Protein AF-A0A7R8ZIB9-F1 (afdb_monomer_lite)

Secondary structure (DSSP, 8-state):
-HHHHHHHHHHHHHHHHHHHHHHHHHHTS---HHHHHHIIIIIS-GGGGG----TTHIIIIIHHHHHGGGHHHHHHHTTS--GGGHHHHHHHHHHHHHHHHSSS--GGGGGGGHHHHHHHHHHHHHHHHHHHHHHHHHHHHHHHHHHHHHIIIIITT-HHHHHHHHHHHH--TT--EEEESSTT-S-THHHH-S---EEE---PPPSSTTS-TTT---HHHHHHH-HHHHHHHHHTTTTTTTPPPSEEEEEGGGHHHHTTT-TTEEEEEEEE--TT---BTTB-SEEEEEEEPP-PPP--SSS---B-TTSBB-S-EEETTT--EEE-TTS-EEEEEEE-PPPPB-TT---PPPP---EEEEEEEES-GGG-SSEEEPPPBTTEEEEEETTT--B-SEEEETTT--EEEEGGGEEETT--SSS--

Structure (mmCIF, N/CA/C/O backbone):
data_AF-A0A7R8ZIB9-F1
#
_entry.id   AF-A0A7R8ZIB9-F1
#
loop_
_atom_site.group_PDB
_atom_site.id
_atom_site.type_symbol
_atom_site.label_atom_id
_atom_site.label_alt_id
_atom_site.label_comp_id
_atom_site.label_asym_id
_atom_site.label_entity_id
_atom_site.label_seq_id
_atom_site.pdbx_PDB_ins_code
_atom_site.Cartn_x
_atom_site.Cartn_y
_atom_site.Cartn_z
_atom_site.occupancy
_atom_site.B_iso_or_equiv
_atom_site.auth_seq_id
_atom_site.auth_comp_id
_atom_site.auth_asym_id
_atom_site.auth_atom_id
_atom_site.pdbx_PDB_model_num
ATOM 1 N N . SER A 1 1 ? 29.143 -19.333 -28.627 1.00 65.25 1 SER A N 1
ATOM 2 C CA . SER A 1 1 ? 29.525 -20.704 -29.034 1.00 65.25 1 SER A CA 1
ATOM 3 C C . SER A 1 1 ? 28.333 -21.631 -28.822 1.00 65.25 1 SER A C 1
ATOM 5 O O . SER A 1 1 ? 27.500 -21.326 -27.975 1.00 65.25 1 SER A O 1
ATOM 7 N N . ARG A 1 2 ? 28.222 -22.744 -29.565 1.00 70.69 2 ARG A N 1
ATOM 8 C CA . ARG A 1 2 ? 27.114 -23.719 -29.423 1.00 70.69 2 ARG A CA 1
ATOM 9 C C . ARG A 1 2 ? 26.970 -24.238 -27.981 1.00 70.69 2 ARG A C 1
ATOM 11 O O . ARG A 1 2 ? 25.859 -24.429 -27.505 1.00 70.69 2 ARG A O 1
ATOM 18 N N . ASN A 1 3 ? 28.096 -24.338 -27.272 1.00 77.94 3 ASN A N 1
ATOM 19 C CA . ASN A 1 3 ? 28.161 -24.733 -25.864 1.00 77.94 3 ASN A CA 1
ATOM 20 C C . ASN A 1 3 ? 27.512 -23.697 -24.932 1.00 77.94 3 ASN A C 1
ATOM 22 O O . ASN A 1 3 ? 26.811 -24.078 -24.006 1.00 77.94 3 ASN A O 1
ATOM 26 N N . GLY A 1 4 ? 27.665 -22.398 -25.211 1.00 85.19 4 GLY A N 1
ATOM 27 C CA . GLY A 1 4 ? 27.050 -21.342 -24.400 1.00 85.19 4 GLY A CA 1
ATOM 28 C C . GLY A 1 4 ? 25.521 -21.340 -24.464 1.00 85.19 4 GLY A C 1
ATOM 29 O O . GLY A 1 4 ? 24.871 -21.153 -23.445 1.00 85.19 4 GLY A O 1
ATOM 30 N N . VAL A 1 5 ? 24.938 -21.610 -25.637 1.00 87.44 5 VAL A N 1
ATOM 31 C CA . VAL A 1 5 ? 23.472 -21.684 -25.794 1.00 87.44 5 VAL A CA 1
ATOM 32 C C . VAL A 1 5 ? 22.904 -22.884 -25.036 1.00 87.44 5 VAL A C 1
ATOM 34 O O . VAL A 1 5 ? 21.911 -22.742 -24.330 1.00 87.44 5 VAL A O 1
ATOM 37 N N . ALA A 1 6 ? 23.559 -24.045 -25.127 1.00 90.12 6 ALA A N 1
ATOM 38 C CA . ALA A 1 6 ? 23.154 -25.234 -24.380 1.00 90.12 6 ALA A CA 1
ATOM 39 C C . ALA A 1 6 ? 23.215 -25.008 -22.860 1.00 90.12 6 ALA A C 1
ATOM 41 O O . ALA A 1 6 ? 22.273 -25.362 -22.157 1.00 90.12 6 ALA A O 1
ATOM 42 N N . SER A 1 7 ? 24.275 -24.362 -22.361 1.00 91.69 7 SER A N 1
ATOM 43 C CA . SER A 1 7 ? 24.383 -24.001 -20.943 1.00 91.69 7 SER A CA 1
ATOM 44 C C . SER A 1 7 ? 23.286 -23.032 -20.502 1.00 91.69 7 SER A C 1
ATOM 46 O O . SER A 1 7 ? 22.719 -23.226 -19.436 1.00 91.69 7 SER A O 1
ATOM 48 N N . ILE A 1 8 ? 22.946 -22.026 -21.318 1.00 93.06 8 ILE A N 1
ATOM 49 C CA . ILE A 1 8 ? 21.854 -21.090 -21.006 1.00 93.06 8 ILE A CA 1
ATOM 50 C C . ILE A 1 8 ? 20.527 -21.841 -20.900 1.00 93.06 8 ILE A C 1
ATOM 52 O O . ILE A 1 8 ? 19.833 -21.695 -19.902 1.00 93.06 8 ILE A O 1
ATOM 56 N N . ILE A 1 9 ? 20.199 -22.678 -21.888 1.00 94.19 9 ILE A N 1
ATOM 57 C CA . ILE A 1 9 ? 18.949 -23.451 -21.888 1.00 94.19 9 ILE A CA 1
ATOM 58 C C . ILE A 1 9 ? 18.885 -24.368 -20.666 1.00 94.19 9 ILE A C 1
ATOM 60 O O . ILE A 1 9 ? 17.856 -24.411 -19.994 1.00 94.19 9 ILE A O 1
ATOM 64 N N . LEU A 1 10 ? 19.979 -25.067 -20.352 1.00 94.81 10 LEU A N 1
ATOM 65 C CA . LEU A 1 10 ? 20.050 -25.946 -19.189 1.00 94.81 10 LEU A CA 1
ATOM 66 C C . LEU A 1 10 ? 19.831 -25.164 -17.888 1.00 94.81 10 LEU A C 1
ATOM 68 O O . LEU A 1 10 ? 18.959 -25.530 -17.106 1.00 94.81 10 LEU A O 1
ATOM 72 N N . CYS A 1 11 ? 20.567 -24.070 -17.678 1.00 94.88 11 CYS A N 1
ATOM 73 C CA . CYS A 1 11 ? 20.434 -23.245 -16.479 1.00 94.88 11 CYS A CA 1
ATOM 74 C C . CYS A 1 11 ? 19.031 -22.637 -16.356 1.00 94.88 11 CYS A C 1
ATOM 76 O O . CYS A 1 11 ? 18.435 -22.707 -15.288 1.00 94.88 11 CYS A O 1
ATOM 78 N N . SER A 1 12 ? 18.473 -22.087 -17.439 1.00 93.62 12 SER A N 1
ATOM 79 C CA . SER A 1 12 ? 17.112 -21.540 -17.440 1.00 93.62 12 SER A CA 1
ATOM 80 C C . SER A 1 12 ? 16.069 -22.611 -17.130 1.00 93.62 12 SER A C 1
ATOM 82 O O . SER A 1 12 ? 15.154 -22.357 -16.354 1.00 93.62 12 SER A O 1
ATOM 84 N N . THR A 1 13 ? 16.223 -23.816 -17.681 1.00 94.56 13 THR A N 1
ATOM 85 C CA . THR A 1 13 ? 15.305 -24.931 -17.409 1.00 94.56 13 THR A CA 1
ATOM 86 C C . THR A 1 13 ? 15.389 -25.361 -15.948 1.00 94.56 13 THR A C 1
ATOM 88 O O . THR A 1 13 ? 14.356 -25.505 -15.305 1.00 94.56 13 THR A O 1
ATOM 91 N N . LEU A 1 14 ? 16.600 -25.502 -15.398 1.00 96.00 14 LEU A N 1
ATOM 92 C CA . LEU A 1 14 ? 16.802 -25.842 -13.987 1.00 96.00 14 LEU A CA 1
ATOM 93 C C . LEU A 1 14 ? 16.179 -24.799 -13.055 1.00 96.00 14 LEU A C 1
ATOM 95 O O . LEU A 1 14 ? 15.496 -25.167 -12.108 1.00 96.00 14 LEU A O 1
ATOM 99 N N . VAL A 1 15 ? 16.361 -23.508 -13.346 1.00 95.19 15 VAL A N 1
ATOM 100 C CA . VAL A 1 15 ? 15.750 -22.423 -12.562 1.00 95.19 15 VAL A CA 1
ATOM 101 C C . VAL A 1 15 ? 14.224 -22.507 -12.600 1.00 95.19 15 VAL A C 1
ATOM 103 O O . VAL A 1 15 ? 13.588 -22.385 -11.558 1.00 95.19 15 VAL A O 1
ATOM 106 N N . VAL A 1 16 ? 13.631 -22.750 -13.774 1.00 94.31 16 VAL A N 1
ATOM 107 C CA . VAL A 1 16 ? 12.173 -22.897 -13.907 1.00 94.31 16 VAL A CA 1
ATOM 108 C C . VAL A 1 16 ? 11.666 -24.112 -13.130 1.00 94.31 16 VAL A C 1
ATOM 110 O O . VAL A 1 16 ? 10.668 -23.995 -12.428 1.00 94.31 16 VAL A O 1
ATOM 113 N N . VAL A 1 17 ? 12.353 -25.255 -13.217 1.00 95.25 17 VAL A N 1
ATOM 114 C CA . VAL A 1 17 ? 11.975 -26.475 -12.486 1.00 95.25 17 VAL A CA 1
ATOM 115 C C . VAL A 1 17 ? 12.034 -26.245 -10.980 1.00 95.25 17 VAL A C 1
ATOM 117 O O . VAL A 1 17 ? 11.038 -26.481 -10.307 1.00 95.25 17 VAL A O 1
ATOM 120 N N . ILE A 1 18 ? 13.144 -25.704 -10.467 1.00 95.44 18 ILE A N 1
ATOM 121 C CA . ILE A 1 18 ? 13.299 -25.402 -9.036 1.00 95.44 18 ILE A CA 1
ATOM 122 C C . ILE A 1 18 ? 12.203 -24.440 -8.567 1.00 95.44 18 ILE A C 1
ATOM 124 O O . ILE A 1 18 ? 11.634 -24.632 -7.497 1.00 95.44 18 ILE A O 1
ATOM 128 N N . HIS A 1 19 ? 11.872 -23.419 -9.362 1.00 94.50 19 HIS A N 1
ATOM 129 C CA . HIS A 1 19 ? 10.825 -22.471 -8.996 1.00 94.50 19 HIS A CA 1
ATOM 130 C C . HIS A 1 19 ? 9.444 -23.136 -8.915 1.00 94.50 19 HIS A C 1
ATOM 132 O O . HIS A 1 19 ? 8.739 -22.936 -7.932 1.00 94.50 19 HIS A O 1
ATOM 138 N N . VAL A 1 20 ? 9.084 -23.969 -9.899 1.00 95.88 20 VAL A N 1
ATOM 139 C CA . VAL A 1 20 ? 7.812 -24.715 -9.904 1.00 95.88 20 VAL A CA 1
ATOM 140 C C . VAL A 1 20 ? 7.750 -25.724 -8.758 1.00 95.88 20 VAL A C 1
ATOM 142 O O . VAL A 1 20 ? 6.696 -25.874 -8.142 1.00 95.88 20 VAL A O 1
ATOM 145 N N . GLU A 1 21 ? 8.855 -26.407 -8.452 1.00 96.06 21 GLU A N 1
ATOM 146 C CA . GLU A 1 21 ? 8.939 -27.337 -7.323 1.00 96.06 21 GLU A CA 1
ATOM 147 C C . GLU A 1 21 ? 8.725 -26.618 -5.993 1.00 96.06 21 GLU A C 1
ATOM 149 O O . GLU A 1 21 ? 7.879 -27.044 -5.209 1.00 96.06 21 GLU A O 1
ATOM 154 N N . LEU A 1 22 ? 9.433 -25.510 -5.753 1.00 95.75 22 LEU A N 1
ATOM 155 C CA . LEU A 1 22 ? 9.270 -24.719 -4.534 1.00 95.75 22 LEU A CA 1
ATOM 156 C C . LEU A 1 22 ? 7.837 -24.205 -4.398 1.00 95.75 22 LEU A C 1
ATOM 158 O O . LEU A 1 22 ? 7.210 -24.429 -3.365 1.00 95.75 22 LEU A O 1
ATOM 162 N N . ASP A 1 23 ? 7.293 -23.589 -5.446 1.00 95.12 23 ASP A N 1
ATOM 163 C CA . ASP A 1 23 ? 5.930 -23.056 -5.426 1.00 95.12 23 ASP A CA 1
ATOM 164 C C . ASP A 1 23 ? 4.905 -24.168 -5.165 1.00 95.12 23 ASP A C 1
ATOM 166 O O . ASP A 1 23 ? 4.007 -24.005 -4.344 1.00 95.12 23 ASP A O 1
ATOM 170 N N . THR A 1 24 ? 5.073 -25.332 -5.798 1.00 95.00 24 THR A N 1
ATOM 171 C CA . THR A 1 24 ? 4.211 -26.504 -5.592 1.00 95.00 24 THR A CA 1
ATOM 172 C C . THR A 1 24 ? 4.296 -27.037 -4.159 1.00 95.00 24 THR A C 1
ATOM 174 O O . THR A 1 24 ? 3.270 -27.392 -3.577 1.00 95.00 24 THR A O 1
ATOM 177 N N . LEU A 1 25 ? 5.498 -27.080 -3.574 1.00 95.88 25 LEU A N 1
ATOM 178 C CA . LEU A 1 25 ? 5.714 -27.530 -2.196 1.00 95.88 25 LEU A CA 1
ATOM 179 C C . LEU A 1 25 ? 5.082 -26.575 -1.178 1.00 95.88 25 LEU A C 1
ATOM 181 O O . LEU A 1 25 ? 4.404 -27.038 -0.264 1.00 95.88 25 LEU A O 1
ATOM 185 N N . PHE A 1 26 ? 5.270 -25.262 -1.338 1.00 94.25 26 PHE A N 1
ATOM 186 C CA . PHE A 1 26 ? 4.702 -24.263 -0.426 1.00 94.25 26 PHE A CA 1
ATOM 187 C C . PHE A 1 26 ? 3.190 -24.107 -0.586 1.00 94.25 26 PHE A C 1
ATOM 189 O O . PHE A 1 26 ? 2.492 -23.889 0.401 1.00 94.25 26 PHE A O 1
ATOM 196 N N . HIS A 1 27 ? 2.673 -24.234 -1.809 1.00 93.50 27 HIS A N 1
ATOM 197 C CA . HIS A 1 27 ? 1.241 -24.138 -2.075 1.00 93.50 27 HIS A CA 1
ATOM 198 C C . HIS A 1 27 ? 0.479 -25.425 -1.708 1.00 93.50 27 HIS A C 1
ATOM 200 O O . HIS A 1 27 ? -0.729 -25.390 -1.491 1.00 93.50 27 HIS A O 1
ATOM 206 N N . GLY A 1 28 ? 1.154 -26.579 -1.653 1.00 94.44 28 GLY A N 1
ATOM 207 C CA . GLY A 1 28 ? 0.529 -27.877 -1.366 1.00 94.44 28 GLY A CA 1
ATOM 208 C C . GLY A 1 28 ? -0.222 -28.499 -2.553 1.00 94.44 28 GLY A C 1
ATOM 209 O O . GLY A 1 28 ? -0.876 -29.530 -2.403 1.00 94.44 28 GLY A O 1
ATOM 210 N N . SER A 1 29 ? -0.123 -27.909 -3.747 1.00 93.69 29 SER A N 1
ATOM 211 C CA . SER A 1 29 ? -0.661 -28.457 -4.997 1.00 93.69 29 SER A CA 1
ATOM 212 C C . SER A 1 29 ? 0.208 -28.037 -6.175 1.00 93.69 29 SER A C 1
ATOM 214 O O . SER A 1 29 ? 0.865 -27.002 -6.105 1.00 93.69 29 SER A O 1
ATOM 216 N N . PHE A 1 30 ? 0.177 -28.795 -7.277 1.00 94.62 30 PHE A N 1
ATOM 217 C CA . PHE A 1 30 ? 0.932 -28.438 -8.482 1.00 94.62 30 PHE A CA 1
ATOM 218 C C . PHE A 1 30 ? 0.560 -27.032 -8.963 1.00 94.62 30 PHE A C 1
ATOM 220 O O . PHE A 1 30 ? -0.584 -26.790 -9.355 1.00 94.62 30 PHE A O 1
ATOM 227 N N . LEU A 1 31 ? 1.531 -26.121 -8.925 1.00 93.19 31 LEU A N 1
ATOM 228 C CA . LEU A 1 31 ? 1.340 -24.713 -9.234 1.00 93.19 31 LEU A CA 1
ATOM 229 C C . LEU A 1 31 ? 2.484 -24.212 -10.112 1.00 93.19 31 LEU A C 1
ATOM 231 O O . LEU A 1 31 ? 3.657 -24.325 -9.772 1.00 93.19 31 LEU A O 1
ATOM 235 N N . ILE A 1 32 ? 2.122 -23.597 -11.237 1.00 94.38 32 ILE A N 1
ATOM 236 C CA . ILE A 1 32 ? 3.045 -22.804 -12.047 1.00 94.38 32 ILE A CA 1
ATOM 237 C C . ILE A 1 32 ? 2.630 -21.344 -11.878 1.00 94.38 32 ILE A C 1
ATOM 239 O O . ILE A 1 32 ? 1.769 -20.855 -12.614 1.00 94.38 32 ILE A O 1
ATOM 243 N N . SER A 1 33 ? 3.233 -20.643 -10.916 1.00 90.69 33 SER A N 1
ATOM 244 C CA . SER A 1 33 ? 2.827 -19.285 -10.522 1.00 90.69 33 SER A CA 1
ATOM 245 C C . SER A 1 33 ? 2.806 -18.306 -11.693 1.00 90.69 33 SER A C 1
ATOM 247 O O . SER A 1 33 ? 1.852 -17.550 -11.848 1.00 90.69 33 SER A O 1
ATOM 249 N N . ALA A 1 34 ? 3.798 -18.367 -12.589 1.00 89.31 34 ALA A N 1
ATOM 250 C CA . ALA A 1 34 ? 3.839 -17.517 -13.781 1.00 89.31 34 ALA A CA 1
ATOM 251 C C . ALA A 1 34 ? 2.650 -17.757 -14.735 1.00 89.31 34 ALA A C 1
ATOM 253 O O . ALA A 1 34 ? 2.135 -16.815 -15.340 1.00 89.31 34 ALA A O 1
ATOM 254 N N . LEU A 1 35 ? 2.195 -19.009 -14.865 1.00 90.81 35 LEU A N 1
ATOM 255 C CA . LEU A 1 35 ? 1.063 -19.359 -15.721 1.00 90.81 35 LEU A CA 1
ATOM 256 C C . LEU A 1 35 ? -0.264 -18.938 -15.085 1.00 90.81 35 LEU A C 1
ATOM 258 O O . LEU A 1 35 ? -1.121 -18.397 -15.781 1.00 90.81 35 LEU A O 1
ATOM 262 N N . GLU A 1 36 ? -0.439 -19.156 -13.782 1.00 90.19 36 GLU A N 1
ATOM 263 C CA . GLU A 1 36 ? -1.637 -18.695 -13.071 1.00 90.19 36 GLU A CA 1
ATOM 264 C C . GLU A 1 36 ? -1.709 -17.168 -13.024 1.00 90.19 36 GLU A C 1
ATOM 266 O O . GLU A 1 36 ? -2.761 -16.595 -13.310 1.00 90.19 36 GLU A O 1
ATOM 271 N N . PHE A 1 37 ? -0.577 -16.493 -12.811 1.00 88.00 37 PHE A N 1
ATOM 272 C CA . PHE A 1 37 ? -0.482 -15.042 -12.927 1.00 88.00 37 PHE A CA 1
ATOM 273 C C . PHE A 1 37 ? -0.929 -14.562 -14.312 1.00 88.00 37 PHE A C 1
ATOM 275 O O . PHE A 1 37 ? -1.744 -13.643 -14.401 1.00 88.00 37 PHE A O 1
ATOM 282 N N . PHE A 1 38 ? -0.448 -15.197 -15.389 1.00 88.31 38 PHE A N 1
ATOM 283 C CA . PHE A 1 38 ? -0.861 -14.877 -16.757 1.00 88.31 38 PHE A CA 1
ATOM 284 C C . PHE A 1 38 ? -2.368 -15.093 -16.958 1.00 88.31 38 PHE A C 1
ATOM 286 O O . PHE A 1 38 ? -3.062 -14.214 -17.471 1.00 88.31 38 PHE A O 1
ATOM 293 N N . LYS A 1 39 ? -2.909 -16.232 -16.514 1.00 89.31 39 LYS A N 1
ATOM 294 C CA . LYS A 1 39 ? -4.345 -16.524 -16.620 1.00 89.31 39 LYS A CA 1
ATOM 295 C C . LYS A 1 39 ? -5.188 -15.481 -15.887 1.00 89.31 39 LYS A C 1
ATOM 297 O O . LYS A 1 39 ? -6.157 -14.985 -16.449 1.00 89.31 39 LYS A O 1
ATOM 302 N N . VAL A 1 40 ? -4.836 -15.135 -14.654 1.00 85.62 40 VAL A N 1
ATOM 303 C CA . VAL A 1 40 ? -5.638 -14.232 -13.818 1.00 85.62 40 VAL A CA 1
ATOM 304 C C . VAL A 1 40 ? -5.503 -12.773 -14.258 1.00 85.62 40 VAL A C 1
ATOM 306 O O . VAL A 1 40 ? -6.506 -12.081 -14.413 1.00 85.62 40 VAL A O 1
ATOM 309 N N . ASN A 1 41 ? -4.286 -12.298 -14.510 1.00 82.94 41 ASN A N 1
ATOM 310 C CA . ASN A 1 41 ? -4.059 -10.879 -14.787 1.00 82.94 41 ASN A CA 1
ATOM 311 C C . ASN A 1 41 ? -4.251 -10.519 -16.260 1.00 82.94 41 ASN A C 1
ATOM 313 O O . ASN A 1 41 ? -4.751 -9.438 -16.553 1.00 82.94 41 ASN A O 1
ATOM 317 N N . ILE A 1 42 ? -3.870 -11.406 -17.185 1.00 85.00 42 ILE A N 1
ATOM 318 C CA . ILE A 1 42 ? -3.894 -11.108 -18.624 1.00 85.00 42 ILE A CA 1
ATOM 319 C C . ILE A 1 42 ? -5.155 -11.669 -19.276 1.00 85.00 42 ILE A C 1
ATOM 321 O O . ILE A 1 42 ? -5.848 -10.929 -19.966 1.00 85.00 42 ILE A O 1
ATOM 325 N N . LEU A 1 43 ? -5.486 -12.948 -19.054 1.00 86.06 43 LEU A N 1
ATOM 326 C CA . LEU A 1 43 ? -6.672 -13.543 -19.691 1.00 86.06 43 LEU A CA 1
ATOM 327 C C . LEU A 1 43 ? -7.979 -13.125 -19.010 1.00 86.06 43 LEU A C 1
ATOM 329 O O . LEU A 1 43 ? -8.968 -12.889 -19.695 1.00 86.06 43 LEU A O 1
ATOM 333 N N . ARG A 1 44 ? -7.991 -13.054 -17.673 1.00 82.69 44 ARG A N 1
ATOM 334 C CA . ARG A 1 44 ? -9.180 -12.675 -16.888 1.00 82.69 44 ARG A CA 1
ATOM 335 C C . ARG A 1 44 ? -9.224 -11.191 -16.522 1.00 82.69 44 ARG A C 1
ATOM 337 O O . ARG A 1 44 ? -10.258 -10.727 -16.065 1.00 82.69 44 ARG A O 1
ATOM 344 N N . GLY A 1 45 ? -8.134 -10.452 -16.732 1.00 81.62 45 GLY A N 1
ATOM 345 C CA . GLY A 1 45 ? -8.116 -8.998 -16.578 1.00 81.62 45 GLY A CA 1
ATOM 346 C C . GLY A 1 45 ? -8.296 -8.492 -15.147 1.00 81.62 45 GLY A C 1
ATOM 347 O O . GLY A 1 45 ? -8.692 -7.346 -14.987 1.00 81.62 45 GLY A O 1
ATOM 348 N N . LEU A 1 46 ? -7.993 -9.286 -14.110 1.00 84.50 46 LEU A N 1
ATOM 349 C CA . LEU A 1 46 ? -8.274 -8.910 -12.714 1.00 84.50 46 LEU A CA 1
ATOM 350 C C . LEU A 1 46 ? -7.751 -7.512 -12.339 1.00 84.50 46 LEU A C 1
ATOM 352 O O . LEU A 1 46 ? -8.431 -6.745 -11.665 1.00 84.50 46 LEU A O 1
ATOM 356 N N . GLY A 1 47 ? -6.561 -7.159 -12.833 1.00 82.75 47 GLY A N 1
ATOM 357 C CA . GLY A 1 47 ? -5.929 -5.872 -12.553 1.00 82.75 47 GLY A CA 1
ATOM 358 C C . GLY A 1 47 ? -6.747 -4.653 -12.988 1.00 82.75 47 GLY A C 1
ATOM 359 O O . GLY A 1 47 ? -6.561 -3.586 -12.415 1.00 82.75 47 GLY A O 1
ATOM 360 N N . SER A 1 48 ? -7.675 -4.771 -13.950 1.00 85.06 48 SER A N 1
ATOM 361 C CA . SER A 1 48 ? -8.531 -3.635 -14.325 1.00 85.06 48 SER A CA 1
ATOM 362 C C . SER A 1 48 ? -9.510 -3.221 -13.225 1.00 85.06 48 SER A C 1
ATOM 364 O O . SER A 1 48 ? -10.032 -2.113 -13.305 1.00 85.06 48 SER A O 1
ATOM 366 N N . PHE A 1 49 ? -9.734 -4.073 -12.212 1.00 85.38 49 PHE A N 1
ATOM 367 C CA . PHE A 1 49 ? -10.490 -3.725 -11.004 1.00 85.38 49 PHE A CA 1
ATOM 368 C C . PHE A 1 49 ? -9.904 -2.494 -10.311 1.00 85.38 49 PHE A C 1
ATOM 370 O O . PHE A 1 49 ? -10.613 -1.554 -9.984 1.00 85.38 49 PHE A O 1
ATOM 377 N N . TYR A 1 50 ? -8.577 -2.457 -10.190 1.00 85.25 50 TYR A N 1
ATOM 378 C CA . TYR A 1 50 ? -7.837 -1.415 -9.480 1.00 85.25 50 TYR A CA 1
ATOM 379 C C . TYR A 1 50 ? -7.540 -0.194 -10.365 1.00 85.25 50 TYR A C 1
ATOM 381 O O . TYR A 1 50 ? -6.542 0.504 -10.184 1.00 85.25 50 TYR A O 1
ATOM 389 N N . GLY A 1 51 ? -8.385 0.047 -11.368 1.00 87.38 51 GLY A N 1
ATOM 390 C CA . GLY A 1 51 ? -8.257 1.155 -12.304 1.00 87.38 51 GLY A CA 1
ATOM 391 C C . GLY A 1 51 ? -7.471 0.825 -13.574 1.00 87.38 51 GLY A C 1
ATOM 392 O O . GLY A 1 51 ? -6.699 -0.136 -13.672 1.00 87.38 51 GLY A O 1
ATOM 393 N N . THR A 1 52 ? -7.689 1.661 -14.590 1.00 91.62 52 THR A N 1
ATOM 394 C CA . THR A 1 52 ? -7.082 1.519 -15.917 1.00 91.62 52 THR A CA 1
ATOM 395 C C . THR A 1 52 ? -6.519 2.842 -16.415 1.00 91.62 52 THR A C 1
ATOM 397 O O . THR A 1 52 ? -6.951 3.925 -16.023 1.00 91.62 52 THR A O 1
ATOM 400 N N . HIS A 1 53 ? -5.546 2.749 -17.316 1.00 94.75 53 HIS A N 1
ATOM 401 C CA . HIS A 1 53 ? -4.927 3.905 -17.949 1.00 94.75 53 HIS A CA 1
ATOM 402 C C . HIS A 1 53 ? -4.831 3.710 -19.470 1.00 94.75 53 HIS A C 1
ATOM 404 O O . HIS A 1 53 ? -4.722 2.570 -19.935 1.00 94.75 53 HIS A O 1
ATOM 410 N N . PRO A 1 54 ? -4.798 4.791 -20.273 1.00 96.25 54 PRO A N 1
ATOM 411 C CA . PRO A 1 54 ? -4.615 4.693 -21.721 1.00 96.25 54 PRO A CA 1
ATOM 412 C C . PRO A 1 54 ? -3.331 3.948 -22.107 1.00 96.25 54 PRO A C 1
ATOM 414 O O . PRO A 1 54 ? -2.347 3.948 -21.364 1.00 96.25 54 PRO A O 1
ATOM 417 N N . TRP A 1 55 ? -3.304 3.342 -23.296 1.00 95.81 55 TRP A N 1
ATOM 418 C CA . TRP A 1 55 ? -2.150 2.570 -23.781 1.00 95.81 55 TRP A CA 1
ATOM 419 C C . TRP A 1 55 ? -0.849 3.393 -23.811 1.00 95.81 55 TRP A C 1
ATOM 421 O O . TRP A 1 55 ? 0.223 2.871 -23.531 1.00 95.81 55 TRP A O 1
ATOM 431 N N . PHE A 1 56 ? -0.929 4.701 -24.069 1.00 96.00 56 PHE A N 1
ATOM 432 C CA . PHE A 1 56 ? 0.237 5.586 -24.147 1.00 96.00 56 PHE A CA 1
ATOM 433 C C . PHE A 1 56 ? 0.789 6.031 -22.778 1.00 96.00 56 PHE A C 1
ATOM 435 O O . PHE A 1 56 ? 1.800 6.733 -22.728 1.00 96.00 56 PHE A O 1
ATOM 442 N N . TRP A 1 57 ? 0.151 5.654 -21.663 1.00 97.31 57 TRP A N 1
ATOM 443 C CA . TRP A 1 57 ? 0.505 6.137 -20.322 1.00 97.31 57 TRP A CA 1
ATOM 444 C C . TRP A 1 57 ? 1.961 5.842 -19.951 1.00 97.31 57 TRP A C 1
ATOM 446 O O . TRP A 1 57 ? 2.642 6.713 -19.418 1.00 97.31 57 TRP A O 1
ATOM 456 N N . TYR A 1 58 ? 2.493 4.665 -20.298 1.00 97.25 58 TYR A N 1
ATOM 457 C CA . TYR A 1 58 ? 3.898 4.356 -20.016 1.00 97.25 58 TYR A CA 1
ATOM 458 C C . TYR A 1 58 ? 4.882 5.236 -20.791 1.00 97.25 58 TYR A C 1
ATOM 460 O O . TYR A 1 58 ? 5.956 5.535 -20.276 1.00 97.25 58 TYR A O 1
ATOM 468 N N . PHE A 1 59 ? 4.516 5.690 -21.990 1.00 94.62 59 PHE A N 1
ATOM 469 C CA . PHE A 1 59 ? 5.362 6.562 -22.801 1.00 94.62 59 PHE A CA 1
ATOM 470 C C . PHE A 1 59 ? 5.340 8.011 -22.309 1.00 94.62 59 PHE A C 1
ATOM 472 O O . PHE A 1 59 ? 6.385 8.655 -22.282 1.00 94.62 59 PHE A O 1
ATOM 479 N N . LEU A 1 60 ? 4.163 8.524 -21.936 1.00 95.06 60 LEU A N 1
ATOM 480 C CA . LEU A 1 60 ? 3.979 9.942 -21.600 1.00 95.06 60 LEU A CA 1
ATOM 481 C C . LEU A 1 60 ? 4.084 10.253 -20.105 1.00 95.06 60 LEU A C 1
ATOM 483 O O . LEU A 1 60 ? 4.427 11.374 -19.747 1.00 95.06 60 LEU A O 1
ATOM 487 N N . VAL A 1 61 ? 3.788 9.283 -19.243 1.00 96.06 61 VAL A N 1
ATOM 488 C CA . VAL A 1 61 ? 3.761 9.455 -17.783 1.00 96.06 61 VAL A CA 1
ATOM 489 C C . VAL A 1 61 ? 4.774 8.521 -17.130 1.00 96.06 61 VAL A C 1
ATOM 491 O O . VAL A 1 61 ? 5.698 8.984 -16.474 1.00 96.06 61 VAL A O 1
ATOM 494 N N . GLY A 1 62 ? 4.676 7.214 -17.386 1.00 95.81 62 GLY A N 1
ATOM 495 C CA . GLY A 1 62 ? 5.504 6.193 -16.734 1.00 95.81 62 GLY A CA 1
ATOM 496 C C . GLY A 1 62 ? 7.014 6.431 -16.850 1.00 95.81 62 GLY A C 1
ATOM 497 O O . GLY A 1 62 ? 7.695 6.644 -15.847 1.00 95.81 62 GLY A O 1
ATOM 498 N N . LEU A 1 63 ? 7.544 6.394 -18.077 1.00 94.44 63 LEU A N 1
ATOM 499 C CA . LEU A 1 63 ? 8.972 6.583 -18.344 1.00 94.44 63 LEU A CA 1
ATOM 500 C C . LEU A 1 63 ? 9.468 7.983 -17.948 1.00 94.44 63 LEU A C 1
ATOM 502 O O . LEU A 1 63 ? 10.504 8.050 -17.284 1.00 94.44 63 LEU A O 1
ATOM 506 N N . PRO A 1 64 ? 8.777 9.092 -18.291 1.00 95.31 64 PRO A N 1
ATOM 507 C CA . PRO A 1 64 ? 9.202 10.420 -17.859 1.00 95.31 64 PRO A CA 1
ATOM 508 C C . PRO A 1 64 ? 9.307 10.573 -16.343 1.00 95.31 64 PRO A C 1
ATOM 510 O O . PRO A 1 64 ? 10.310 11.094 -15.862 1.00 95.31 64 PRO A O 1
ATOM 513 N N . THR A 1 65 ? 8.325 10.076 -15.586 1.00 93.75 65 THR A N 1
ATOM 514 C CA . THR A 1 65 ? 8.341 10.151 -14.121 1.00 93.75 65 THR A CA 1
ATOM 515 C C . THR A 1 65 ? 9.480 9.329 -13.523 1.00 93.75 65 THR A C 1
ATOM 517 O O . THR A 1 65 ? 10.158 9.809 -12.620 1.00 93.75 65 THR A O 1
ATOM 520 N N . LEU A 1 66 ? 9.737 8.120 -14.035 1.00 93.56 66 LEU A N 1
ATOM 521 C CA . LEU A 1 66 ? 10.784 7.245 -13.491 1.00 93.56 66 LEU A CA 1
ATOM 522 C C . LEU A 1 66 ? 12.203 7.681 -13.851 1.00 93.56 66 LEU A C 1
ATOM 524 O O . LEU A 1 66 ? 13.117 7.510 -13.050 1.00 93.56 66 LEU A O 1
ATOM 528 N N . LEU A 1 67 ? 12.408 8.214 -15.057 1.00 93.75 67 LEU A N 1
ATOM 529 C CA . LEU A 1 67 ? 13.720 8.709 -15.475 1.00 93.75 67 LEU A CA 1
ATOM 530 C C . LEU A 1 67 ? 14.002 10.112 -14.931 1.00 93.75 67 LEU A C 1
ATOM 532 O O . LEU A 1 67 ? 15.168 10.484 -14.783 1.00 93.75 67 LEU A O 1
ATOM 536 N N . GLY A 1 68 ? 12.960 10.898 -14.650 1.00 93.69 68 GLY A N 1
ATOM 537 C CA . GLY A 1 68 ? 13.086 12.255 -14.136 1.00 93.69 68 GLY A CA 1
ATOM 538 C C . GLY A 1 68 ? 14.058 13.088 -14.989 1.00 93.69 68 GLY A C 1
ATOM 539 O O . GLY A 1 68 ? 13.957 13.087 -16.220 1.00 93.69 68 GLY A O 1
ATOM 540 N N . PRO A 1 69 ? 15.062 13.753 -14.386 1.00 92.88 69 PRO A N 1
ATOM 541 C CA . PRO A 1 69 ? 16.069 14.518 -15.127 1.00 92.88 69 PRO A CA 1
ATOM 542 C C . PRO A 1 69 ? 16.882 13.694 -16.143 1.00 92.88 69 PRO A C 1
ATOM 544 O O . PRO A 1 69 ? 17.358 14.241 -17.141 1.00 92.88 69 PRO A O 1
ATOM 547 N N . HIS A 1 70 ? 17.029 12.378 -15.935 1.00 93.00 70 HIS A N 1
ATOM 548 C CA . HIS A 1 70 ? 17.744 11.492 -16.862 1.00 93.00 70 HIS A CA 1
ATOM 549 C C . HIS A 1 70 ? 16.977 11.240 -18.167 1.00 93.00 70 HIS A C 1
ATOM 551 O O . HIS A 1 70 ? 17.564 10.724 -19.121 1.00 93.00 70 HIS A O 1
ATOM 557 N N . LEU A 1 71 ? 15.706 11.648 -18.257 1.00 95.00 71 LEU A N 1
ATOM 558 C CA . LEU A 1 71 ? 14.925 11.576 -19.490 1.00 95.00 71 LEU A CA 1
ATOM 559 C C . LEU A 1 71 ? 15.580 12.372 -20.628 1.00 95.00 71 LEU A C 1
ATOM 561 O O . LEU A 1 71 ? 15.602 11.913 -21.766 1.00 95.00 71 LEU A O 1
ATOM 565 N N . VAL A 1 72 ? 16.150 13.544 -20.337 1.00 93.56 72 VAL A N 1
ATOM 566 C CA . VAL A 1 72 ? 16.770 14.406 -21.358 1.00 93.56 72 VAL A CA 1
ATOM 567 C C . VAL A 1 72 ? 17.950 13.711 -22.052 1.00 93.56 72 VAL A C 1
ATOM 569 O O . VAL A 1 72 ? 17.900 13.557 -23.277 1.00 93.56 72 VAL A O 1
ATOM 572 N N . PRO A 1 73 ? 18.998 13.243 -21.339 1.00 93.06 73 PRO A N 1
ATOM 573 C CA . PRO A 1 73 ? 20.081 12.506 -21.983 1.00 93.06 73 PRO A CA 1
ATOM 574 C C . PRO A 1 73 ? 19.610 11.180 -22.594 1.00 93.06 73 PRO A C 1
ATOM 576 O O . PRO A 1 73 ? 20.159 10.781 -23.620 1.00 93.06 73 PRO A O 1
ATOM 579 N N . PHE A 1 74 ? 18.578 10.534 -22.038 1.00 95.00 74 PHE A N 1
ATOM 580 C CA . PHE A 1 74 ? 17.989 9.330 -22.627 1.00 95.00 74 PHE A CA 1
ATOM 581 C C . PHE A 1 74 ? 17.400 9.614 -24.016 1.00 95.00 74 PHE A C 1
ATOM 583 O O . PHE A 1 74 ? 17.771 8.956 -24.985 1.00 95.00 74 PHE A O 1
ATOM 590 N N . LEU A 1 75 ? 16.550 10.633 -24.155 1.00 94.75 75 LEU A N 1
ATOM 591 C CA . LEU A 1 75 ? 15.940 10.997 -25.438 1.00 94.75 75 LEU A CA 1
ATOM 592 C C . LEU A 1 75 ? 16.980 11.492 -26.449 1.00 94.75 75 LEU A C 1
ATOM 594 O O . LEU A 1 75 ? 16.952 11.088 -27.611 1.00 94.75 75 LEU A O 1
ATOM 598 N N . MET A 1 76 ? 17.941 12.310 -26.009 1.00 92.38 76 MET A N 1
ATOM 599 C CA . MET A 1 76 ? 19.035 12.770 -26.872 1.00 92.38 76 MET A CA 1
ATOM 600 C C . MET A 1 76 ? 19.908 11.616 -27.375 1.00 92.38 76 MET A C 1
ATOM 602 O O . MET A 1 76 ? 20.445 11.681 -28.483 1.00 92.38 76 MET A O 1
ATOM 606 N N . SER A 1 77 ? 20.036 10.548 -26.583 1.00 92.88 77 SER A N 1
ATOM 607 C CA . SER A 1 77 ? 20.809 9.381 -26.983 1.00 92.88 77 SER A CA 1
ATOM 608 C C . SER A 1 77 ? 20.219 8.685 -28.204 1.00 92.88 77 SER A C 1
ATOM 610 O O . SER A 1 77 ? 21.009 8.220 -29.020 1.00 92.88 77 SER A O 1
ATOM 612 N N . LEU A 1 78 ? 18.884 8.671 -28.379 1.00 90.94 78 LEU A N 1
ATOM 613 C CA . LEU A 1 78 ? 18.171 7.867 -29.384 1.00 90.94 78 LEU A CA 1
ATOM 614 C C . LEU A 1 78 ? 18.679 8.097 -30.816 1.00 90.94 78 LEU A C 1
ATOM 616 O O . LEU A 1 78 ? 18.739 7.155 -31.603 1.00 90.94 78 LEU A O 1
ATOM 620 N N . GLY A 1 79 ? 19.118 9.318 -31.141 1.00 85.38 79 GLY A N 1
ATOM 621 C CA . GLY A 1 79 ? 19.682 9.657 -32.455 1.00 85.38 79 GLY A CA 1
ATOM 622 C C . GLY A 1 79 ? 21.164 9.299 -32.647 1.00 85.38 79 GLY A C 1
ATOM 623 O O . GLY A 1 79 ? 21.685 9.423 -33.749 1.00 85.38 79 GLY A O 1
ATOM 624 N N . SER A 1 80 ? 21.865 8.885 -31.590 1.00 86.31 80 SER A N 1
ATOM 625 C CA . SER A 1 80 ? 23.321 8.657 -31.565 1.00 86.31 80 SER A CA 1
ATOM 626 C C . SER A 1 80 ? 23.717 7.298 -30.956 1.00 86.31 80 SER A C 1
ATOM 628 O O . SER A 1 80 ? 24.875 7.104 -30.566 1.00 86.31 80 SER A O 1
ATOM 630 N N . ILE A 1 81 ? 22.779 6.345 -30.845 1.00 84.00 81 ILE A N 1
ATOM 631 C CA . ILE A 1 81 ? 23.024 5.056 -30.178 1.00 84.00 81 ILE A CA 1
ATOM 632 C C . ILE A 1 81 ? 23.895 4.135 -31.059 1.00 84.00 81 ILE A C 1
ATOM 634 O O . ILE A 1 81 ? 23.497 3.780 -32.172 1.00 84.00 81 ILE A O 1
ATOM 638 N N . PRO A 1 82 ? 25.059 3.662 -30.572 1.00 87.25 82 PRO A N 1
ATOM 639 C CA . PRO A 1 82 ? 25.857 2.643 -31.247 1.00 87.25 82 PRO A CA 1
ATOM 640 C C . PRO A 1 82 ? 25.102 1.314 -31.317 1.00 87.25 82 PRO A C 1
ATOM 642 O O . PRO A 1 82 ? 24.405 0.923 -30.380 1.00 87.25 82 PRO A O 1
ATOM 645 N N . ARG A 1 83 ? 25.351 0.539 -32.374 1.00 88.94 83 ARG A N 1
ATOM 646 C CA . ARG A 1 83 ? 24.724 -0.781 -32.565 1.00 88.94 83 ARG A CA 1
ATOM 647 C C . ARG A 1 83 ? 24.935 -1.753 -31.398 1.00 88.94 83 ARG A C 1
ATOM 649 O O . ARG A 1 83 ? 24.087 -2.600 -31.162 1.00 88.94 83 ARG A O 1
ATOM 656 N N . SER A 1 84 ? 26.016 -1.604 -30.632 1.00 88.31 84 SER A N 1
ATOM 657 C CA . SER A 1 84 ? 26.294 -2.435 -29.453 1.00 88.31 84 SER A CA 1
ATOM 658 C C . SER A 1 84 ? 25.270 -2.282 -28.319 1.00 88.31 84 SER A C 1
ATOM 660 O O . SER A 1 84 ? 25.141 -3.189 -27.508 1.00 88.31 84 SER A O 1
ATOM 662 N N . ILE A 1 85 ? 24.558 -1.152 -28.243 1.00 88.94 85 ILE A N 1
ATOM 663 C CA . ILE A 1 85 ? 23.566 -0.858 -27.190 1.00 88.94 85 ILE A CA 1
ATOM 664 C C . ILE A 1 85 ? 22.135 -1.136 -27.673 1.00 88.94 85 ILE A C 1
ATOM 666 O O . ILE A 1 85 ? 21.210 -1.207 -26.869 1.00 88.94 85 ILE A O 1
ATOM 670 N N . TRP A 1 86 ? 21.931 -1.359 -28.975 1.00 90.62 86 TRP A N 1
ATOM 671 C CA . TRP A 1 86 ? 20.608 -1.654 -29.534 1.00 90.62 86 TRP A CA 1
ATOM 672 C C . TRP A 1 86 ? 19.860 -2.785 -28.818 1.00 90.62 86 TRP A C 1
ATOM 674 O O . TRP A 1 86 ? 18.654 -2.631 -28.654 1.00 90.62 86 TRP A O 1
ATOM 684 N N . PRO A 1 87 ? 20.508 -3.862 -28.324 1.00 93.00 87 PRO A N 1
ATOM 685 C CA . PRO A 1 87 ? 19.805 -4.868 -27.533 1.00 93.00 87 PRO A CA 1
ATOM 686 C C . PRO A 1 87 ? 19.139 -4.299 -26.271 1.00 93.00 87 PRO A C 1
ATOM 688 O O . PRO A 1 87 ? 18.006 -4.653 -25.981 1.00 93.00 87 PRO A O 1
ATOM 691 N N . LEU A 1 88 ? 19.790 -3.372 -25.555 1.00 92.50 88 LEU A N 1
ATOM 692 C CA . LEU A 1 88 ? 19.217 -2.723 -24.366 1.00 92.50 88 LEU A CA 1
ATOM 693 C C . LEU A 1 88 ? 18.012 -1.854 -24.735 1.00 92.50 88 LEU A C 1
ATOM 695 O O . LEU A 1 88 ? 16.977 -1.924 -24.076 1.00 92.50 88 LEU A O 1
ATOM 699 N N . LEU A 1 89 ? 18.128 -1.071 -25.813 1.00 93.25 89 LEU A N 1
ATOM 700 C CA . LEU A 1 89 ? 17.018 -0.262 -26.316 1.00 93.25 89 LEU A CA 1
ATOM 701 C C . LEU A 1 89 ? 15.846 -1.145 -26.763 1.00 93.25 89 LEU A C 1
ATOM 703 O O . LEU A 1 89 ? 14.701 -0.844 -26.441 1.00 93.25 89 LEU A O 1
ATOM 707 N N . ALA A 1 90 ? 16.129 -2.241 -27.469 1.00 94.31 90 ALA A N 1
ATOM 708 C CA . ALA A 1 90 ? 15.123 -3.199 -27.903 1.00 94.31 90 ALA A CA 1
ATOM 709 C C . ALA A 1 90 ? 14.402 -3.825 -26.704 1.00 94.31 90 ALA A C 1
ATOM 711 O O . ALA A 1 90 ? 13.180 -3.904 -26.728 1.00 94.31 90 ALA A O 1
ATOM 712 N N . THR A 1 91 ? 15.121 -4.185 -25.634 1.00 94.31 91 THR A N 1
ATOM 713 C CA . THR A 1 91 ? 14.514 -4.681 -24.390 1.00 94.31 91 THR A CA 1
ATOM 714 C C . THR A 1 91 ? 13.608 -3.637 -23.740 1.00 94.31 91 THR A C 1
ATOM 716 O O . THR A 1 91 ? 12.501 -3.974 -23.333 1.00 94.31 91 THR A O 1
ATOM 719 N N . ILE A 1 92 ? 14.031 -2.370 -23.662 1.00 95.44 92 ILE A N 1
ATOM 720 C CA . ILE A 1 92 ? 13.196 -1.292 -23.104 1.00 95.44 92 ILE A CA 1
ATOM 721 C C . ILE A 1 92 ? 11.932 -1.110 -23.949 1.00 95.44 92 ILE A C 1
ATOM 723 O O . ILE A 1 92 ? 10.830 -1.131 -23.407 1.00 95.44 92 ILE A O 1
ATOM 727 N N . LEU A 1 93 ? 12.078 -0.969 -25.269 1.00 94.88 93 LEU A N 1
ATOM 728 C CA . LEU A 1 93 ? 10.951 -0.764 -26.180 1.00 94.88 93 LEU A CA 1
ATOM 729 C C . LEU A 1 93 ? 9.988 -1.949 -26.160 1.00 94.88 93 LEU A C 1
ATOM 731 O O . LEU A 1 93 ? 8.783 -1.745 -26.061 1.00 94.88 93 LEU A O 1
ATOM 735 N N . PHE A 1 94 ? 10.511 -3.174 -26.209 1.00 95.94 94 PHE A N 1
ATOM 736 C CA . PHE A 1 94 ? 9.711 -4.389 -26.131 1.00 95.94 94 PHE A CA 1
ATOM 737 C C . PHE A 1 94 ? 8.909 -4.435 -24.829 1.00 95.94 94 PHE A C 1
ATOM 739 O O . PHE A 1 94 ? 7.689 -4.559 -24.877 1.00 95.94 94 PHE A O 1
ATOM 746 N N . SER A 1 95 ? 9.565 -4.247 -23.679 1.00 95.06 95 SER A N 1
ATOM 747 C CA . SER A 1 95 ? 8.897 -4.246 -22.375 1.00 95.06 95 SER A CA 1
ATOM 748 C C . SER A 1 95 ? 7.823 -3.165 -22.284 1.00 95.06 95 SER A C 1
ATOM 750 O O . SER A 1 95 ? 6.701 -3.452 -21.881 1.00 95.06 95 SER A O 1
ATOM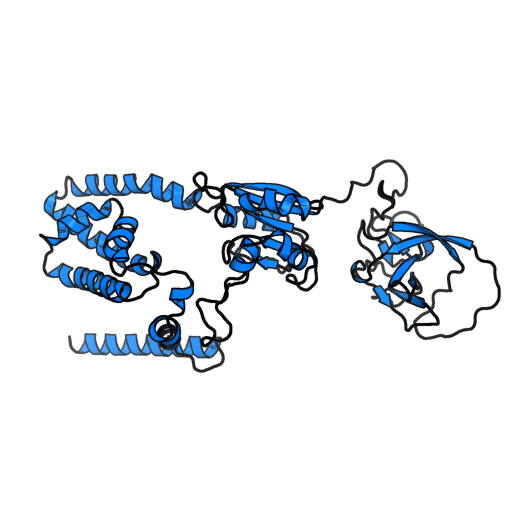 752 N N . VAL A 1 96 ? 8.123 -1.934 -22.708 1.00 96.12 96 VAL A N 1
ATOM 753 C CA . VAL A 1 96 ? 7.164 -0.819 -22.660 1.00 96.12 96 VAL A CA 1
ATOM 754 C C . VAL A 1 96 ? 5.971 -1.086 -23.574 1.00 96.12 96 VAL A C 1
ATOM 756 O O . VAL A 1 96 ? 4.838 -0.865 -23.154 1.00 96.12 96 VAL A O 1
ATOM 759 N N . VAL A 1 97 ? 6.186 -1.596 -24.790 1.00 95.69 97 VAL A N 1
ATOM 760 C CA . VAL A 1 97 ? 5.100 -1.947 -25.718 1.00 95.69 97 VAL A CA 1
ATOM 761 C C . VAL A 1 97 ? 4.239 -3.068 -25.144 1.00 95.69 97 VAL A C 1
ATOM 763 O O . VAL A 1 97 ? 3.023 -2.911 -25.081 1.00 95.69 97 VAL A O 1
ATOM 766 N N . CYS A 1 98 ? 4.844 -4.161 -24.674 1.00 93.50 98 CYS A N 1
ATOM 767 C CA . CYS A 1 98 ? 4.110 -5.283 -24.089 1.00 93.50 98 CYS A CA 1
ATOM 768 C C . CYS A 1 98 ? 3.286 -4.855 -22.869 1.00 93.50 98 CYS A C 1
ATOM 770 O O . CYS A 1 98 ? 2.106 -5.185 -22.784 1.00 93.50 98 CYS A O 1
ATOM 772 N N . LEU A 1 99 ? 3.874 -4.074 -21.959 1.00 93.06 99 LEU A N 1
ATOM 773 C CA . LEU A 1 99 ? 3.171 -3.560 -20.783 1.00 93.06 99 LEU A CA 1
ATOM 774 C C . LEU A 1 99 ? 2.072 -2.552 -21.159 1.00 93.06 99 LEU A C 1
ATOM 776 O O . LEU A 1 99 ? 1.042 -2.492 -20.496 1.00 93.06 99 LEU A O 1
ATOM 780 N N . SER A 1 100 ? 2.244 -1.789 -22.241 1.00 95.31 100 SER A N 1
ATOM 781 C CA . SER A 1 100 ? 1.257 -0.800 -22.705 1.00 95.31 100 SER A CA 1
ATOM 782 C C . SER A 1 100 ? -0.037 -1.419 -23.239 1.00 95.31 100 SER A C 1
ATOM 784 O O . SER A 1 100 ? -1.068 -0.744 -23.240 1.00 95.31 100 SER A O 1
ATOM 786 N N . VAL A 1 101 ? 0.001 -2.689 -23.660 1.00 92.25 101 VAL A N 1
ATOM 787 C CA . VAL A 1 101 ? -1.192 -3.451 -24.070 1.00 92.25 101 VAL A CA 1
ATOM 788 C C . VAL A 1 101 ? -2.107 -3.738 -22.877 1.00 92.25 101 VAL A C 1
ATOM 790 O O . VAL A 1 101 ? -3.320 -3.843 -23.046 1.00 92.25 101 VAL A O 1
ATOM 793 N N . LEU A 1 102 ? -1.551 -3.841 -21.668 1.00 90.75 102 LEU A N 1
ATOM 794 C CA . LEU A 1 102 ? -2.328 -4.150 -20.473 1.00 90.75 102 LEU A CA 1
ATOM 795 C C . LEU A 1 102 ? -3.113 -2.912 -20.003 1.00 90.75 102 LEU A C 1
ATOM 797 O O . LEU A 1 102 ? -2.576 -1.800 -20.013 1.00 90.75 102 LEU A O 1
ATOM 801 N N . PRO A 1 103 ? -4.386 -3.063 -19.591 1.00 90.75 103 PRO A N 1
ATOM 802 C CA . PRO A 1 103 ? -5.214 -1.933 -19.174 1.00 90.75 103 PRO A CA 1
ATOM 803 C C . PRO A 1 103 ? -4.720 -1.319 -17.858 1.00 90.75 103 PRO A C 1
ATOM 805 O O . PRO A 1 103 ? -4.578 -0.096 -17.768 1.00 90.75 103 PRO A O 1
ATOM 808 N N . HIS A 1 104 ? -4.397 -2.167 -16.879 1.00 91.56 104 HIS A N 1
ATOM 809 C CA . HIS A 1 104 ? -3.830 -1.769 -15.596 1.00 91.56 104 HIS A CA 1
ATOM 810 C C . HIS A 1 104 ? -2.341 -1.445 -15.727 1.00 91.56 104 HIS A C 1
ATOM 812 O O . HIS A 1 104 ? -1.606 -2.157 -16.418 1.00 91.56 104 HIS A O 1
ATOM 818 N N . LYS A 1 105 ? -1.898 -0.359 -15.088 1.00 93.75 105 LYS A N 1
ATOM 819 C CA . LYS A 1 105 ? -0.529 0.148 -15.212 1.00 93.75 105 LYS A CA 1
ATOM 820 C C . LYS A 1 105 ? -0.030 0.662 -13.878 1.00 93.75 105 LYS A C 1
ATOM 822 O O . LYS A 1 105 ? -0.703 1.442 -13.220 1.00 93.75 105 LYS A O 1
ATOM 827 N N . GLU A 1 106 ? 1.199 0.292 -13.555 1.00 92.94 106 GLU A N 1
ATOM 828 C CA . GLU A 1 106 ? 1.899 0.757 -12.364 1.00 92.94 106 GLU A CA 1
ATOM 829 C C . GLU A 1 106 ? 3.345 1.133 -12.686 1.00 92.94 106 GLU A C 1
ATOM 831 O O . GLU A 1 106 ? 3.982 0.522 -13.554 1.00 92.94 106 GLU A O 1
ATOM 836 N N . PHE A 1 107 ? 3.898 2.098 -11.944 1.00 94.00 107 PHE A N 1
ATOM 837 C CA . PHE A 1 107 ? 5.299 2.508 -12.083 1.00 94.00 107 PHE A CA 1
ATOM 838 C C . PHE A 1 107 ? 6.278 1.365 -11.775 1.00 94.00 107 PHE A C 1
ATOM 840 O O . PHE A 1 107 ? 7.298 1.232 -12.454 1.00 94.00 107 PHE A O 1
ATOM 847 N N . ARG A 1 108 ? 5.960 0.492 -10.807 1.00 93.00 108 ARG A N 1
ATOM 848 C CA . ARG A 1 108 ? 6.846 -0.615 -10.405 1.00 93.00 108 ARG A CA 1
ATOM 849 C C . ARG A 1 108 ? 7.152 -1.598 -11.539 1.00 93.00 108 ARG A C 1
ATOM 851 O O . ARG A 1 108 ? 8.243 -2.158 -11.564 1.00 93.00 108 ARG A O 1
ATOM 858 N N . PHE A 1 109 ? 6.258 -1.758 -12.520 1.00 93.44 109 PHE A N 1
ATOM 859 C CA . PHE A 1 109 ? 6.500 -2.640 -13.671 1.00 93.44 109 PHE A CA 1
ATOM 860 C C . PHE A 1 109 ? 7.597 -2.112 -14.606 1.00 93.44 109 PHE A C 1
ATOM 862 O O . PHE A 1 109 ? 8.254 -2.894 -15.289 1.00 93.44 109 PHE A O 1
ATOM 869 N N . LEU A 1 110 ? 7.843 -0.798 -14.613 1.00 96.00 110 LEU A N 1
ATOM 870 C CA . LEU A 1 110 ? 8.932 -0.181 -15.373 1.00 96.00 110 LEU A CA 1
ATOM 871 C C . LEU A 1 110 ? 10.241 -0.069 -14.575 1.00 96.00 110 LEU A C 1
ATOM 873 O O . LEU A 1 110 ? 11.284 0.191 -15.176 1.00 96.00 110 LEU A O 1
ATOM 877 N N . ALA A 1 111 ? 10.227 -0.272 -13.253 1.00 93.88 111 ALA A N 1
ATOM 878 C CA . ALA A 1 111 ? 11.416 -0.129 -12.407 1.00 93.88 111 ALA A CA 1
ATOM 879 C C . ALA A 1 111 ? 12.626 -0.975 -12.875 1.00 93.88 111 ALA A C 1
ATOM 881 O O . ALA A 1 111 ? 13.742 -0.444 -12.889 1.00 93.88 111 ALA A O 1
ATOM 882 N N . PRO A 1 112 ? 12.456 -2.223 -13.372 1.00 95.00 112 PRO A N 1
ATOM 883 C CA . PRO A 1 112 ? 13.566 -3.000 -13.933 1.00 95.00 112 PRO A CA 1
ATOM 884 C C . PRO A 1 112 ? 14.242 -2.370 -15.163 1.00 95.00 112 PRO A C 1
ATOM 886 O O . PRO A 1 112 ? 15.350 -2.765 -15.523 1.00 95.00 112 PRO A O 1
ATOM 889 N N . LEU A 1 113 ? 13.609 -1.392 -15.823 1.00 95.75 113 LEU A N 1
ATOM 890 C CA . LEU A 1 113 ? 14.145 -0.715 -17.010 1.00 95.75 113 LEU A CA 1
ATOM 891 C C . LEU A 1 113 ? 15.047 0.480 -16.665 1.00 95.75 113 LEU A C 1
ATOM 893 O O . LEU A 1 113 ? 15.761 0.979 -17.543 1.00 95.75 113 LEU A O 1
ATOM 897 N N . ILE A 1 114 ? 15.050 0.938 -15.408 1.00 93.88 114 ILE A N 1
ATOM 898 C CA . ILE A 1 114 ? 15.832 2.102 -14.963 1.00 93.88 114 ILE A CA 1
ATOM 899 C C . ILE A 1 114 ? 17.340 1.894 -15.193 1.00 93.88 114 ILE A C 1
ATOM 901 O O . ILE A 1 114 ? 17.959 2.770 -15.804 1.00 93.88 114 ILE A O 1
ATOM 905 N N . PRO A 1 115 ? 17.963 0.756 -14.808 1.00 94.56 115 PRO A N 1
ATOM 906 C CA . PRO A 1 115 ? 19.399 0.565 -15.011 1.00 94.56 115 PRO A CA 1
ATOM 907 C C . PRO A 1 115 ? 19.797 0.605 -16.492 1.00 94.56 115 PRO A C 1
ATOM 909 O O . PRO A 1 115 ? 20.763 1.275 -16.855 1.00 94.56 115 PRO A O 1
ATOM 912 N N . ALA A 1 116 ? 19.026 -0.054 -17.363 1.00 94.75 116 ALA A N 1
ATOM 913 C CA . ALA A 1 116 ? 19.277 -0.060 -18.805 1.00 94.75 116 ALA A CA 1
ATOM 914 C C . ALA A 1 116 ? 19.161 1.349 -19.410 1.00 94.75 116 ALA A C 1
ATOM 916 O O . ALA A 1 116 ? 20.005 1.758 -20.211 1.00 94.75 116 ALA A O 1
ATOM 917 N N . SER A 1 117 ? 18.158 2.115 -18.977 1.00 94.94 117 SER A N 1
ATOM 918 C CA . SER A 1 117 ? 17.954 3.503 -19.402 1.00 94.94 117 SER A CA 1
ATOM 919 C C . SER A 1 117 ? 19.105 4.410 -18.950 1.00 94.94 117 SER A C 1
ATOM 921 O O . SER A 1 117 ? 19.613 5.207 -19.738 1.00 94.94 117 SER A O 1
ATOM 923 N N . ASN A 1 118 ? 19.594 4.236 -17.719 1.00 92.69 118 ASN A N 1
ATOM 924 C CA . ASN A 1 118 ? 20.731 4.989 -17.188 1.00 92.69 118 ASN A CA 1
ATOM 925 C C . ASN A 1 118 ? 22.050 4.657 -17.900 1.00 92.69 118 ASN A C 1
ATOM 927 O O . ASN A 1 118 ? 22.851 5.562 -18.138 1.00 92.69 118 ASN A O 1
ATOM 931 N N . ILE A 1 119 ? 22.267 3.398 -18.297 1.00 93.00 119 ILE A N 1
ATOM 932 C CA . ILE A 1 119 ? 23.428 2.996 -19.111 1.00 93.00 119 ILE A CA 1
ATOM 933 C C . ILE A 1 119 ? 23.415 3.726 -20.460 1.00 93.00 119 ILE A C 1
ATOM 935 O O . ILE A 1 119 ? 24.427 4.314 -20.851 1.00 93.00 119 ILE A O 1
ATOM 939 N N . ILE A 1 120 ? 22.264 3.741 -21.139 1.00 93.75 120 ILE A N 1
ATOM 940 C CA . ILE A 1 120 ? 22.074 4.441 -22.417 1.00 93.75 120 ILE A CA 1
ATOM 941 C C . ILE A 1 120 ? 22.375 5.943 -22.262 1.00 93.75 120 ILE A C 1
ATOM 943 O O . ILE A 1 120 ? 23.187 6.495 -23.013 1.00 93.75 120 ILE A O 1
ATOM 947 N N . SER A 1 121 ? 21.790 6.589 -21.248 1.00 93.19 121 SER A N 1
ATOM 948 C CA . SER A 1 121 ? 22.020 8.006 -20.936 1.00 93.19 121 SER A CA 1
ATOM 949 C C . SER A 1 121 ? 23.489 8.312 -20.631 1.00 93.19 121 SER A C 1
ATOM 951 O O . SER A 1 121 ? 24.052 9.275 -21.156 1.00 93.19 121 SER A O 1
ATOM 953 N N . GLY A 1 122 ? 24.139 7.482 -19.811 1.00 91.62 122 GLY A N 1
ATOM 954 C CA . GLY A 1 122 ? 25.536 7.660 -19.416 1.00 91.62 122 GLY A CA 1
ATOM 955 C C . GLY A 1 122 ? 26.503 7.515 -20.590 1.00 91.62 122 GLY A C 1
ATOM 956 O O . GLY A 1 122 ? 27.415 8.327 -20.750 1.00 91.62 122 GLY A O 1
ATOM 957 N N . GLN A 1 123 ? 26.274 6.534 -21.467 1.00 90.00 123 GLN A N 1
ATOM 958 C CA . GLN A 1 123 ? 27.094 6.339 -22.665 1.00 90.00 123 GLN A CA 1
ATOM 959 C C . GLN A 1 123 ? 26.963 7.504 -23.652 1.00 90.00 123 GLN A C 1
ATOM 961 O O . GLN A 1 123 ? 27.962 7.896 -24.261 1.00 90.00 123 GLN A O 1
ATOM 966 N N . TYR A 1 124 ? 25.771 8.093 -23.786 1.00 91.06 124 TYR A N 1
ATOM 967 C CA . TYR A 1 124 ? 25.586 9.307 -24.580 1.00 91.06 124 TYR A CA 1
ATOM 968 C C . TYR A 1 124 ? 26.351 10.499 -23.993 1.00 91.06 124 TYR A C 1
ATOM 970 O O . TYR A 1 124 ? 27.136 11.130 -24.705 1.00 91.06 124 TYR A O 1
ATOM 978 N N . LEU A 1 125 ? 26.189 10.773 -22.693 1.00 91.44 125 LEU A N 1
ATOM 979 C CA . LEU A 1 125 ? 26.868 11.886 -22.022 1.00 91.44 125 LEU A CA 1
ATOM 980 C C . LEU A 1 125 ? 28.394 11.764 -22.108 1.00 91.44 125 LEU A C 1
ATOM 982 O O . LEU A 1 125 ? 29.066 12.733 -22.460 1.00 91.44 125 LEU A O 1
ATOM 986 N N . SER A 1 126 ? 28.930 10.566 -21.857 1.00 91.38 126 SER A N 1
ATOM 987 C CA . SER A 1 126 ? 30.367 10.282 -21.924 1.00 91.38 126 SER A CA 1
ATOM 988 C C . SER A 1 126 ? 30.955 10.590 -23.303 1.00 91.38 126 SER A C 1
ATOM 990 O O . SER A 1 126 ? 32.010 11.214 -23.406 1.00 91.38 126 SER A O 1
ATOM 992 N N . ARG A 1 127 ? 30.251 10.221 -24.379 1.00 89.06 127 ARG A N 1
ATOM 993 C CA . ARG A 1 127 ? 30.711 10.463 -25.755 1.00 89.06 127 ARG A CA 1
ATOM 994 C C . ARG A 1 127 ? 30.554 11.908 -26.193 1.00 89.06 127 ARG A C 1
ATOM 996 O O . ARG A 1 127 ? 31.424 12.425 -26.885 1.00 89.06 127 ARG A O 1
ATOM 1003 N N . LYS A 1 128 ? 29.436 12.542 -25.834 1.00 90.12 128 LYS A N 1
ATOM 1004 C CA . LYS A 1 128 ? 29.110 13.897 -26.287 1.00 90.12 128 LYS A CA 1
ATOM 1005 C C . LYS A 1 128 ? 29.956 14.960 -25.588 1.00 90.12 128 LYS A C 1
ATOM 1007 O O . LYS A 1 128 ? 30.363 15.916 -26.239 1.00 90.12 128 LYS A O 1
ATOM 1012 N N . TRP A 1 129 ? 30.201 14.791 -24.289 1.00 88.06 129 TRP A N 1
ATOM 1013 C CA . TRP A 1 129 ? 30.823 15.806 -23.433 1.00 88.06 129 TRP A CA 1
ATOM 1014 C C . TRP A 1 129 ? 32.221 15.413 -22.929 1.00 88.06 129 TRP A C 1
ATOM 1016 O O . TRP A 1 129 ? 32.932 16.240 -22.359 1.00 88.06 129 TRP A O 1
ATOM 1026 N N . GLY A 1 130 ? 32.655 14.176 -23.184 1.00 88.81 130 GLY A N 1
ATOM 1027 C CA . GLY A 1 130 ? 34.004 13.710 -22.872 1.00 88.81 130 GLY A CA 1
ATOM 1028 C C . GLY A 1 130 ? 34.288 13.565 -21.369 1.00 88.81 130 GLY A C 1
ATOM 1029 O O . GLY A 1 130 ? 33.423 13.821 -20.527 1.00 88.81 130 GLY A O 1
ATOM 1030 N N . PRO A 1 131 ? 35.517 13.159 -21.003 1.00 87.19 131 PRO A N 1
ATOM 1031 C CA . PRO A 1 131 ? 35.888 12.844 -19.621 1.00 87.19 131 PRO A CA 1
ATOM 1032 C C . PRO A 1 131 ? 35.930 14.068 -18.695 1.00 87.19 131 PRO A C 1
ATOM 1034 O O . PRO A 1 131 ? 35.833 13.907 -17.485 1.00 87.19 131 PRO A O 1
ATOM 1037 N N . SER A 1 132 ? 36.054 15.282 -19.238 1.00 88.88 132 SER A N 1
ATOM 1038 C CA . SER A 1 132 ? 36.114 16.514 -18.440 1.00 88.88 132 SER A CA 1
ATOM 1039 C C . SER A 1 132 ? 34.740 16.957 -17.928 1.00 88.88 132 SER A C 1
ATOM 1041 O O . SER A 1 132 ? 34.632 17.415 -16.796 1.00 88.88 132 SER A O 1
ATOM 1043 N N . TRP A 1 133 ? 33.685 16.802 -18.735 1.00 89.81 133 TRP A N 1
ATOM 1044 C CA . TRP A 1 133 ? 32.335 17.271 -18.392 1.00 89.81 133 TRP A CA 1
ATOM 1045 C C . TRP A 1 133 ? 31.395 16.151 -17.947 1.00 89.81 133 TRP A C 1
ATOM 1047 O O . TRP A 1 133 ? 30.470 16.409 -17.179 1.00 89.81 133 TRP A O 1
ATOM 1057 N N . PHE A 1 134 ? 31.622 14.907 -18.380 1.00 90.81 134 PHE A N 1
ATOM 1058 C CA . PHE A 1 134 ? 30.794 13.764 -17.985 1.00 90.81 134 PHE A CA 1
ATOM 1059 C C . PHE A 1 134 ? 30.666 13.587 -16.458 1.00 90.81 134 PHE A C 1
ATOM 1061 O O . PHE A 1 134 ? 29.532 13.432 -15.992 1.00 90.81 134 PHE A O 1
ATOM 1068 N N . PRO A 1 135 ? 31.751 13.653 -15.656 1.00 91.56 135 PRO A N 1
ATOM 1069 C CA . PRO A 1 135 ? 31.643 13.528 -14.204 1.00 91.56 135 PRO A CA 1
ATOM 1070 C C . PRO A 1 135 ? 30.830 14.671 -13.597 1.00 91.56 135 PRO A C 1
ATOM 1072 O O . PRO A 1 135 ? 29.938 14.421 -12.793 1.00 91.56 135 PRO A O 1
ATOM 1075 N N . LEU A 1 136 ? 31.075 15.909 -14.040 1.00 93.62 136 LEU A N 1
ATOM 1076 C CA . LEU A 1 136 ? 30.354 17.085 -13.559 1.00 93.62 136 LEU A CA 1
ATOM 1077 C C . LEU A 1 136 ? 28.848 16.971 -13.835 1.00 93.62 136 LEU A C 1
ATOM 1079 O O . LEU A 1 136 ? 28.047 17.125 -12.920 1.00 93.62 136 LEU A O 1
ATOM 1083 N N . LEU A 1 137 ? 28.457 16.644 -15.071 1.00 91.75 137 LEU A N 1
ATOM 1084 C CA . LEU A 1 137 ? 27.050 16.475 -15.450 1.00 91.75 137 LEU A CA 1
ATOM 1085 C C . LEU A 1 137 ? 26.380 15.323 -14.691 1.00 91.75 137 LEU A C 1
ATOM 1087 O O . LEU A 1 137 ? 25.226 15.445 -14.287 1.00 91.75 137 LEU A O 1
ATOM 1091 N N . SER A 1 138 ? 27.103 14.225 -14.462 1.00 89.94 138 SER A N 1
ATOM 1092 C CA . SER A 1 138 ? 26.593 13.086 -13.690 1.00 89.94 138 SER A CA 1
ATOM 1093 C C . SER A 1 138 ? 26.355 13.461 -12.226 1.00 89.94 138 SER A C 1
ATOM 1095 O O . SER A 1 138 ? 25.317 13.113 -11.669 1.00 89.94 138 SER A O 1
ATOM 1097 N N . VAL A 1 139 ? 27.274 14.222 -11.620 1.00 92.56 139 VAL A N 1
ATOM 1098 C CA . VAL A 1 139 ? 27.110 14.760 -10.262 1.00 92.56 139 VAL A CA 1
ATOM 1099 C C . VAL A 1 139 ? 25.919 15.710 -10.206 1.00 92.56 139 VAL A C 1
ATOM 1101 O O . VAL A 1 139 ? 25.087 15.564 -9.321 1.00 92.56 139 VAL A O 1
ATOM 1104 N N . VAL A 1 140 ? 25.778 16.628 -11.166 1.00 93.75 140 VAL A N 1
ATOM 1105 C CA . VAL A 1 140 ? 24.626 17.543 -11.224 1.00 93.75 140 VAL A CA 1
ATOM 1106 C C . VAL A 1 140 ? 23.309 16.767 -11.307 1.00 93.75 140 VAL A C 1
ATOM 1108 O O . VAL A 1 140 ? 22.403 17.033 -10.522 1.00 93.75 140 VAL A O 1
ATOM 1111 N N . LEU A 1 141 ? 23.205 15.773 -12.196 1.00 92.44 141 LEU A N 1
ATOM 1112 C CA . LEU A 1 141 ? 22.007 14.931 -12.307 1.00 92.44 141 LEU A CA 1
ATOM 1113 C C . LEU A 1 141 ? 21.711 14.177 -11.005 1.00 92.44 141 LEU A C 1
ATOM 1115 O O . LEU A 1 141 ? 20.557 14.108 -10.589 1.00 92.44 141 LEU A O 1
ATOM 1119 N N . MET A 1 142 ? 22.735 13.657 -10.328 1.00 90.62 142 MET A N 1
ATOM 1120 C CA . MET A 1 142 ? 22.568 12.995 -9.034 1.00 90.62 142 MET A CA 1
ATOM 1121 C C . MET A 1 142 ? 22.088 13.970 -7.951 1.00 90.62 142 MET A C 1
ATOM 1123 O O . MET A 1 142 ? 21.140 13.661 -7.234 1.00 90.62 142 MET A O 1
ATOM 1127 N N . LEU A 1 143 ? 22.680 15.167 -7.870 1.00 94.56 143 LEU A N 1
ATOM 1128 C CA . LEU A 1 143 ? 22.308 16.197 -6.897 1.00 94.56 143 LEU A CA 1
ATOM 1129 C C . LEU A 1 143 ? 20.860 16.668 -7.074 1.00 94.56 143 LEU A C 1
ATOM 1131 O O . LEU A 1 143 ? 20.171 16.867 -6.079 1.00 94.56 143 LEU A O 1
ATOM 1135 N N . VAL A 1 144 ? 20.370 16.786 -8.312 1.00 93.50 144 VAL A N 1
ATOM 1136 C CA . VAL A 1 144 ? 18.968 17.157 -8.587 1.00 93.50 144 VAL A CA 1
ATOM 1137 C C . VAL A 1 144 ? 17.982 16.093 -8.088 1.00 93.50 144 VAL A C 1
ATOM 1139 O O . VAL A 1 144 ? 16.860 16.429 -7.719 1.00 93.50 144 VAL A O 1
ATOM 1142 N N . ASN A 1 145 ? 18.390 14.823 -8.023 1.00 91.75 145 ASN A N 1
ATOM 1143 C CA . ASN A 1 145 ? 17.546 13.758 -7.481 1.00 91.75 145 ASN A CA 1
ATOM 1144 C C . ASN A 1 145 ? 17.558 13.705 -5.943 1.00 91.75 145 ASN A C 1
ATOM 1146 O O . ASN A 1 145 ? 16.622 13.156 -5.369 1.00 91.75 145 ASN A O 1
ATOM 1150 N N . LEU A 1 146 ? 18.553 14.285 -5.254 1.00 93.38 146 LEU A N 1
ATOM 1151 C CA . LEU A 1 146 ? 18.647 14.204 -3.787 1.00 93.38 146 LEU A CA 1
ATOM 1152 C C . LEU A 1 146 ? 17.426 14.788 -3.053 1.00 93.38 146 LEU A C 1
ATOM 1154 O O . LEU A 1 146 ? 16.928 14.107 -2.157 1.00 93.38 146 LEU A O 1
ATOM 1158 N N . PRO A 1 147 ? 16.885 15.974 -3.409 1.00 93.75 147 PRO A N 1
ATOM 1159 C CA . PRO A 1 147 ? 15.672 16.487 -2.770 1.00 93.75 147 PRO A CA 1
ATOM 1160 C C . PRO A 1 147 ? 14.458 15.577 -2.977 1.00 93.75 147 PRO A C 1
ATOM 1162 O O . PRO A 1 147 ? 13.663 15.399 -2.059 1.00 93.75 147 PRO A O 1
ATOM 1165 N N . VAL A 1 148 ? 14.331 14.976 -4.166 1.00 91.38 148 VAL A N 1
ATOM 1166 C CA . VAL A 1 148 ? 13.236 14.050 -4.493 1.00 91.38 148 VAL A CA 1
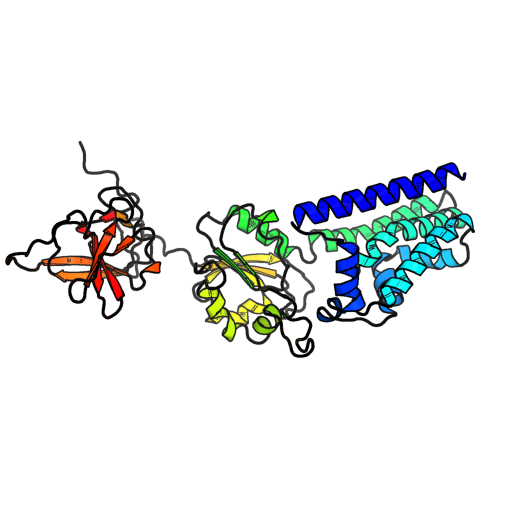ATOM 1167 C C . VAL A 1 148 ? 13.368 12.760 -3.687 1.00 91.38 148 VAL A C 1
ATOM 1169 O O . VAL A 1 148 ? 12.391 12.319 -3.095 1.00 91.38 148 VAL A O 1
ATOM 1172 N N . VAL A 1 149 ? 14.573 12.186 -3.611 1.00 92.25 149 VAL A N 1
ATOM 1173 C CA . VAL A 1 149 ? 14.864 10.996 -2.794 1.00 92.25 149 VAL A CA 1
ATOM 1174 C C . VAL A 1 149 ? 14.597 11.273 -1.321 1.00 92.25 149 VAL A C 1
ATOM 1176 O O . VAL A 1 149 ? 13.972 10.455 -0.655 1.00 92.25 149 VAL A O 1
ATOM 1179 N N . PHE A 1 150 ? 15.029 12.429 -0.815 1.00 93.88 150 PHE A N 1
ATOM 1180 C CA . PHE A 1 150 ? 14.759 12.831 0.559 1.00 93.88 150 PHE A CA 1
ATOM 1181 C C . PHE A 1 150 ? 13.252 12.934 0.811 1.00 93.88 150 PHE A C 1
ATOM 1183 O O . PHE A 1 150 ? 12.742 12.262 1.702 1.00 93.88 150 PHE A O 1
ATOM 1190 N N . TYR A 1 151 ? 12.521 13.705 0.001 1.00 93.44 151 TYR A N 1
ATOM 1191 C CA . TYR A 1 151 ? 11.080 13.884 0.176 1.00 93.44 151 TYR A CA 1
ATOM 1192 C C . TYR A 1 151 ? 10.302 12.564 0.047 1.00 93.44 151 TYR A C 1
ATOM 1194 O O . TYR A 1 151 ? 9.554 12.215 0.958 1.00 93.44 151 TYR A O 1
ATOM 1202 N N . LEU A 1 152 ? 10.497 11.805 -1.037 1.00 90.69 152 LEU A N 1
ATOM 1203 C CA . LEU A 1 152 ? 9.765 10.555 -1.276 1.00 90.69 152 LEU A CA 1
ATOM 1204 C C . LEU A 1 152 ? 10.178 9.423 -0.330 1.00 90.69 152 LEU A C 1
ATOM 1206 O O . LEU A 1 152 ? 9.366 8.556 -0.040 1.00 90.69 152 LEU A O 1
ATOM 1210 N N . GLY A 1 153 ? 11.426 9.417 0.140 1.00 90.44 153 GLY A N 1
ATOM 1211 C CA . GLY A 1 153 ? 11.941 8.377 1.028 1.00 90.44 153 GLY A CA 1
ATOM 1212 C C . GLY A 1 153 ? 11.688 8.625 2.515 1.00 90.44 153 GLY A C 1
ATOM 1213 O O . GLY A 1 153 ? 11.859 7.698 3.301 1.00 90.44 153 GLY A O 1
ATOM 1214 N N . THR A 1 154 ? 11.328 9.850 2.921 1.00 88.81 154 THR A N 1
ATOM 1215 C CA . THR A 1 154 ? 11.196 10.198 4.352 1.00 88.81 154 THR A CA 1
ATOM 1216 C C . THR A 1 154 ? 9.904 10.920 4.721 1.00 88.81 154 THR A C 1
ATOM 1218 O O . THR A 1 154 ? 9.416 10.741 5.834 1.00 88.81 154 THR A O 1
ATOM 1221 N N . ILE A 1 155 ? 9.340 11.731 3.823 1.00 90.06 155 ILE A N 1
ATOM 1222 C CA . ILE A 1 155 ? 8.186 12.587 4.130 1.00 90.06 155 ILE A CA 1
ATOM 1223 C C . ILE A 1 155 ? 6.919 12.046 3.477 1.00 90.06 155 ILE A C 1
ATOM 1225 O O . ILE A 1 155 ? 5.874 12.000 4.114 1.00 90.06 155 ILE A O 1
ATOM 1229 N N . HIS A 1 156 ? 6.987 11.678 2.201 1.00 91.31 156 HIS A N 1
ATOM 1230 C CA . HIS A 1 156 ? 5.816 11.236 1.458 1.00 91.31 156 HIS A CA 1
ATOM 1231 C C . HIS A 1 156 ? 5.322 9.876 1.957 1.00 91.31 156 HIS A C 1
ATOM 1233 O O . HIS A 1 156 ? 6.065 8.900 1.924 1.00 91.31 156 HIS A O 1
ATOM 1239 N N . GLN A 1 157 ? 4.056 9.814 2.368 1.00 90.19 157 GLN A N 1
ATOM 1240 C CA . GLN A 1 157 ? 3.386 8.600 2.838 1.00 90.19 157 GLN A CA 1
ATOM 1241 C C . GLN A 1 157 ? 4.115 7.893 3.998 1.00 90.19 157 GLN A C 1
ATOM 1243 O O . GLN A 1 157 ? 4.075 6.670 4.116 1.00 90.19 157 GLN A O 1
ATOM 1248 N N . SER A 1 158 ? 4.797 8.650 4.867 1.00 91.56 158 SER A N 1
ATOM 1249 C CA . SER A 1 158 ? 5.568 8.078 5.981 1.00 91.56 158 SER A CA 1
ATOM 1250 C C . SER A 1 158 ? 4.715 7.716 7.202 1.00 91.56 158 SER A C 1
ATOM 1252 O O . SER A 1 158 ? 5.085 6.819 7.961 1.00 91.56 158 SER A O 1
ATOM 1254 N N . GLY A 1 159 ? 3.552 8.353 7.368 1.00 92.25 159 GLY A N 1
ATOM 1255 C CA . GLY A 1 159 ? 2.647 8.176 8.509 1.00 92.25 159 GLY A CA 1
ATOM 1256 C C . GLY A 1 159 ? 2.320 6.710 8.834 1.00 92.25 159 GLY A C 1
ATOM 1257 O O . GLY A 1 159 ? 2.534 6.301 9.975 1.00 92.25 159 GLY A O 1
ATOM 1258 N N . PRO A 1 160 ? 1.897 5.878 7.862 1.00 93.00 160 PRO A N 1
ATOM 1259 C CA . PRO A 1 160 ? 1.618 4.460 8.087 1.00 93.00 160 PRO A CA 1
ATOM 1260 C C . PRO A 1 160 ? 2.804 3.637 8.607 1.00 93.00 160 PRO A C 1
ATOM 1262 O O . PRO A 1 160 ? 2.593 2.636 9.286 1.00 93.00 160 PRO A O 1
ATOM 1265 N N . LEU A 1 161 ? 4.050 4.030 8.323 1.00 92.31 161 LEU A N 1
ATOM 1266 C CA . LEU A 1 161 ? 5.233 3.365 8.881 1.00 92.31 161 LEU A CA 1
ATOM 1267 C C . LEU A 1 161 ? 5.526 3.845 10.305 1.00 92.31 161 LEU A C 1
ATOM 1269 O O . LEU A 1 161 ? 5.801 3.032 11.187 1.00 92.31 161 LEU A O 1
ATOM 1273 N N . VAL A 1 162 ? 5.441 5.158 10.537 1.00 92.94 162 VAL A N 1
ATOM 1274 C CA . VAL A 1 162 ? 5.705 5.765 11.852 1.00 92.94 162 VAL A CA 1
ATOM 1275 C C . VAL A 1 162 ? 4.650 5.347 12.879 1.00 92.94 162 VAL A C 1
ATOM 1277 O O . VAL A 1 162 ? 4.982 5.073 14.030 1.00 92.94 162 VAL A O 1
ATOM 1280 N N . VAL A 1 163 ? 3.386 5.210 12.469 1.00 94.31 163 VAL A N 1
ATOM 1281 C CA . VAL A 1 163 ? 2.322 4.760 13.373 1.00 94.31 163 VAL A CA 1
ATOM 1282 C C . VAL A 1 163 ? 2.606 3.349 13.889 1.00 94.31 163 VAL A C 1
ATOM 1284 O O . VAL A 1 163 ? 2.462 3.085 15.078 1.00 94.31 163 VAL A O 1
ATOM 1287 N N . MET A 1 164 ? 3.100 2.452 13.029 1.00 93.94 164 MET A N 1
ATOM 1288 C CA . MET A 1 164 ? 3.392 1.072 13.417 1.00 93.94 164 MET A CA 1
ATOM 1289 C C . MET A 1 164 ? 4.549 0.977 14.409 1.00 93.94 164 MET A C 1
ATOM 1291 O O . MET A 1 164 ? 4.494 0.142 15.312 1.00 93.94 164 MET A O 1
ATOM 1295 N N . SER A 1 165 ? 5.573 1.826 14.278 1.00 91.25 165 SER A N 1
ATOM 1296 C CA . SER A 1 165 ? 6.682 1.851 15.238 1.00 91.25 165 SER A CA 1
ATOM 1297 C C . SER A 1 165 ? 6.248 2.394 16.602 1.00 91.25 165 SER A C 1
ATOM 1299 O O . SER A 1 165 ? 6.684 1.863 17.623 1.00 91.25 165 SER A O 1
ATOM 1301 N N . SER A 1 166 ? 5.340 3.377 16.645 1.00 91.19 166 SER A N 1
ATOM 1302 C CA . SER A 1 166 ? 4.739 3.827 17.909 1.00 91.19 166 SER A CA 1
ATOM 1303 C C . SER A 1 166 ? 3.862 2.742 18.542 1.00 91.19 166 SER A C 1
ATOM 1305 O O . SER A 1 166 ? 4.026 2.397 19.717 1.00 91.19 166 SER A O 1
ATOM 1307 N N . LEU A 1 167 ? 2.978 2.126 17.748 1.00 90.62 167 LEU A N 1
ATOM 1308 C CA . LEU A 1 167 ? 2.109 1.040 18.201 1.00 90.62 167 LEU A CA 1
ATOM 1309 C C . LEU A 1 167 ? 2.921 -0.114 18.794 1.00 90.62 167 LEU A C 1
ATOM 1311 O O . LEU A 1 167 ? 2.585 -0.601 19.869 1.00 90.62 167 LEU A O 1
ATOM 1315 N N . GLN A 1 168 ? 4.030 -0.501 18.162 1.00 89.75 168 GLN A N 1
ATOM 1316 C CA . GLN A 1 168 ? 4.928 -1.534 18.680 1.00 89.75 168 GLN A CA 1
ATOM 1317 C C . GLN A 1 168 ? 5.430 -1.244 20.104 1.00 89.75 168 GLN A C 1
ATOM 1319 O O . GLN A 1 168 ? 5.597 -2.171 20.898 1.00 89.75 168 GLN A O 1
ATOM 1324 N N . GLN A 1 169 ? 5.665 0.021 20.450 1.00 83.75 169 GLN A N 1
ATOM 1325 C CA . GLN A 1 169 ? 6.161 0.403 21.773 1.00 83.75 169 GLN A CA 1
ATOM 1326 C C . GLN A 1 169 ? 5.050 0.448 22.828 1.00 83.75 169 GLN A C 1
ATOM 1328 O O . GLN A 1 169 ? 5.299 0.111 23.984 1.00 83.75 169 GLN A O 1
ATOM 1333 N N . ARG A 1 170 ? 3.831 0.842 22.440 1.00 81.56 170 ARG A N 1
ATOM 1334 C CA . ARG A 1 170 ? 2.728 1.149 23.370 1.00 81.56 170 ARG A CA 1
ATOM 1335 C C . ARG A 1 170 ? 1.730 0.016 23.575 1.00 81.56 170 ARG A C 1
ATOM 1337 O O . ARG A 1 170 ? 1.140 -0.093 24.647 1.00 81.56 170 ARG A O 1
ATOM 1344 N N . ILE A 1 171 ? 1.526 -0.810 22.553 1.00 83.88 171 ILE A N 1
ATOM 1345 C CA . ILE A 1 171 ? 0.553 -1.902 22.590 1.00 83.88 171 ILE A CA 1
ATOM 1346 C C . ILE A 1 171 ? 0.893 -2.883 23.716 1.00 83.88 171 ILE A C 1
ATOM 1348 O O . ILE A 1 171 ? 2.052 -3.061 24.082 1.00 83.88 171 ILE A O 1
ATOM 1352 N N . GLN A 1 172 ? -0.119 -3.531 24.273 1.00 81.88 172 GLN A N 1
ATOM 1353 C CA . GLN A 1 172 ? 0.036 -4.635 25.216 1.00 81.88 172 GLN A CA 1
ATOM 1354 C C . GLN A 1 172 ? -0.471 -5.918 24.551 1.00 81.88 172 GLN A C 1
ATOM 1356 O O . GLN A 1 172 ? -1.204 -5.856 23.566 1.00 81.88 172 GLN A O 1
ATOM 1361 N N . ASP A 1 173 ? -0.142 -7.086 25.100 1.00 74.88 173 ASP A N 1
ATOM 1362 C CA . ASP A 1 173 ? -0.578 -8.376 24.531 1.00 74.88 173 ASP A CA 1
ATOM 1363 C C . ASP A 1 173 ? -2.110 -8.553 24.520 1.00 74.88 173 ASP A C 1
ATOM 1365 O O . ASP A 1 173 ? -2.637 -9.396 23.803 1.00 74.88 173 ASP A O 1
ATOM 1369 N N . ARG A 1 174 ? -2.830 -7.725 25.287 1.00 75.19 174 ARG A N 1
ATOM 1370 C CA . ARG A 1 174 ? -4.299 -7.668 25.351 1.00 75.19 174 ARG A CA 1
ATOM 1371 C C . ARG A 1 174 ? -4.938 -6.621 24.434 1.00 75.19 174 ARG A C 1
ATOM 1373 O O . ARG A 1 174 ? -6.154 -6.465 24.456 1.00 75.19 174 ARG A O 1
ATOM 1380 N N . SER A 1 175 ? -4.145 -5.831 23.713 1.00 85.50 175 SER A N 1
ATOM 1381 C CA . SER A 1 175 ? -4.692 -4.799 22.832 1.00 85.50 175 SER A CA 1
ATOM 1382 C C . SER A 1 175 ? -5.275 -5.411 21.562 1.00 85.50 175 SER A C 1
ATOM 1384 O O . SER A 1 175 ? -4.887 -6.492 21.135 1.00 85.50 175 SER A O 1
ATOM 1386 N N . SER A 1 176 ? -6.151 -4.659 20.916 1.00 89.38 176 SER A N 1
ATOM 1387 C CA . SER A 1 176 ? -6.733 -4.965 19.613 1.00 89.38 176 SER A CA 1
ATOM 1388 C C . SER A 1 176 ? -6.739 -3.678 18.793 1.00 89.38 176 SER A C 1
ATOM 1390 O O . SER A 1 176 ? -6.998 -2.597 19.329 1.00 89.38 176 SER A O 1
ATOM 1392 N N . VAL A 1 177 ? -6.400 -3.772 17.507 1.00 93.19 177 VAL A N 1
ATOM 1393 C CA . VAL A 1 177 ? -6.206 -2.585 16.658 1.00 93.19 177 VAL A CA 1
ATOM 1394 C C . VAL A 1 177 ? -7.042 -2.684 15.395 1.00 93.19 177 VAL A C 1
ATOM 1396 O O . VAL A 1 177 ? -6.961 -3.673 14.667 1.00 93.19 177 VAL A O 1
ATOM 1399 N N . VAL A 1 178 ? -7.798 -1.633 15.096 1.00 94.56 178 VAL A N 1
ATOM 1400 C CA . VAL A 1 178 ? -8.502 -1.488 13.818 1.00 94.56 178 VAL A CA 1
ATOM 1401 C C . VAL A 1 178 ? -7.882 -0.349 13.015 1.00 94.56 178 VAL A C 1
ATOM 1403 O O . VAL A 1 178 ? -7.672 0.742 13.537 1.00 94.56 178 VAL A O 1
ATOM 1406 N N . PHE A 1 179 ? -7.602 -0.601 11.738 1.00 95.19 179 PHE A N 1
ATOM 1407 C CA . PHE A 1 179 ? -7.055 0.372 10.796 1.00 95.19 179 PHE A CA 1
ATOM 1408 C C . PHE A 1 179 ? -8.147 0.829 9.816 1.00 95.19 179 PHE A C 1
ATOM 1410 O O . PHE A 1 179 ? -8.508 0.099 8.892 1.00 95.19 179 PHE A O 1
ATOM 1417 N N . LEU A 1 180 ? -8.650 2.050 10.006 1.00 93.88 180 LEU A N 1
ATOM 1418 C CA . LEU A 1 180 ? -9.638 2.716 9.151 1.00 93.88 180 LEU A CA 1
ATOM 1419 C C . LEU A 1 180 ? -8.916 3.642 8.171 1.00 93.88 180 LEU A C 1
ATOM 1421 O O . LEU A 1 180 ? -8.834 4.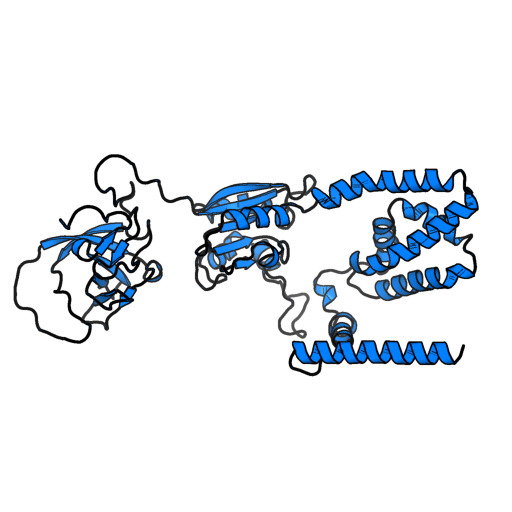858 8.333 1.00 93.88 180 LEU A O 1
ATOM 1425 N N . MET A 1 181 ? -8.293 3.026 7.180 1.00 92.69 181 MET A N 1
ATOM 1426 C CA . MET A 1 181 ? -7.524 3.680 6.126 1.00 92.69 181 MET A CA 1
ATOM 1427 C C . MET A 1 181 ? -7.549 2.781 4.883 1.00 92.69 181 MET A C 1
ATOM 1429 O O . MET A 1 181 ? -7.943 1.619 5.005 1.00 92.69 181 MET A O 1
ATOM 1433 N N . PRO A 1 182 ? -7.143 3.260 3.693 1.00 91.69 182 PRO A N 1
ATOM 1434 C CA . PRO A 1 182 ? -7.133 2.432 2.492 1.00 91.69 182 PRO A CA 1
ATOM 1435 C C . PRO A 1 182 ? -6.416 1.093 2.702 1.00 91.69 182 PRO A C 1
ATOM 1437 O O . PRO A 1 182 ? -5.447 1.003 3.467 1.00 91.69 182 PRO A O 1
ATOM 1440 N N . CYS A 1 183 ? -6.881 0.055 2.010 1.00 91.25 183 CYS A N 1
ATOM 1441 C CA . CYS A 1 183 ? -6.319 -1.286 2.123 1.00 91.25 183 CYS A CA 1
ATOM 1442 C C . CYS A 1 183 ? -4.796 -1.297 1.906 1.00 91.25 183 CYS A C 1
ATOM 1444 O O . CYS A 1 183 ? -4.251 -0.512 1.130 1.00 91.25 183 CYS A O 1
ATOM 1446 N N . HIS A 1 184 ? -4.096 -2.194 2.608 1.00 88.94 184 HIS A N 1
ATOM 1447 C CA . HIS A 1 184 ? -2.638 -2.365 2.512 1.00 88.94 184 HIS A CA 1
ATOM 1448 C C . HIS A 1 184 ? -1.794 -1.109 2.819 1.00 88.94 184 HIS A C 1
ATOM 1450 O O . HIS A 1 184 ? -0.631 -1.042 2.422 1.00 88.94 184 HIS A O 1
ATOM 1456 N N . SER A 1 185 ? -2.340 -0.132 3.553 1.00 92.00 185 SER A N 1
ATOM 1457 C CA . SER A 1 185 ? -1.601 1.086 3.925 1.00 92.00 185 SER A CA 1
ATOM 1458 C C . SER A 1 185 ? -0.484 0.837 4.943 1.00 92.00 185 SER A C 1
ATOM 1460 O O . SER A 1 185 ? 0.531 1.529 4.908 1.00 92.00 185 SER A O 1
ATOM 1462 N N . THR A 1 186 ? -0.642 -0.129 5.855 1.00 93.88 186 THR A N 1
ATOM 1463 C CA . THR A 1 186 ? 0.339 -0.414 6.915 1.00 93.88 186 THR A CA 1
ATOM 1464 C C . THR A 1 186 ? 1.009 -1.777 6.731 1.00 93.88 186 THR A C 1
ATOM 1466 O O . THR A 1 186 ? 0.399 -2.723 6.231 1.00 93.88 186 THR A O 1
ATOM 1469 N N . PRO A 1 187 ? 2.266 -1.932 7.184 1.00 92.62 187 PRO A N 1
ATOM 1470 C CA . PRO A 1 187 ? 2.999 -3.195 7.091 1.00 92.62 187 PRO A CA 1
ATOM 1471 C C . PRO A 1 187 ? 2.592 -4.248 8.147 1.00 92.62 187 PRO A C 1
ATOM 1473 O O . PRO A 1 187 ? 3.155 -5.348 8.177 1.00 92.62 187 PRO A O 1
ATOM 1476 N N . PHE A 1 188 ? 1.619 -3.938 9.009 1.00 93.62 188 PHE A N 1
ATOM 1477 C CA . PHE A 1 188 ? 0.955 -4.888 9.908 1.00 93.62 188 PHE A CA 1
ATOM 1478 C C . PHE A 1 188 ? 1.933 -5.696 10.795 1.00 93.62 188 PHE A C 1
ATOM 1480 O O . PHE A 1 188 ? 2.878 -5.136 11.362 1.00 93.62 188 PHE A O 1
ATOM 1487 N N . TYR A 1 189 ? 1.744 -7.015 10.933 1.00 92.56 189 TYR A N 1
ATOM 1488 C CA . TYR A 1 189 ? 2.568 -7.884 11.788 1.00 92.56 189 TYR A CA 1
ATOM 1489 C C . TYR A 1 189 ? 4.074 -7.844 11.491 1.00 92.56 189 TYR A C 1
ATOM 1491 O O . TYR A 1 189 ? 4.866 -8.120 12.392 1.00 92.56 189 TYR A O 1
ATOM 1499 N N . SER A 1 190 ? 4.483 -7.470 10.272 1.00 92.00 190 SER A N 1
ATOM 1500 C CA . SER A 1 190 ? 5.906 -7.392 9.915 1.00 92.00 190 SER A CA 1
ATOM 1501 C C . SER A 1 190 ? 6.668 -6.299 10.668 1.00 92.00 190 SER A C 1
ATOM 1503 O O . SER A 1 190 ? 7.885 -6.389 10.750 1.00 92.00 190 SER A O 1
ATOM 1505 N N . HIS A 1 191 ? 5.968 -5.289 11.196 1.00 91.50 191 HIS A N 1
ATOM 1506 C CA . HIS A 1 191 ? 6.550 -4.229 12.028 1.00 91.50 191 HIS A CA 1
ATOM 1507 C C . HIS A 1 191 ? 6.096 -4.327 13.483 1.00 91.50 191 HIS A C 1
ATOM 1509 O O . HIS A 1 191 ? 6.848 -3.971 14.386 1.00 91.50 191 HIS A O 1
ATOM 1515 N N . LEU A 1 192 ? 4.878 -4.822 13.735 1.00 91.50 192 LEU A N 1
ATOM 1516 C CA . LEU A 1 192 ? 4.377 -4.911 15.102 1.00 91.50 192 LEU A CA 1
ATOM 1517 C C . LEU A 1 192 ? 5.079 -6.006 15.917 1.00 91.50 192 LEU A C 1
ATOM 1519 O O . LEU A 1 192 ? 5.291 -5.837 17.115 1.00 91.50 192 LEU A O 1
ATOM 1523 N N . HIS A 1 193 ? 5.426 -7.133 15.284 1.00 88.94 193 HIS A N 1
ATOM 1524 C CA . HIS A 1 193 ? 6.068 -8.286 15.931 1.00 88.94 193 HIS A CA 1
ATOM 1525 C C . HIS A 1 193 ? 5.340 -8.810 17.186 1.00 88.94 193 HIS A C 1
ATOM 1527 O O . HIS A 1 193 ? 5.966 -9.378 18.081 1.00 88.94 193 HIS A O 1
ATOM 1533 N N . ARG A 1 194 ? 4.014 -8.637 17.255 1.00 85.19 194 ARG A N 1
ATOM 1534 C CA . ARG A 1 194 ? 3.161 -9.148 18.337 1.00 85.19 194 ARG A CA 1
ATOM 1535 C C . ARG A 1 194 ? 1.895 -9.775 17.784 1.00 85.19 194 ARG A C 1
ATOM 1537 O O . ARG A 1 194 ? 1.301 -9.251 16.846 1.00 85.19 194 ARG A O 1
ATOM 1544 N N . SER A 1 195 ? 1.486 -10.883 18.392 1.00 88.12 195 SER A N 1
ATOM 1545 C CA . SER A 1 195 ? 0.305 -11.651 17.995 1.00 88.12 195 SER A CA 1
ATOM 1546 C C . SER A 1 195 ? -0.947 -11.122 18.694 1.00 88.12 195 SER A C 1
ATOM 1548 O O . SER A 1 195 ? -1.509 -11.793 19.555 1.00 88.12 195 SER A O 1
ATOM 1550 N N . ILE A 1 196 ? -1.365 -9.913 18.328 1.00 88.94 196 ILE A N 1
ATOM 1551 C CA . ILE A 1 196 ? -2.623 -9.321 18.793 1.00 88.94 196 ILE A CA 1
ATOM 1552 C C . ILE A 1 196 ? -3.685 -9.322 17.684 1.00 88.94 196 ILE A C 1
ATOM 1554 O O . ILE A 1 196 ? -3.315 -9.280 16.505 1.00 88.94 196 ILE A O 1
ATOM 1558 N N . PRO A 1 197 ? -4.989 -9.340 18.014 1.00 90.94 197 PRO A N 1
ATOM 1559 C CA . PRO A 1 197 ? -6.051 -9.178 17.029 1.00 90.94 197 PRO A CA 1
ATOM 1560 C C . PRO A 1 197 ? -5.936 -7.822 16.332 1.00 90.94 197 PRO A C 1
ATOM 1562 O O . PRO A 1 197 ? -5.958 -6.769 16.972 1.00 90.94 197 PRO A O 1
ATOM 1565 N N . MET A 1 198 ? -5.822 -7.846 15.009 1.00 92.88 198 MET A N 1
ATOM 1566 C CA . MET A 1 198 ? -5.806 -6.637 14.200 1.00 92.88 198 MET A CA 1
ATOM 1567 C C . MET A 1 198 ? -6.691 -6.807 12.972 1.00 92.88 198 MET A C 1
ATOM 1569 O O . MET A 1 198 ? -6.744 -7.895 12.401 1.00 92.88 198 MET A O 1
ATOM 1573 N N . ALA A 1 199 ? -7.335 -5.726 12.540 1.00 93.31 199 ALA A N 1
ATOM 1574 C CA . ALA A 1 199 ? -8.146 -5.707 11.327 1.00 93.31 199 ALA A CA 1
ATOM 1575 C C . ALA A 1 199 ? -7.920 -4.422 10.526 1.00 93.31 199 ALA A C 1
ATOM 1577 O O . ALA A 1 199 ? -7.677 -3.362 11.097 1.00 93.31 199 ALA A O 1
ATOM 1578 N N . PHE A 1 200 ? -8.012 -4.511 9.203 1.00 94.81 200 PHE A N 1
ATOM 1579 C CA . PHE A 1 200 ? -7.914 -3.378 8.283 1.00 94.81 200 PHE A CA 1
ATOM 1580 C C . PHE A 1 200 ? -8.958 -3.531 7.175 1.00 94.81 200 PHE A C 1
ATOM 1582 O O . PHE A 1 200 ? -9.388 -4.650 6.898 1.00 94.81 200 PHE A O 1
ATOM 1589 N N . LEU A 1 201 ? -9.350 -2.422 6.545 1.00 93.62 201 LEU A N 1
ATOM 1590 C CA . LEU A 1 201 ? -10.266 -2.430 5.399 1.00 93.62 201 LEU A CA 1
ATOM 1591 C C . LEU A 1 201 ? -9.659 -3.219 4.233 1.00 93.62 201 LEU A C 1
ATOM 1593 O O . LEU A 1 201 ? -8.566 -2.885 3.767 1.00 93.62 201 LEU A O 1
ATOM 1597 N N . THR A 1 202 ? -10.343 -4.258 3.753 1.00 92.62 202 THR A N 1
ATOM 1598 C CA . THR A 1 202 ? -9.862 -5.057 2.620 1.00 92.62 202 THR A CA 1
ATOM 1599 C C . THR A 1 202 ? -10.342 -4.489 1.283 1.00 92.62 202 THR A C 1
ATOM 1601 O O . THR A 1 202 ? -11.342 -3.786 1.206 1.00 92.62 202 THR A O 1
ATOM 1604 N N . CYS A 1 203 ? -9.602 -4.782 0.216 1.00 91.50 203 CYS A N 1
ATOM 1605 C CA . CYS A 1 203 ? -9.978 -4.452 -1.164 1.00 91.50 203 CYS A CA 1
ATOM 1606 C C . CYS A 1 203 ? -9.912 -5.712 -2.034 1.00 91.50 203 CYS A C 1
ATOM 1608 O O . CYS A 1 203 ? -9.258 -5.770 -3.085 1.00 91.50 203 CYS A O 1
ATOM 1610 N N . GLU A 1 204 ? -10.520 -6.780 -1.515 1.00 90.31 204 GLU A N 1
ATOM 1611 C CA . GLU A 1 204 ? -10.556 -8.070 -2.187 1.00 90.31 204 GLU A CA 1
ATOM 1612 C C . GLU A 1 204 ? -11.459 -8.008 -3.423 1.00 90.31 204 GLU A C 1
ATOM 1614 O O . GLU A 1 204 ? -12.553 -7.437 -3.368 1.00 90.31 204 GLU A O 1
ATOM 1619 N N . PRO A 1 205 ? -11.031 -8.610 -4.545 1.00 87.12 205 PRO A N 1
ATOM 1620 C CA . PRO A 1 205 ? -11.880 -8.719 -5.716 1.00 87.12 205 PRO A CA 1
ATOM 1621 C C . PRO A 1 205 ? -13.080 -9.637 -5.428 1.00 87.12 205 PRO A C 1
ATOM 1623 O O . PRO A 1 205 ? -13.026 -10.458 -4.508 1.00 87.12 205 PRO A O 1
ATOM 1626 N N . PRO A 1 206 ? -14.142 -9.574 -6.251 1.00 83.69 206 PRO A N 1
ATOM 1627 C CA . PRO A 1 206 ? -15.326 -10.384 -6.030 1.00 83.69 206 PRO A CA 1
ATOM 1628 C C . PRO A 1 206 ? -14.979 -11.884 -5.947 1.00 83.69 206 PRO A C 1
ATOM 1630 O O . PRO A 1 206 ? -14.237 -12.395 -6.795 1.00 83.69 206 PRO A O 1
ATOM 1633 N N . PRO A 1 207 ? -15.566 -12.632 -4.993 1.00 74.56 207 PRO A N 1
ATOM 1634 C CA . PRO A 1 207 ? -15.222 -14.034 -4.738 1.00 74.56 207 PRO A CA 1
ATOM 1635 C C . PRO A 1 207 ? -15.530 -14.959 -5.923 1.00 74.56 207 PRO A C 1
ATOM 1637 O O . PRO A 1 207 ? -14.934 -16.027 -6.061 1.00 74.56 207 PRO A O 1
ATOM 1640 N N . SER A 1 208 ? -16.438 -14.544 -6.814 1.00 70.75 208 SER A N 1
ATOM 1641 C CA . SER A 1 208 ? -16.614 -15.179 -8.117 1.00 70.75 208 SER A CA 1
ATOM 1642 C C . SER A 1 208 ? -16.169 -14.233 -9.229 1.00 70.75 208 SER A C 1
ATOM 1644 O O . SER A 1 208 ? -16.735 -13.162 -9.423 1.00 70.75 208 SER A O 1
ATOM 1646 N N . MET A 1 209 ? -15.207 -14.686 -10.034 1.00 61.09 209 MET A N 1
ATOM 1647 C CA . MET A 1 209 ? -14.720 -13.980 -11.231 1.00 61.09 209 MET A CA 1
ATOM 1648 C C . MET A 1 209 ? -15.784 -13.831 -12.344 1.00 61.09 209 MET A C 1
ATOM 1650 O O . MET A 1 209 ? -15.487 -13.309 -13.413 1.00 61.09 209 MET A O 1
ATOM 1654 N N . LEU A 1 210 ? -16.998 -14.354 -12.124 1.00 55.88 210 LEU A N 1
ATOM 1655 C CA . LEU A 1 210 ? -18.169 -14.245 -13.002 1.00 55.88 210 LEU A CA 1
ATOM 1656 C C . LEU A 1 210 ? -19.185 -13.205 -12.505 1.00 55.88 210 LEU A C 1
ATOM 1658 O O . LEU A 1 210 ? -20.140 -12.906 -13.224 1.00 55.88 210 LEU A O 1
ATOM 1662 N N . ALA A 1 211 ? -19.015 -12.677 -11.290 1.00 63.06 211 ALA A N 1
ATOM 1663 C CA . ALA A 1 211 ? -19.820 -11.564 -10.814 1.00 63.06 211 ALA A CA 1
ATOM 1664 C C . ALA A 1 211 ? -19.543 -10.329 -11.678 1.00 63.06 211 ALA A C 1
ATOM 1666 O O . ALA A 1 211 ? -18.437 -10.140 -12.187 1.00 63.06 211 ALA A O 1
ATOM 1667 N N . ASN A 1 212 ? -20.562 -9.489 -11.860 1.00 70.19 212 ASN A N 1
ATOM 1668 C CA . ASN A 1 212 ? -20.404 -8.265 -12.627 1.00 70.19 212 ASN A CA 1
ATOM 1669 C C . ASN A 1 212 ? -19.405 -7.333 -11.925 1.00 70.19 212 ASN A C 1
ATOM 1671 O O . ASN A 1 212 ? -19.736 -6.668 -10.947 1.00 70.19 212 ASN A O 1
ATOM 1675 N N . MET A 1 213 ? -18.187 -7.290 -12.453 1.00 71.56 213 MET A N 1
ATOM 1676 C CA . MET A 1 213 ? -17.047 -6.591 -11.869 1.00 71.56 213 MET A CA 1
ATOM 1677 C C . MET A 1 213 ? -17.242 -5.073 -11.801 1.00 71.56 213 MET A C 1
ATOM 1679 O O . MET A 1 213 ? -16.606 -4.418 -10.990 1.00 71.56 213 MET A O 1
ATOM 1683 N N . SER A 1 214 ? -18.137 -4.516 -12.625 1.00 75.00 214 SER A N 1
ATOM 1684 C CA . SER A 1 214 ? -18.477 -3.090 -12.600 1.00 75.00 214 SER A CA 1
ATOM 1685 C C . SER A 1 214 ? -19.512 -2.718 -11.535 1.00 75.00 214 SER A C 1
ATOM 1687 O O . SER A 1 214 ? -19.774 -1.536 -11.351 1.00 75.00 214 SER A O 1
ATOM 1689 N N . ALA A 1 215 ? -20.180 -3.703 -10.931 1.00 81.75 215 ALA A N 1
ATOM 1690 C CA . ALA A 1 215 ? -21.231 -3.496 -9.932 1.00 81.75 215 ALA A CA 1
ATOM 1691 C C . ALA A 1 215 ? -20.800 -3.930 -8.524 1.00 81.75 215 ALA A C 1
ATOM 1693 O O . ALA A 1 215 ? -21.544 -3.728 -7.572 1.00 81.75 215 ALA A O 1
ATOM 1694 N N . TYR A 1 216 ? -19.635 -4.565 -8.408 1.00 86.81 216 TYR A N 1
ATOM 1695 C CA . TYR A 1 216 ? -19.061 -4.946 -7.130 1.00 86.81 216 TYR A CA 1
ATOM 1696 C C . TYR A 1 216 ? -18.296 -3.762 -6.543 1.00 86.81 216 TYR A C 1
ATOM 1698 O O . TYR A 1 216 ? -17.452 -3.182 -7.226 1.00 86.81 216 TYR A O 1
ATOM 1706 N N . MET A 1 217 ? -18.589 -3.444 -5.287 1.00 87.56 217 MET A N 1
ATOM 1707 C CA . MET A 1 217 ? -17.791 -2.549 -4.459 1.00 87.56 217 MET A CA 1
ATOM 1708 C C . MET A 1 217 ? -17.071 -3.406 -3.428 1.00 87.56 217 MET A C 1
ATOM 1710 O O . MET A 1 217 ? -17.649 -4.356 -2.902 1.00 87.56 217 MET A O 1
ATOM 1714 N N . ASP A 1 218 ? -15.793 -3.124 -3.206 1.00 90.88 218 ASP A N 1
ATOM 1715 C CA . ASP A 1 218 ? -15.049 -3.791 -2.145 1.00 90.88 218 ASP A CA 1
ATOM 1716 C C . ASP A 1 218 ? -15.350 -3.173 -0.770 1.00 90.88 218 ASP A C 1
ATOM 1718 O O . ASP A 1 218 ? -15.944 -2.103 -0.664 1.00 90.88 218 ASP A O 1
ATOM 1722 N N . GLU A 1 219 ? -14.941 -3.860 0.297 1.00 92.12 219 GLU A N 1
ATOM 1723 C CA . GLU A 1 219 ? -15.207 -3.446 1.679 1.00 92.12 219 GLU A CA 1
ATOM 1724 C C . GLU A 1 219 ? -14.671 -2.040 1.998 1.00 92.12 219 GLU A C 1
ATOM 1726 O O . GLU A 1 219 ? -15.314 -1.286 2.732 1.00 92.12 219 GLU A O 1
ATOM 1731 N N . ALA A 1 220 ? -13.501 -1.670 1.468 1.00 92.88 220 ALA A N 1
ATOM 1732 C CA . ALA A 1 220 ? -12.960 -0.331 1.661 1.00 92.88 220 ALA A CA 1
ATOM 1733 C C . ALA A 1 220 ? -13.830 0.708 0.942 1.00 92.88 220 ALA A C 1
ATOM 1735 O O . ALA A 1 220 ? -14.155 1.741 1.529 1.00 92.88 220 ALA A O 1
ATOM 1736 N N . ASP A 1 221 ? -14.229 0.433 -0.300 1.00 91.06 221 ASP A N 1
ATOM 1737 C CA . ASP A 1 221 ? -15.136 1.285 -1.067 1.00 91.06 221 ASP A CA 1
ATOM 1738 C C . ASP A 1 221 ? -16.480 1.490 -0.354 1.00 91.06 221 ASP A C 1
ATOM 1740 O O . ASP A 1 221 ? -16.900 2.634 -0.173 1.00 91.06 221 ASP A O 1
ATOM 1744 N N . GLU A 1 222 ? -17.107 0.409 0.114 1.00 91.94 222 GLU A N 1
ATOM 1745 C CA . GLU A 1 222 ? -18.364 0.442 0.873 1.00 91.94 222 GLU A CA 1
ATOM 1746 C C . GLU A 1 222 ? -18.239 1.267 2.163 1.00 91.94 222 GLU A C 1
ATOM 1748 O O . GLU A 1 222 ? -19.096 2.100 2.464 1.00 91.94 222 GLU A O 1
ATOM 1753 N N . PHE A 1 223 ? -17.144 1.087 2.909 1.00 93.50 223 PHE A N 1
ATOM 1754 C CA . PHE A 1 223 ? -16.902 1.844 4.133 1.00 93.50 223 PHE A CA 1
ATOM 1755 C C . PHE A 1 223 ? -16.736 3.344 3.866 1.00 93.50 223 PHE A C 1
ATOM 1757 O O . PHE A 1 223 ? -17.267 4.157 4.618 1.00 93.50 223 PHE A O 1
ATOM 1764 N N . PHE A 1 224 ? -15.995 3.732 2.824 1.00 92.56 224 PHE A N 1
ATOM 1765 C CA . PHE A 1 224 ? -15.706 5.144 2.556 1.00 92.56 224 PHE A CA 1
ATOM 1766 C C . PHE A 1 224 ? -16.904 5.928 1.993 1.00 92.56 224 PHE A C 1
ATOM 1768 O O . PHE A 1 224 ? -16.957 7.147 2.191 1.00 92.56 224 PHE A O 1
ATOM 1775 N N . GLU A 1 225 ? -17.876 5.256 1.366 1.00 92.56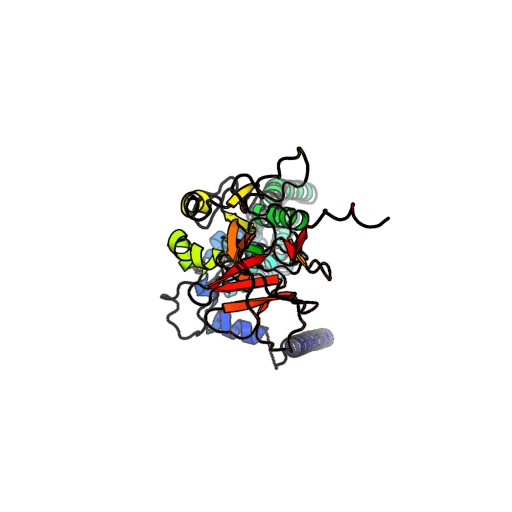 225 GLU A N 1
ATOM 1776 C CA . GLU A 1 225 ? -19.165 5.859 0.990 1.00 92.56 225 GLU A CA 1
ATOM 1777 C C . GLU A 1 225 ? -19.916 6.378 2.233 1.00 92.56 225 GLU A C 1
ATOM 1779 O O . GLU A 1 225 ? -20.253 7.564 2.308 1.00 92.56 225 GLU A O 1
ATOM 1784 N N . ASP A 1 226 ? -20.090 5.540 3.264 1.00 92.81 226 ASP A N 1
ATOM 1785 C CA . ASP A 1 226 ? -20.770 5.911 4.518 1.00 92.81 226 ASP A CA 1
ATOM 1786 C C . ASP A 1 226 ? -20.072 5.327 5.770 1.00 92.81 226 ASP A C 1
ATOM 1788 O O . ASP A 1 226 ? -20.512 4.310 6.322 1.00 92.81 226 ASP A O 1
ATOM 1792 N N . PRO A 1 227 ? -18.983 5.957 6.260 1.00 93.81 227 PRO A N 1
ATOM 1793 C CA . PRO A 1 227 ? -18.240 5.481 7.421 1.00 93.81 227 PRO A CA 1
ATOM 1794 C C . PRO A 1 227 ? -19.094 5.381 8.694 1.00 93.81 227 PRO A C 1
ATOM 1796 O O . PRO A 1 227 ? -19.005 4.349 9.365 1.00 93.81 227 PRO A O 1
ATOM 1799 N N . PRO A 1 228 ? -19.944 6.373 9.050 1.00 93.38 228 PRO A N 1
ATOM 1800 C CA . PRO A 1 228 ? -20.807 6.271 10.228 1.00 93.38 228 PRO A CA 1
ATOM 1801 C C . PRO A 1 228 ? -21.770 5.081 10.209 1.00 93.38 228 PRO A C 1
ATOM 1803 O O . PRO A 1 228 ? -22.043 4.530 11.273 1.00 93.38 228 PRO A O 1
ATOM 1806 N N . ALA A 1 229 ? -22.272 4.665 9.041 1.00 91.75 229 ALA A N 1
ATOM 1807 C CA . ALA A 1 229 ? -23.157 3.503 8.941 1.00 91.75 229 ALA A CA 1
ATOM 1808 C C . ALA A 1 229 ? -22.423 2.169 9.156 1.00 91.75 229 ALA A C 1
ATOM 1810 O O . ALA A 1 229 ? -23.002 1.218 9.681 1.00 91.75 229 ALA A O 1
ATOM 1811 N N . HIS A 1 230 ? -21.146 2.087 8.775 1.00 90.25 230 HIS A N 1
ATOM 1812 C CA . HIS A 1 230 ? -20.396 0.830 8.803 1.00 90.25 230 HIS A CA 1
ATOM 1813 C C . HIS A 1 230 ? -19.550 0.651 10.070 1.00 90.25 230 HIS A C 1
ATOM 1815 O O . HIS A 1 230 ? -19.280 -0.487 10.465 1.00 90.25 230 HIS A O 1
ATOM 1821 N N . ILE A 1 231 ? -19.152 1.741 10.737 1.00 91.12 231 ILE A N 1
ATOM 1822 C CA . ILE A 1 231 ? -18.200 1.735 11.861 1.00 91.12 231 ILE A CA 1
ATOM 1823 C C . ILE A 1 231 ? -18.643 0.891 13.063 1.00 91.12 231 ILE A C 1
ATOM 1825 O O . ILE A 1 231 ? -17.799 0.277 13.712 1.00 91.12 231 ILE A O 1
ATOM 1829 N N . GLU A 1 232 ? -19.944 0.791 13.352 1.00 88.12 232 GLU A N 1
ATOM 1830 C CA . GLU A 1 232 ? -20.443 0.012 14.498 1.00 88.12 232 GLU A CA 1
ATOM 1831 C C . GLU A 1 232 ? -20.039 -1.464 14.409 1.00 88.12 232 GLU A C 1
ATOM 1833 O O . GLU A 1 232 ? -19.617 -2.065 15.399 1.00 88.12 232 GLU A O 1
ATOM 1838 N N . SER A 1 233 ? -20.073 -2.041 13.203 1.00 85.38 233 SER A N 1
ATOM 1839 C CA . SER A 1 233 ? -19.636 -3.422 12.981 1.00 85.38 233 SER A CA 1
ATOM 1840 C C . SER A 1 233 ? -18.150 -3.615 13.310 1.00 85.38 233 SER A C 1
ATOM 1842 O O . SER A 1 233 ? -17.774 -4.641 13.884 1.00 85.38 233 SER A O 1
ATOM 1844 N N . TRP A 1 234 ? -17.313 -2.612 13.044 1.00 88.12 234 TRP A N 1
ATOM 1845 C CA . TRP A 1 234 ? -15.882 -2.627 13.349 1.00 88.12 234 TRP A CA 1
ATOM 1846 C C . TRP A 1 234 ? -15.614 -2.464 14.845 1.00 88.12 234 TRP A C 1
ATOM 1848 O O . TRP A 1 234 ? -14.782 -3.179 15.401 1.00 88.12 234 TRP A O 1
ATOM 1858 N N . LEU A 1 235 ? -16.357 -1.579 15.513 1.00 87.06 235 LEU A N 1
ATOM 1859 C CA . LEU A 1 235 ? -16.221 -1.341 16.952 1.00 87.06 235 LEU A CA 1
ATOM 1860 C C . LEU A 1 235 ? -16.789 -2.486 17.803 1.00 87.06 235 LEU A C 1
ATOM 1862 O O . LEU A 1 235 ? -16.296 -2.734 18.898 1.00 87.06 235 LEU A O 1
ATOM 1866 N N . SER A 1 236 ? -17.760 -3.245 17.286 1.00 83.38 236 SER A N 1
ATOM 1867 C CA . SER A 1 236 ? -18.301 -4.436 17.963 1.00 83.38 236 SER A CA 1
ATOM 1868 C C . SER A 1 236 ? -17.309 -5.606 18.072 1.00 83.38 236 SER A C 1
ATOM 1870 O O . SER A 1 236 ? -17.614 -6.626 18.684 1.00 83.38 236 SER A O 1
ATOM 1872 N N . GLY A 1 237 ? -16.128 -5.493 17.456 1.00 75.75 237 GLY A N 1
ATOM 1873 C CA . GLY A 1 237 ? -15.111 -6.541 17.455 1.00 75.75 237 GLY A CA 1
ATOM 1874 C C . GLY A 1 237 ? -15.352 -7.651 16.431 1.00 75.75 237 GLY A C 1
ATOM 1875 O O . GLY A 1 237 ? -14.577 -8.606 16.375 1.00 75.75 237 GLY A O 1
ATOM 1876 N N . SER A 1 238 ? -16.381 -7.541 15.581 1.00 78.69 238 SER A N 1
ATOM 1877 C CA . SER A 1 238 ? -16.706 -8.564 14.571 1.00 78.69 238 SER A CA 1
ATOM 1878 C C . SER A 1 238 ? -15.517 -8.923 13.665 1.00 78.69 238 SER A C 1
ATOM 1880 O O . SER A 1 238 ? -15.356 -10.079 13.276 1.00 78.69 238 SER A O 1
ATOM 1882 N N . LYS A 1 239 ? -14.641 -7.948 13.389 1.00 81.12 239 LYS A N 1
ATOM 1883 C CA . LYS A 1 239 ? -13.445 -8.082 12.544 1.00 81.12 239 LYS A CA 1
ATOM 1884 C C . LYS A 1 239 ? -12.179 -8.481 13.313 1.00 81.12 239 LYS A C 1
ATOM 1886 O O . LYS A 1 239 ? -11.199 -8.894 12.706 1.00 81.12 239 LYS A O 1
ATOM 1891 N N . THR A 1 240 ? -12.197 -8.409 14.640 1.00 75.56 240 THR A N 1
ATOM 1892 C CA . THR A 1 240 ? -11.054 -8.651 15.538 1.00 75.56 240 THR A CA 1
ATOM 1893 C C . THR A 1 240 ? -11.327 -9.833 16.469 1.00 75.56 240 THR A C 1
ATOM 1895 O O . THR A 1 240 ? -11.085 -9.770 17.669 1.00 75.56 240 THR A O 1
ATOM 1898 N N . SER A 1 241 ? -11.828 -10.945 15.919 1.00 75.62 241 SER A N 1
ATOM 1899 C CA . SER A 1 241 ? -12.140 -12.170 16.684 1.00 75.62 241 SER A CA 1
ATOM 1900 C C . SER A 1 241 ? -13.116 -11.945 17.849 1.00 75.62 241 SER A C 1
ATOM 1902 O O . SER A 1 241 ? -12.966 -12.550 18.904 1.00 75.62 241 SER A O 1
ATOM 1904 N N . GLN A 1 242 ? -14.113 -11.075 17.652 1.00 76.38 242 GLN A N 1
ATOM 1905 C CA . GLN A 1 242 ? -15.119 -10.676 18.651 1.00 76.38 242 GLN A CA 1
ATOM 1906 C C . GLN A 1 242 ? -14.563 -9.869 19.836 1.00 76.38 242 GLN A C 1
ATOM 1908 O O . GLN A 1 242 ? -15.249 -9.698 20.839 1.00 76.38 242 GLN A O 1
ATOM 1913 N N . ILE A 1 243 ? -13.343 -9.339 19.721 1.00 74.88 243 ILE A N 1
ATOM 1914 C CA . ILE A 1 243 ? -12.727 -8.479 20.736 1.00 74.88 243 ILE A CA 1
ATOM 1915 C C . ILE A 1 243 ? -12.852 -7.025 20.270 1.00 74.88 243 ILE A C 1
ATOM 1917 O O . ILE A 1 243 ? -12.261 -6.690 19.241 1.00 74.88 243 ILE A O 1
ATOM 1921 N N . PRO A 1 244 ? -13.581 -6.146 20.980 1.00 84.75 244 PRO A N 1
ATOM 1922 C CA . PRO A 1 244 ? -13.666 -4.727 20.634 1.00 84.75 244 PRO A CA 1
ATOM 1923 C C . PRO A 1 244 ? -12.276 -4.079 20.525 1.00 84.75 244 PRO A C 1
ATOM 1925 O O . PRO A 1 244 ? -11.379 -4.461 21.283 1.00 84.75 244 PRO A O 1
ATOM 1928 N N . PRO A 1 245 ? -12.057 -3.133 19.594 1.00 89.12 245 PRO A N 1
ATOM 1929 C CA . PRO A 1 245 ? -10.767 -2.475 19.419 1.00 89.12 245 PRO A CA 1
ATOM 1930 C C . PRO A 1 245 ? -10.414 -1.607 20.628 1.00 89.12 245 PRO A C 1
ATOM 1932 O O . PRO A 1 245 ? -11.195 -0.749 21.026 1.00 89.12 245 PRO A O 1
ATOM 1935 N N . THR A 1 246 ? -9.206 -1.769 21.168 1.00 88.94 246 THR A N 1
ATOM 1936 C CA . THR A 1 246 ? -8.658 -0.823 22.152 1.00 88.94 246 THR A CA 1
ATOM 1937 C C . THR A 1 246 ? -8.025 0.387 21.477 1.00 88.94 246 THR A C 1
ATOM 1939 O O . THR A 1 246 ? -7.980 1.463 22.068 1.00 88.94 246 THR A O 1
ATOM 1942 N N . HIS A 1 247 ? -7.541 0.215 20.244 1.00 91.94 247 HIS A N 1
ATOM 1943 C CA . HIS A 1 247 ? -6.947 1.270 19.433 1.00 91.94 247 HIS A CA 1
ATOM 1944 C C . HIS A 1 247 ? -7.606 1.322 18.054 1.00 91.94 247 HIS A C 1
ATOM 1946 O O . HIS A 1 247 ? -7.833 0.294 17.411 1.00 91.94 247 HIS A O 1
ATOM 1952 N N . VAL A 1 248 ? -7.844 2.536 17.572 1.00 94.06 248 VAL A N 1
ATOM 1953 C CA . VAL A 1 248 ? -8.283 2.810 16.205 1.00 94.06 248 VAL A CA 1
ATOM 1954 C C . VAL A 1 248 ? -7.235 3.695 15.548 1.00 94.06 248 VAL A C 1
ATOM 1956 O O . VAL A 1 248 ? -6.815 4.709 16.098 1.00 94.06 248 VAL A O 1
ATOM 1959 N N . VAL A 1 249 ? -6.777 3.285 14.374 1.00 95.25 249 VAL A N 1
ATOM 1960 C CA . VAL A 1 249 ? -5.792 4.014 13.582 1.00 95.25 249 VAL A CA 1
ATOM 1961 C C . VAL A 1 249 ? -6.479 4.468 12.311 1.00 95.25 249 VAL A C 1
ATOM 1963 O O . VAL A 1 249 ? -6.979 3.634 11.559 1.00 95.25 249 VAL A O 1
ATOM 1966 N N . MET A 1 250 ? -6.516 5.768 12.049 1.00 94.12 250 MET A N 1
ATOM 1967 C CA . MET A 1 250 ? -7.267 6.307 10.917 1.00 94.12 250 MET A CA 1
ATOM 1968 C C . MET A 1 250 ? -6.594 7.517 10.282 1.00 94.12 250 MET A C 1
ATOM 1970 O O . MET A 1 250 ? -5.712 8.143 10.866 1.00 94.12 250 MET A O 1
ATOM 1974 N N . PHE A 1 251 ? -7.007 7.834 9.063 1.00 92.94 251 PHE A N 1
ATOM 1975 C CA . PHE A 1 251 ? -6.655 9.086 8.403 1.00 92.94 251 PHE A CA 1
ATOM 1976 C C . PHE A 1 251 ? -7.410 10.274 9.015 1.00 92.94 251 PHE A C 1
ATOM 1978 O O . PHE A 1 251 ? -8.526 10.120 9.514 1.00 92.94 251 PHE A O 1
ATOM 1985 N N . ASP A 1 252 ? -6.789 11.454 8.988 1.00 89.69 252 ASP A N 1
ATOM 1986 C CA . ASP A 1 252 ? -7.346 12.698 9.530 1.00 89.69 252 ASP A CA 1
ATOM 1987 C C . ASP A 1 252 ? -8.687 13.062 8.884 1.00 89.69 252 ASP A C 1
ATOM 1989 O O . ASP A 1 252 ? -9.601 13.521 9.568 1.00 89.69 252 ASP A O 1
ATOM 1993 N N . SER A 1 253 ? -8.846 12.747 7.599 1.00 89.19 253 SER A N 1
ATOM 1994 C CA . SER A 1 253 ? -10.056 12.979 6.817 1.00 89.19 253 SER A CA 1
ATOM 1995 C C . SER A 1 253 ? -11.291 12.266 7.376 1.00 89.19 253 SER A C 1
ATOM 1997 O O . SER A 1 253 ? -12.407 12.761 7.221 1.00 89.19 253 SER A O 1
ATOM 1999 N N . LEU A 1 254 ? -11.115 11.150 8.093 1.00 91.19 254 LEU A N 1
ATOM 2000 C CA . LEU A 1 254 ? -12.210 10.428 8.748 1.00 91.19 254 LEU A CA 1
ATOM 2001 C C . LEU A 1 254 ? -12.557 10.966 10.141 1.00 91.19 254 LEU A C 1
ATOM 2003 O O . LEU A 1 254 ? -13.627 10.643 10.663 1.00 91.19 254 LEU A O 1
ATOM 2007 N N . HIS A 1 255 ? -11.687 11.773 10.753 1.00 87.50 255 HIS A N 1
ATOM 2008 C CA . HIS A 1 255 ? -11.827 12.183 12.149 1.00 87.50 255 HIS A CA 1
ATOM 2009 C C . HIS A 1 255 ? -13.135 12.943 12.403 1.00 87.50 255 HIS A C 1
ATOM 2011 O O . HIS A 1 255 ? -13.888 12.588 13.311 1.00 87.50 255 HIS A O 1
ATOM 2017 N N . ASP A 1 256 ? -13.451 13.934 11.566 1.00 86.75 256 ASP A N 1
ATOM 2018 C CA . ASP A 1 256 ? -14.673 14.731 11.716 1.00 86.75 256 ASP A CA 1
ATOM 2019 C C . ASP A 1 256 ? -15.942 13.916 11.427 1.00 86.75 256 ASP A C 1
ATOM 2021 O O . ASP A 1 256 ? -16.955 14.096 12.107 1.00 86.75 256 ASP A O 1
ATOM 2025 N N . ARG A 1 257 ? -15.887 12.979 10.467 1.00 90.50 257 ARG A N 1
ATOM 2026 C CA . ARG A 1 257 ? -17.028 12.120 10.094 1.00 90.50 257 ARG A CA 1
ATOM 2027 C C . ARG A 1 257 ? -17.371 11.108 11.187 1.00 90.50 257 ARG A C 1
ATOM 2029 O O . ARG A 1 257 ? -18.544 10.820 11.392 1.00 90.50 257 ARG A O 1
ATOM 2036 N N . LEU A 1 258 ? -16.365 10.586 11.891 1.00 92.12 258 LEU A N 1
ATOM 2037 C CA . LEU A 1 258 ? -16.524 9.543 12.912 1.00 92.12 258 LEU A CA 1
ATOM 2038 C C . LEU A 1 258 ? -16.512 10.073 14.350 1.00 92.12 258 LEU A C 1
ATOM 2040 O O . LEU A 1 258 ? -16.618 9.291 15.294 1.00 92.12 258 LEU A O 1
ATOM 2044 N N . ARG A 1 259 ? -16.436 11.394 14.547 1.00 89.44 259 ARG A N 1
ATOM 2045 C CA . ARG A 1 259 ? -16.357 12.023 15.874 1.00 89.44 259 ARG A CA 1
ATOM 2046 C C . ARG A 1 259 ? -17.487 11.602 16.816 1.00 89.44 259 ARG A C 1
ATOM 2048 O O . ARG A 1 259 ? -17.268 11.468 18.016 1.00 89.44 259 ARG A O 1
ATOM 2055 N N . SER A 1 260 ? -18.702 11.406 16.299 1.00 88.88 260 SER A N 1
ATOM 2056 C CA . SER A 1 260 ? -19.838 10.951 17.111 1.00 88.88 260 SER A CA 1
ATOM 2057 C C . SER A 1 260 ? -19.780 9.469 17.469 1.00 88.88 260 SER A C 1
ATOM 2059 O O . SER A 1 260 ? -20.295 9.104 18.523 1.00 88.88 260 SER A O 1
ATOM 2061 N N . ASN A 1 261 ? -19.181 8.644 16.610 1.00 91.69 261 ASN A N 1
ATOM 2062 C CA . ASN A 1 261 ? -19.053 7.199 16.795 1.00 91.69 261 ASN A CA 1
ATOM 2063 C C . ASN A 1 261 ? -17.858 6.835 17.689 1.00 91.69 261 ASN A C 1
ATOM 2065 O O . ASN A 1 261 ? -17.898 5.822 18.374 1.00 91.69 261 ASN A O 1
ATOM 2069 N N . LEU A 1 262 ? -16.815 7.668 17.707 1.00 89.44 262 LEU A N 1
ATOM 2070 C CA . LEU A 1 262 ? -15.571 7.447 18.451 1.00 89.44 262 LEU A CA 1
ATOM 2071 C C . LEU A 1 262 ? -15.479 8.293 19.733 1.00 89.44 262 LEU A C 1
ATOM 2073 O O . LEU A 1 262 ? -14.389 8.670 20.140 1.00 89.44 262 LEU A O 1
ATOM 2077 N N . LYS A 1 263 ? -16.606 8.611 20.384 1.00 86.62 263 LYS A N 1
ATOM 2078 C CA . LYS A 1 263 ? -16.619 9.454 21.601 1.00 86.62 263 LYS A CA 1
ATOM 2079 C C . LYS A 1 263 ? -15.840 8.860 22.774 1.00 86.62 263 LYS A C 1
ATOM 2081 O O . LYS A 1 263 ? -15.315 9.618 23.580 1.00 86.62 263 LYS A O 1
ATOM 2086 N N . ASP A 1 264 ? -15.775 7.533 22.848 1.00 83.00 264 ASP A N 1
ATOM 2087 C CA . ASP A 1 264 ? -15.046 6.804 23.893 1.00 83.00 264 ASP A CA 1
ATOM 2088 C C . ASP A 1 264 ? -13.544 6.667 23.579 1.00 83.00 264 ASP A C 1
ATOM 2090 O O . ASP A 1 264 ? -12.788 6.095 24.367 1.00 83.00 264 ASP A O 1
ATOM 2094 N N . PHE A 1 265 ? -13.109 7.180 22.421 1.00 87.31 265 PHE A N 1
ATOM 2095 C CA . PHE A 1 265 ? -11.726 7.158 21.970 1.00 87.31 265 PHE A CA 1
ATOM 2096 C C . PHE A 1 265 ? -11.143 8.570 21.959 1.00 87.31 265 PHE A C 1
ATOM 2098 O O . PHE A 1 265 ? -11.709 9.503 21.389 1.00 87.31 265 PHE A O 1
ATOM 2105 N N . GLU A 1 266 ? -9.954 8.716 22.530 1.00 87.56 266 GLU A N 1
ATOM 2106 C CA . GLU A 1 266 ? -9.201 9.964 22.518 1.00 87.56 266 GLU A CA 1
ATOM 2107 C C . GLU A 1 266 ? -8.028 9.865 21.548 1.00 87.56 266 GLU A C 1
ATOM 2109 O O . GLU A 1 266 ? -7.385 8.819 21.425 1.00 87.56 266 GLU A O 1
ATOM 2114 N N . VAL A 1 267 ? -7.740 10.962 20.842 1.00 87.44 267 VAL A N 1
ATOM 2115 C CA . VAL A 1 267 ? -6.561 11.052 19.972 1.00 87.44 267 VAL A CA 1
ATOM 2116 C C . VAL A 1 267 ? -5.314 11.084 20.847 1.00 87.44 267 VAL A C 1
ATOM 2118 O O . VAL A 1 267 ? -5.097 12.032 21.595 1.00 87.44 267 VAL A O 1
ATOM 2121 N N . VAL A 1 268 ? -4.493 10.043 20.733 1.00 85.81 268 VAL A N 1
ATOM 2122 C CA . VAL A 1 268 ? -3.250 9.891 21.497 1.00 85.81 268 VAL A CA 1
ATOM 2123 C C . VAL A 1 268 ? -2.090 10.518 20.737 1.00 85.81 268 VAL A C 1
ATOM 2125 O O . VAL A 1 268 ? -1.281 11.242 21.313 1.00 85.81 268 VAL A O 1
ATOM 2128 N N . GLU A 1 269 ? -1.997 10.232 19.438 1.00 89.25 269 GLU A N 1
ATOM 2129 C CA . GLU A 1 269 ? -0.889 10.665 18.589 1.00 89.25 269 GLU A CA 1
ATOM 2130 C C . GLU A 1 269 ? -1.366 11.008 17.178 1.00 89.25 269 GLU A C 1
ATOM 2132 O O . GLU A 1 269 ? -2.278 10.380 16.637 1.00 89.25 269 GLU A O 1
ATOM 2137 N N . GLU A 1 270 ? -0.687 11.982 16.577 1.00 92.19 270 GLU A N 1
ATOM 2138 C CA . GLU A 1 270 ? -0.850 12.394 15.189 1.00 92.19 270 GLU A CA 1
ATOM 2139 C C . GLU A 1 270 ? 0.512 12.335 14.485 1.00 92.19 270 GLU A C 1
ATOM 2141 O O . GLU A 1 270 ? 1.501 12.908 14.949 1.00 92.19 270 GLU A O 1
ATOM 2146 N N . PHE A 1 271 ? 0.565 11.648 13.344 1.00 92.75 271 PHE A N 1
ATOM 2147 C CA . PHE A 1 271 ? 1.781 11.483 12.551 1.00 92.75 271 PHE A CA 1
ATOM 2148 C C . PHE A 1 271 ? 1.613 12.078 11.161 1.00 92.75 271 PHE A C 1
ATOM 2150 O O . PHE A 1 271 ? 0.670 11.737 10.456 1.00 92.75 271 PHE A O 1
ATOM 2157 N N . MET A 1 272 ? 2.554 12.912 10.721 1.00 91.56 272 MET A N 1
ATOM 2158 C CA . MET A 1 272 ? 2.551 13.447 9.356 1.00 91.56 272 MET A CA 1
ATOM 2159 C C . MET A 1 272 ? 2.609 12.311 8.323 1.00 91.56 272 MET A C 1
ATOM 2161 O O . MET A 1 272 ? 3.435 11.408 8.423 1.00 91.56 272 MET A O 1
ATOM 2165 N N . ASN A 1 273 ? 1.749 12.389 7.311 1.00 91.38 273 ASN A N 1
ATOM 2166 C CA . ASN A 1 273 ? 1.642 11.433 6.216 1.00 91.38 273 ASN A CA 1
ATOM 2167 C C . ASN A 1 273 ? 1.981 12.069 4.866 1.00 91.38 273 ASN A C 1
ATOM 2169 O O . ASN A 1 273 ? 2.852 11.584 4.151 1.00 91.38 273 ASN A O 1
ATOM 2173 N N . ASN A 1 274 ? 1.303 13.155 4.494 1.00 89.12 274 ASN A N 1
ATOM 2174 C CA . ASN A 1 274 ? 1.588 13.869 3.252 1.00 89.12 274 ASN A CA 1
ATOM 2175 C C . ASN A 1 274 ? 1.224 15.360 3.378 1.00 89.12 274 ASN A C 1
ATOM 2177 O O . ASN A 1 274 ? 0.045 15.704 3.294 1.00 89.12 274 ASN A O 1
ATOM 2181 N N . PRO A 1 275 ? 2.215 16.268 3.479 1.00 85.44 275 PRO A N 1
ATOM 2182 C CA . PRO A 1 275 ? 1.968 17.700 3.674 1.00 85.44 275 PRO A CA 1
ATOM 2183 C C . PRO A 1 275 ? 1.120 18.362 2.582 1.00 85.44 275 PRO A C 1
ATOM 2185 O O . PRO A 1 275 ? 0.501 19.395 2.824 1.00 85.44 275 PRO A O 1
ATOM 2188 N N . PHE A 1 276 ? 1.115 17.791 1.374 1.00 84.12 276 PHE A N 1
ATOM 2189 C CA . PHE A 1 276 ? 0.424 18.342 0.207 1.00 84.12 276 PHE A CA 1
ATOM 2190 C C . PHE A 1 276 ? -0.840 17.562 -0.163 1.00 84.12 276 PHE A C 1
ATOM 2192 O O . PHE A 1 276 ? -1.396 17.792 -1.236 1.00 84.12 276 PHE A O 1
ATOM 2199 N N . ALA A 1 277 ? -1.284 16.621 0.676 1.00 82.25 277 ALA A N 1
ATOM 2200 C CA . ALA A 1 277 ? -2.556 15.954 0.446 1.00 82.25 277 ALA A CA 1
ATOM 2201 C C . ALA A 1 277 ? -3.707 16.955 0.602 1.00 82.25 277 ALA A C 1
ATOM 2203 O O . ALA A 1 277 ? -3.764 17.720 1.573 1.00 82.25 277 ALA A O 1
ATOM 2204 N N . ASP A 1 278 ? -4.623 16.932 -0.362 1.00 74.94 278 ASP A N 1
ATOM 2205 C CA . ASP A 1 278 ? -5.965 17.450 -0.138 1.00 74.94 278 ASP A CA 1
ATOM 2206 C C . ASP A 1 278 ? -6.712 16.396 0.694 1.00 74.94 278 ASP A C 1
ATOM 2208 O O . ASP A 1 278 ? -6.680 15.225 0.286 1.00 74.94 278 ASP A O 1
ATOM 2212 N N . PRO A 1 279 ? -7.267 16.738 1.873 1.00 68.81 279 PRO A N 1
ATOM 2213 C CA . PRO A 1 279 ? -7.948 15.770 2.718 1.00 68.81 279 PRO A CA 1
ATOM 2214 C C . PRO A 1 279 ? -9.200 15.266 1.996 1.00 68.81 279 PRO A C 1
ATOM 2216 O O . PRO A 1 279 ? -10.214 15.950 1.904 1.00 68.81 279 PRO A O 1
ATOM 2219 N N . GLU A 1 280 ? -9.103 14.054 1.472 1.00 71.69 280 GLU A N 1
ATOM 2220 C CA . GLU A 1 280 ? -10.216 13.271 0.947 1.00 71.69 280 GLU A CA 1
ATOM 2221 C C . GLU A 1 280 ? -10.256 11.972 1.749 1.00 71.69 280 GLU A C 1
ATOM 2223 O O . GLU A 1 280 ? -9.265 11.573 2.357 1.00 71.69 280 GLU A O 1
ATOM 2228 N N . ASP A 1 281 ? -11.366 11.249 1.733 1.00 63.12 281 ASP A N 1
ATOM 2229 C CA . ASP A 1 281 ? -11.527 10.048 2.561 1.00 63.12 281 ASP A CA 1
ATOM 2230 C C . ASP A 1 281 ? -10.374 9.025 2.415 1.00 63.12 281 ASP A C 1
ATOM 2232 O O . ASP A 1 281 ? -9.987 8.362 3.372 1.00 63.12 281 ASP A O 1
ATOM 2236 N N . ARG A 1 282 ? -9.723 8.965 1.243 1.00 79.25 282 ARG A N 1
ATOM 2237 C CA . ARG A 1 282 ? -8.584 8.066 0.967 1.00 79.25 282 ARG A CA 1
ATOM 2238 C C . ARG A 1 282 ? -7.208 8.731 0.951 1.00 79.25 282 ARG A C 1
ATOM 2240 O O . ARG A 1 282 ? -6.215 8.066 0.656 1.00 79.25 282 ARG A O 1
ATOM 2247 N N . LYS A 1 283 ? -7.121 10.033 1.226 1.00 81.69 283 LYS A N 1
ATOM 2248 C CA . LYS A 1 283 ? -5.868 10.798 1.238 1.00 81.69 283 LYS A CA 1
ATOM 2249 C C . LYS A 1 283 ? -5.822 11.685 2.463 1.00 81.69 283 LYS A C 1
ATOM 2251 O O . LYS A 1 283 ? -6.732 12.455 2.720 1.00 81.69 283 LYS A O 1
ATOM 2256 N N . SER A 1 284 ? -4.705 11.627 3.162 1.00 86.50 284 SER A N 1
ATOM 2257 C CA . SER A 1 284 ? -4.614 12.222 4.486 1.00 86.50 284 SER A CA 1
ATOM 2258 C C . SER A 1 284 ? -3.338 13.005 4.655 1.00 86.50 284 SER A C 1
ATOM 2260 O O . SER A 1 284 ? -2.283 12.559 4.175 1.00 86.50 284 SER A O 1
ATOM 2262 N N . ARG A 1 285 ? -3.413 14.134 5.366 1.00 86.94 285 ARG A N 1
ATOM 2263 C CA . ARG A 1 285 ? -2.204 14.869 5.747 1.00 86.94 285 ARG A CA 1
ATOM 2264 C C . ARG A 1 285 ? -1.530 14.211 6.929 1.00 86.94 285 ARG A C 1
ATOM 2266 O O . ARG A 1 285 ? -0.301 14.169 6.926 1.00 86.94 285 ARG A O 1
ATOM 2273 N N . SER A 1 286 ? -2.289 13.621 7.847 1.00 87.50 286 SER A N 1
ATOM 2274 C CA . SER A 1 286 ? -1.757 12.895 8.999 1.00 87.50 286 SER A CA 1
ATOM 2275 C C . SER A 1 286 ? -2.460 11.557 9.281 1.00 87.50 286 SER A C 1
ATOM 2277 O O . SER A 1 286 ? -3.466 11.211 8.673 1.00 87.50 286 SER A O 1
ATOM 2279 N N . VAL A 1 287 ? -1.876 10.723 10.137 1.00 86.75 287 VAL A N 1
ATOM 2280 C CA . VAL A 1 287 ? -2.475 9.484 10.651 1.00 86.75 287 VAL A CA 1
ATOM 2281 C C . VAL A 1 287 ? -2.698 9.668 12.141 1.00 86.75 287 VAL A C 1
ATOM 2283 O O . VAL A 1 287 ? -1.758 10.008 12.860 1.00 86.75 287 VAL A O 1
ATOM 2286 N N . HIS A 1 288 ? -3.924 9.439 12.597 1.00 88.75 288 HIS A N 1
ATOM 2287 C CA . HIS A 1 288 ? -4.304 9.509 14.000 1.00 88.75 288 HIS A CA 1
ATOM 2288 C C . HIS A 1 288 ? -4.302 8.113 14.606 1.00 88.75 288 HIS A C 1
ATOM 2290 O O . HIS A 1 288 ? -4.895 7.188 14.048 1.00 88.75 288 HIS A O 1
ATOM 2296 N N . THR A 1 289 ? -3.688 7.985 15.776 1.00 85.38 289 THR A N 1
ATOM 2297 C CA . THR A 1 289 ? -3.915 6.856 16.674 1.00 85.38 289 THR A CA 1
ATOM 2298 C C . THR A 1 289 ? -4.837 7.328 17.779 1.00 85.38 289 THR A C 1
ATOM 2300 O O . THR A 1 289 ? -4.486 8.233 18.537 1.00 85.38 289 THR A O 1
ATOM 2303 N N . THR A 1 290 ? -6.001 6.704 17.894 1.00 84.94 290 THR A N 1
ATOM 2304 C CA . THR A 1 290 ? -6.918 6.919 19.006 1.00 84.94 290 THR A CA 1
ATOM 2305 C C . THR A 1 290 ? -6.949 5.683 19.891 1.00 84.94 290 THR A C 1
ATOM 2307 O O . THR A 1 290 ? -7.055 4.567 19.385 1.00 84.94 290 THR A O 1
ATOM 2310 N N . SER A 1 291 ? -6.867 5.863 21.202 1.00 82.19 291 SER A N 1
ATOM 2311 C CA . SER A 1 291 ? -7.042 4.790 22.185 1.00 82.19 291 SER A CA 1
ATOM 2312 C C . SER A 1 291 ? -8.363 5.003 22.895 1.00 82.19 291 SER A C 1
ATOM 2314 O O . SER A 1 291 ? -8.798 6.146 23.031 1.00 82.19 291 SER A O 1
ATOM 2316 N N . MET A 1 292 ? -8.984 3.927 23.378 1.00 75.38 292 MET A N 1
ATOM 2317 C CA . MET A 1 292 ? -10.019 4.081 24.399 1.00 75.38 292 MET A CA 1
ATOM 2318 C C . MET A 1 292 ? -9.447 4.935 25.531 1.00 75.38 292 MET A C 1
ATOM 2320 O O . MET A 1 292 ? -8.290 4.721 25.916 1.00 75.38 292 MET A O 1
ATOM 2324 N N . ALA A 1 293 ? -10.223 5.918 25.993 1.00 59.66 293 ALA A N 1
ATOM 2325 C CA . ALA A 1 293 ? -9.808 6.790 27.083 1.00 59.66 293 ALA A CA 1
ATOM 2326 C C . ALA A 1 293 ? -9.304 5.936 28.254 1.00 59.66 293 ALA A C 1
ATOM 2328 O O . ALA A 1 293 ? -9.926 4.923 28.605 1.00 59.66 293 ALA A O 1
ATOM 2329 N N . ASP A 1 294 ? -8.160 6.318 28.829 1.00 45.94 294 ASP A N 1
ATOM 2330 C CA . ASP A 1 294 ? -7.654 5.640 30.016 1.00 45.94 294 ASP A CA 1
ATOM 2331 C C . ASP A 1 294 ? -8.764 5.623 31.081 1.00 45.94 294 ASP A C 1
ATOM 2333 O O . ASP A 1 294 ? -9.481 6.619 31.243 1.00 45.94 294 ASP A O 1
ATOM 2337 N N . PRO A 1 295 ? -8.935 4.510 31.821 1.00 42.56 295 PRO A N 1
ATOM 2338 C CA . PRO A 1 295 ? -9.784 4.488 33.000 1.00 42.56 295 PRO A CA 1
ATOM 2339 C C . PRO A 1 295 ? -9.558 5.746 33.843 1.00 42.56 295 PRO A C 1
ATOM 2341 O O . PRO A 1 295 ? -8.392 6.090 34.065 1.00 42.56 295 PRO A O 1
ATOM 2344 N N . PRO A 1 296 ? -10.611 6.416 34.354 1.00 39.34 296 PRO A N 1
ATOM 2345 C CA . PRO A 1 296 ? -10.416 7.517 35.285 1.00 39.34 296 PRO A CA 1
ATOM 2346 C C . PRO A 1 296 ? -9.483 7.050 36.402 1.00 39.34 296 PRO A C 1
ATOM 2348 O O . PRO A 1 296 ? -9.745 6.048 37.073 1.00 39.34 296 PRO A O 1
ATOM 2351 N N . SER A 1 297 ? -8.353 7.743 36.548 1.00 40.78 297 SER A N 1
ATOM 2352 C CA . SER A 1 297 ? -7.312 7.388 37.505 1.00 40.78 297 SER A CA 1
ATOM 2353 C C . SER A 1 297 ? -7.908 7.305 38.908 1.00 40.78 297 SER A C 1
ATOM 2355 O O . SER A 1 297 ? -8.505 8.272 39.384 1.00 40.78 297 SER A O 1
ATOM 2357 N N . CYS A 1 298 ? -7.728 6.161 39.569 1.00 42.03 298 CYS A N 1
ATOM 2358 C CA . CYS A 1 298 ? -8.080 5.964 40.972 1.00 42.03 298 CYS A CA 1
ATOM 2359 C C . CYS A 1 298 ? -7.516 7.108 41.828 1.00 42.03 298 CYS A C 1
ATOM 2361 O O . CYS A 1 298 ? -6.299 7.300 41.875 1.00 42.03 298 CYS A O 1
ATOM 2363 N N . ASN A 1 299 ? -8.380 7.855 42.522 1.00 37.69 299 ASN A N 1
ATOM 2364 C CA . ASN A 1 299 ? -7.935 8.881 43.462 1.00 37.69 299 ASN A CA 1
ATOM 2365 C C . ASN A 1 299 ? -7.087 8.230 44.564 1.00 37.69 299 ASN A C 1
ATOM 2367 O O . ASN A 1 299 ? -7.569 7.407 45.345 1.00 37.69 299 ASN A O 1
ATOM 2371 N N . SER A 1 300 ? -5.811 8.607 44.611 1.00 41.12 300 SER A N 1
ATOM 2372 C CA . SER A 1 300 ? -4.845 8.162 45.607 1.00 41.12 300 SER A CA 1
ATOM 2373 C C . SER A 1 300 ? -4.981 8.989 46.887 1.00 41.12 300 SER A C 1
ATOM 2375 O O . SER A 1 300 ? -4.194 9.903 47.134 1.00 41.12 300 SER A O 1
ATOM 2377 N N . SER A 1 301 ? -5.976 8.682 47.714 1.00 37.34 301 SER A N 1
ATOM 2378 C CA . SER A 1 301 ? -5.976 9.107 49.115 1.00 37.34 301 SER A CA 1
ATOM 2379 C C . SER A 1 301 ? -6.943 8.270 49.950 1.00 37.34 301 SER A C 1
ATOM 2381 O O . SER A 1 301 ? -8.156 8.348 49.796 1.00 3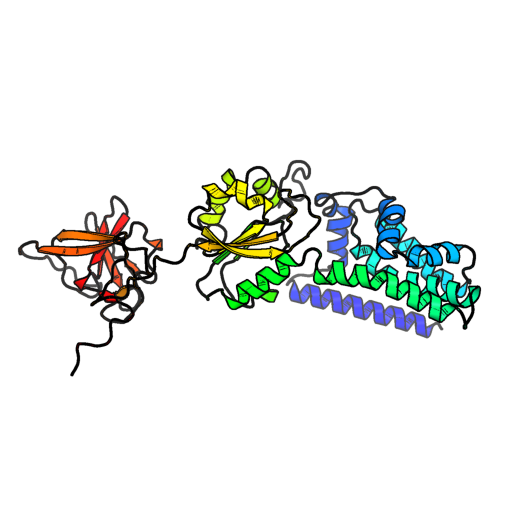7.34 301 SER A O 1
ATOM 2383 N N . SER A 1 302 ? -6.361 7.536 50.902 1.00 35.97 302 SER A N 1
ATOM 2384 C CA . SER A 1 302 ? -6.988 6.679 51.922 1.00 35.97 302 SER A CA 1
ATOM 2385 C C . SER A 1 302 ? -7.589 5.351 51.434 1.00 35.97 302 SER A C 1
ATOM 2387 O O . SER A 1 302 ? -8.009 5.211 50.294 1.00 35.97 302 SER A O 1
ATOM 2389 N N . GLU A 1 303 ? -7.475 4.354 52.312 1.00 38.38 303 GLU A N 1
ATOM 2390 C CA . GLU A 1 303 ? -7.739 2.917 52.160 1.00 38.38 303 GLU A CA 1
ATOM 2391 C C . GLU A 1 303 ? -8.747 2.508 51.064 1.00 38.38 303 GLU A C 1
ATOM 2393 O O . GLU A 1 303 ? -9.902 2.917 51.065 1.00 38.38 303 GLU A O 1
ATOM 2398 N N . ALA A 1 304 ? -8.303 1.614 50.171 1.00 47.03 304 ALA A N 1
ATOM 2399 C CA . ALA A 1 304 ? -9.148 0.768 49.323 1.00 47.03 304 ALA A CA 1
ATOM 2400 C C . ALA A 1 304 ? -10.230 1.488 48.483 1.00 47.03 304 ALA A C 1
ATOM 2402 O O . ALA A 1 304 ? -11.405 1.121 48.528 1.00 47.03 304 ALA A O 1
ATOM 2403 N N . SER A 1 305 ? -9.850 2.444 47.628 1.00 59.31 305 SER A N 1
ATOM 2404 C CA . SER A 1 305 ? -10.748 2.964 46.584 1.00 59.31 305 SER A CA 1
ATOM 2405 C C . SER A 1 305 ? -10.918 1.949 45.443 1.00 59.31 305 SER A C 1
ATOM 2407 O O . SER A 1 305 ? -10.433 2.102 44.329 1.00 59.31 305 SER A O 1
ATOM 2409 N N . VAL A 1 306 ? -11.655 0.870 45.713 1.00 68.81 306 VAL A N 1
ATOM 2410 C CA . VAL A 1 306 ? -12.067 -0.111 44.694 1.00 68.81 306 VAL A CA 1
ATOM 2411 C C . VAL A 1 306 ? -13.056 0.508 43.688 1.00 68.81 306 VAL A C 1
ATOM 2413 O O . VAL A 1 306 ? -13.401 -0.121 42.696 1.00 68.81 306 VAL A O 1
ATOM 2416 N N . LEU A 1 307 ? -13.505 1.745 43.914 1.00 76.56 307 LEU A N 1
ATOM 2417 C CA . LEU A 1 307 ? -14.509 2.449 43.121 1.00 76.56 307 LEU A CA 1
ATOM 2418 C C . LEU A 1 307 ? -13.900 3.626 42.353 1.00 76.56 307 LEU A C 1
ATOM 2420 O O . LEU A 1 307 ? -13.146 4.420 42.914 1.00 76.56 307 LEU A O 1
ATOM 2424 N N . THR A 1 308 ? -14.278 3.770 41.086 1.00 70.56 308 THR A N 1
ATOM 2425 C CA . THR A 1 308 ? -14.120 5.013 40.326 1.00 70.56 308 THR A CA 1
ATOM 2426 C C . THR A 1 308 ? -15.185 6.034 40.744 1.00 70.56 308 THR A C 1
ATOM 2428 O O . THR A 1 308 ? -16.163 5.688 41.411 1.00 70.56 308 THR A O 1
ATOM 2431 N N . ALA A 1 309 ? -15.022 7.300 40.341 1.00 68.38 309 ALA A N 1
ATOM 2432 C CA . ALA A 1 309 ? -15.998 8.364 40.617 1.00 68.38 309 ALA A CA 1
ATOM 2433 C C . ALA A 1 309 ? -17.415 8.037 40.097 1.00 68.38 309 ALA A C 1
ATOM 2435 O O . ALA A 1 309 ? -18.400 8.467 40.691 1.00 68.38 309 ALA A O 1
ATOM 2436 N N . ASP A 1 310 ? -17.505 7.214 39.049 1.00 70.69 310 ASP A N 1
ATOM 2437 C CA . ASP A 1 310 ? -18.758 6.776 38.425 1.00 70.69 310 ASP A CA 1
ATOM 2438 C C . ASP A 1 310 ? -19.334 5.489 39.052 1.00 70.69 310 ASP A C 1
ATOM 2440 O O . ASP A 1 310 ? -20.264 4.890 38.515 1.00 70.69 310 ASP A O 1
ATOM 2444 N N . GLY A 1 311 ? -18.771 5.022 40.174 1.00 79.88 311 GLY A N 1
ATOM 2445 C CA . GLY A 1 311 ? -19.244 3.833 40.889 1.00 79.88 311 GLY A CA 1
ATOM 2446 C C . GLY A 1 311 ? -18.854 2.499 40.243 1.00 79.88 311 GLY A C 1
ATOM 2447 O O . GLY A 1 311 ? -19.475 1.475 40.539 1.00 79.88 311 GLY A O 1
ATOM 2448 N N . LYS A 1 312 ? -17.840 2.481 39.368 1.00 83.44 312 LYS A N 1
ATOM 2449 C CA . LYS A 1 312 ? -17.329 1.257 38.729 1.00 83.44 312 LYS A CA 1
ATOM 2450 C C . LYS A 1 312 ? -16.102 0.694 39.441 1.00 83.44 312 LYS A C 1
ATOM 2452 O O . LYS A 1 312 ? -15.442 1.413 40.181 1.00 83.44 312 LYS A O 1
ATOM 2457 N N . ASN A 1 313 ? -15.755 -0.572 39.216 1.00 85.94 313 ASN A N 1
ATOM 2458 C CA . ASN A 1 313 ? -14.563 -1.164 39.822 1.00 85.94 313 ASN A CA 1
ATOM 2459 C C . ASN A 1 313 ? -13.278 -0.552 39.240 1.00 85.94 313 ASN A C 1
ATOM 2461 O O . ASN A 1 313 ? -13.025 -0.645 38.047 1.00 85.94 313 ASN A O 1
ATOM 2465 N N . CYS A 1 314 ? -12.430 0.044 40.068 1.00 81.12 314 CYS A N 1
ATOM 2466 C CA . CYS A 1 314 ? -11.187 0.673 39.611 1.00 81.12 314 CYS A CA 1
ATOM 2467 C C . CYS A 1 314 ? -10.010 -0.317 39.497 1.00 81.12 314 CYS A C 1
ATOM 2469 O O . CYS A 1 314 ? -9.016 -0.058 38.822 1.00 81.12 314 CYS A O 1
ATOM 2471 N N . VAL A 1 315 ? -10.122 -1.477 40.146 1.00 82.94 315 VAL A N 1
ATOM 2472 C CA . VAL A 1 315 ? -9.083 -2.514 40.192 1.00 82.94 315 VAL A CA 1
ATOM 2473 C C . VAL A 1 315 ? -9.621 -3.855 39.700 1.00 82.94 315 VAL A C 1
ATOM 2475 O O . VAL A 1 315 ? -10.825 -4.126 39.767 1.00 82.94 315 VAL A O 1
ATOM 2478 N N . THR A 1 316 ? -8.718 -4.703 39.205 1.00 86.00 316 THR A N 1
ATOM 2479 C CA . THR A 1 316 ? -9.052 -6.055 38.745 1.00 86.00 316 THR A CA 1
ATOM 2480 C C . THR A 1 316 ? -9.594 -6.887 39.906 1.00 86.00 316 THR A C 1
ATOM 2482 O O . THR A 1 316 ? -8.947 -7.020 40.949 1.00 86.00 316 THR A O 1
ATOM 2485 N N . VAL A 1 317 ? -10.757 -7.497 39.700 1.00 91.94 317 VAL A N 1
ATOM 2486 C CA . VAL A 1 317 ? -11.360 -8.477 40.603 1.00 91.94 317 VAL A CA 1
ATOM 2487 C C . VAL A 1 317 ? -10.722 -9.840 40.370 1.00 91.94 317 VAL A C 1
ATOM 2489 O O . VAL A 1 317 ? -10.627 -10.304 39.234 1.00 91.94 317 VAL A O 1
ATOM 2492 N N . LYS A 1 318 ? -10.331 -10.514 41.447 1.00 93.31 318 LYS A N 1
ATOM 2493 C CA . LYS A 1 318 ? -9.713 -11.840 41.435 1.00 93.31 318 LYS A CA 1
ATOM 2494 C C . LYS A 1 318 ? -10.498 -12.836 42.280 1.00 93.31 318 LYS A C 1
ATOM 2496 O O . LYS A 1 318 ? -11.183 -12.478 43.237 1.00 93.31 318 LYS A O 1
ATOM 2501 N N . CYS A 1 319 ? -10.356 -14.115 41.957 1.00 90.88 319 CYS A N 1
ATOM 2502 C CA . CYS A 1 319 ? -10.841 -15.203 42.787 1.00 90.88 319 CYS A CA 1
ATOM 2503 C C . CYS A 1 319 ? -10.097 -15.202 44.125 1.00 90.88 319 CYS A C 1
ATOM 2505 O O . CYS A 1 319 ? -8.867 -15.246 44.154 1.00 90.88 319 CYS A O 1
ATOM 2507 N N . LYS A 1 320 ? -10.841 -15.226 45.235 1.00 90.69 320 LYS A N 1
ATOM 2508 C CA . LYS A 1 320 ? -10.270 -15.277 46.588 1.00 90.69 320 LYS A CA 1
ATOM 2509 C C . LYS A 1 320 ? -9.513 -16.582 46.887 1.00 90.69 320 LYS A C 1
ATOM 2511 O O . LYS A 1 320 ? -8.689 -16.603 47.791 1.00 90.69 320 LYS A O 1
ATOM 2516 N N . HIS A 1 321 ? -9.789 -17.662 46.149 1.00 88.81 321 HIS A N 1
ATOM 2517 C CA . HIS A 1 321 ? -9.208 -18.986 46.401 1.00 88.81 321 HIS A CA 1
ATOM 2518 C C . HIS A 1 321 ? -7.910 -19.252 45.629 1.00 88.81 321 HIS A C 1
ATOM 2520 O O . HIS A 1 321 ? -6.980 -19.817 46.192 1.00 88.81 321 HIS A O 1
ATOM 2526 N N . CYS A 1 322 ? -7.850 -18.886 44.346 1.00 89.56 322 CYS A N 1
ATOM 2527 C CA . CYS A 1 322 ? -6.724 -19.221 43.461 1.00 89.56 322 CYS A CA 1
ATOM 2528 C C . CYS A 1 322 ? -6.057 -18.000 42.810 1.00 89.56 322 CYS A C 1
ATOM 2530 O O . CYS A 1 322 ? -5.083 -18.159 42.082 1.00 89.56 322 CYS A O 1
ATOM 2532 N N . GLY A 1 323 ? -6.584 -16.788 43.023 1.00 87.75 323 GLY A N 1
ATOM 2533 C CA . GLY A 1 323 ? -6.055 -15.562 42.421 1.00 87.75 323 GLY A CA 1
ATOM 2534 C C . GLY A 1 323 ? -6.391 -15.364 40.937 1.00 87.75 323 GLY A C 1
ATOM 2535 O O . GLY A 1 323 ? -5.973 -14.355 40.366 1.00 87.75 323 GLY A O 1
ATOM 2536 N N . SER A 1 324 ? -7.159 -16.276 40.322 1.00 89.69 324 SER A N 1
ATOM 2537 C CA . SER A 1 324 ? -7.642 -16.160 38.936 1.00 89.69 324 SER A CA 1
ATOM 2538 C C . SER A 1 324 ? -8.302 -14.804 38.685 1.00 89.69 324 SER A C 1
ATOM 2540 O O . SER A 1 324 ? -9.090 -14.341 39.512 1.00 89.69 324 SER A O 1
ATOM 2542 N N . LYS A 1 325 ? -7.981 -14.147 37.567 1.00 89.56 325 LYS A N 1
ATOM 2543 C CA . LYS A 1 325 ? -8.551 -12.838 37.212 1.00 89.56 325 LYS A CA 1
ATOM 2544 C C . LYS A 1 325 ? -9.986 -13.026 36.729 1.00 89.56 325 LYS A C 1
ATOM 2546 O O . LYS A 1 325 ? -10.209 -13.736 35.757 1.00 89.56 325 LYS A O 1
ATOM 2551 N N . ILE A 1 326 ? -10.944 -12.412 37.418 1.00 91.38 326 ILE A N 1
ATOM 2552 C CA . ILE A 1 326 ? -12.379 -12.566 37.152 1.00 91.38 326 ILE A CA 1
ATOM 2553 C C . ILE A 1 326 ? -12.897 -11.407 36.304 1.00 91.38 326 ILE A C 1
ATOM 2555 O O . ILE A 1 326 ? -13.504 -11.653 35.268 1.00 91.38 326 ILE A O 1
ATOM 2559 N N . LEU A 1 327 ? -12.681 -10.162 36.737 1.00 90.44 327 LEU A N 1
ATOM 2560 C CA . LEU A 1 327 ? -13.261 -8.974 36.101 1.00 90.44 327 LEU A CA 1
ATOM 2561 C C . LEU A 1 327 ? -12.213 -7.851 36.011 1.00 90.44 327 LEU A C 1
ATOM 2563 O O . LEU A 1 327 ? -11.691 -7.438 37.054 1.00 90.44 327 LEU A O 1
ATOM 2567 N N . PRO A 1 328 ? -11.905 -7.334 34.812 1.00 82.12 328 PRO A N 1
ATOM 2568 C CA . PRO A 1 328 ? -11.024 -6.185 34.644 1.00 82.12 328 PRO A CA 1
ATOM 2569 C C . PRO A 1 328 ? -11.646 -4.880 35.188 1.00 82.12 328 PRO A C 1
ATOM 2571 O O . PRO A 1 328 ? -12.856 -4.819 35.427 1.00 82.12 328 PRO A O 1
ATOM 2574 N N . PRO A 1 329 ? -10.844 -3.819 35.412 1.00 83.06 329 PRO A N 1
ATOM 2575 C CA . PRO A 1 329 ? -11.344 -2.494 35.800 1.00 83.06 329 PRO A CA 1
ATOM 2576 C C . PRO A 1 329 ? -12.424 -1.941 34.847 1.00 83.06 329 PRO A C 1
ATOM 2578 O O . PRO A 1 329 ? -12.372 -2.201 33.651 1.00 83.06 329 PRO A O 1
ATOM 2581 N N . ASN A 1 330 ? -13.346 -1.124 35.367 1.00 78.69 330 ASN A N 1
ATOM 2582 C CA . ASN A 1 330 ? -14.442 -0.397 34.699 1.00 78.69 330 ASN A CA 1
ATOM 2583 C C . ASN A 1 330 ? -15.628 -1.205 34.153 1.00 78.69 330 ASN A C 1
ATOM 2585 O O . ASN A 1 330 ? -16.547 -0.620 33.562 1.00 78.69 330 ASN A O 1
ATOM 2589 N N . PHE A 1 331 ? -15.649 -2.516 34.361 1.00 84.56 331 PHE A N 1
ATOM 2590 C CA . PHE A 1 331 ? -16.697 -3.379 33.818 1.00 84.56 331 PHE A CA 1
ATOM 2591 C C . PHE A 1 331 ? -17.772 -3.789 34.827 1.00 84.56 331 PHE A C 1
ATOM 2593 O O . PHE A 1 331 ? -18.850 -4.225 34.425 1.00 84.56 331 PHE A O 1
ATOM 2600 N N . GLY A 1 332 ? -17.503 -3.636 36.122 1.00 87.44 332 GLY A N 1
ATOM 2601 C CA . GLY A 1 332 ? -18.458 -3.853 37.200 1.00 87.44 332 GLY A CA 1
ATOM 2602 C C . GLY A 1 332 ? -18.950 -2.535 37.770 1.00 87.44 332 GLY A C 1
ATOM 2603 O O . GLY A 1 332 ? -18.140 -1.690 38.135 1.00 87.44 332 GLY A O 1
ATOM 2604 N N . THR A 1 333 ? -20.263 -2.385 37.905 1.00 90.38 333 THR A N 1
ATOM 2605 C CA . THR A 1 333 ? -20.907 -1.265 38.604 1.00 90.38 333 THR A CA 1
ATOM 2606 C C . THR A 1 333 ? -21.305 -1.709 40.004 1.00 90.38 333 THR A C 1
ATOM 2608 O O . THR A 1 333 ? -21.913 -2.767 40.169 1.00 90.38 333 THR A O 1
ATOM 2611 N N . TRP A 1 334 ? -20.968 -0.929 41.025 1.00 90.12 334 TRP A N 1
ATOM 2612 C CA . TRP A 1 334 ? -21.306 -1.267 42.403 1.00 90.12 334 TRP A CA 1
ATOM 2613 C C . TRP A 1 334 ? -22.792 -1.081 42.671 1.00 90.12 334 TRP A C 1
ATOM 2615 O O . TRP A 1 334 ? -23.344 -0.003 42.456 1.00 90.12 334 TRP A O 1
ATOM 2625 N N . VAL A 1 335 ? -23.433 -2.130 43.177 1.00 89.31 335 VAL A N 1
ATOM 2626 C CA . VAL A 1 335 ? -24.822 -2.089 43.634 1.00 89.31 335 VAL A CA 1
ATOM 2627 C C . VAL A 1 335 ? -24.948 -2.829 44.960 1.00 89.31 335 VAL A C 1
ATOM 2629 O O . VAL A 1 335 ? -24.176 -3.742 45.254 1.00 89.31 335 VAL A O 1
ATOM 2632 N N . VAL A 1 336 ? -25.919 -2.431 45.775 1.00 87.00 336 VAL A N 1
ATOM 2633 C CA . VAL A 1 336 ? -26.260 -3.133 47.017 1.00 87.00 336 VAL A CA 1
ATOM 2634 C C . VAL A 1 336 ? -27.483 -3.994 46.741 1.00 87.00 336 VAL A C 1
ATOM 2636 O O . VAL A 1 336 ? -28.474 -3.501 46.203 1.00 87.00 336 VAL A O 1
ATOM 2639 N N . LEU A 1 337 ? -27.399 -5.277 47.081 1.00 83.56 337 LEU A N 1
ATOM 2640 C CA . LEU A 1 337 ? -28.515 -6.212 46.998 1.00 83.56 337 LEU A CA 1
ATOM 2641 C C . LEU A 1 337 ? -28.874 -6.715 48.394 1.00 83.56 337 LEU A C 1
ATOM 2643 O O . LEU A 1 337 ? -27.994 -6.922 49.227 1.00 83.56 337 LEU A O 1
ATOM 2647 N N . THR A 1 338 ? -30.166 -6.948 48.617 1.00 79.81 338 THR A N 1
ATOM 2648 C CA . THR A 1 338 ? -30.691 -7.614 49.815 1.00 79.81 338 THR A CA 1
ATOM 2649 C C . THR A 1 338 ? -31.061 -9.041 49.444 1.00 79.81 338 THR A C 1
ATOM 2651 O O . THR A 1 338 ? -32.096 -9.278 48.819 1.00 79.81 338 THR A O 1
ATOM 2654 N N . GLU A 1 339 ? -30.203 -10.003 49.770 1.00 70.38 339 GLU A N 1
ATOM 2655 C CA . GLU A 1 339 ? -30.400 -11.389 49.351 1.00 70.38 339 GLU A CA 1
ATOM 2656 C C . GLU A 1 339 ? -29.685 -12.382 50.291 1.00 70.38 339 GLU A C 1
ATOM 2658 O O . GLU A 1 339 ? -29.108 -12.003 51.302 1.00 70.38 339 GLU A O 1
ATOM 2663 N N . ARG A 1 340 ? -29.773 -13.684 50.015 1.00 71.88 340 ARG A N 1
ATOM 2664 C CA . ARG A 1 340 ? -29.049 -14.760 50.685 1.00 71.88 340 ARG A CA 1
ATOM 2665 C C . ARG A 1 340 ? -27.908 -15.250 49.794 1.00 71.88 340 ARG A C 1
ATOM 2667 O O . ARG A 1 340 ? -28.140 -15.621 48.643 1.00 71.88 340 ARG A O 1
ATOM 2674 N N . ILE A 1 341 ? -26.695 -15.315 50.339 1.00 71.75 341 ILE A N 1
ATOM 2675 C CA . ILE A 1 341 ? -25.523 -15.869 49.645 1.00 71.75 341 ILE A CA 1
ATOM 2676 C C . ILE A 1 341 ? -25.437 -17.373 49.946 1.00 71.75 341 ILE A C 1
ATOM 2678 O O . ILE A 1 341 ? -25.302 -17.733 51.115 1.00 71.75 341 ILE A O 1
ATOM 2682 N N . PRO A 1 342 ? -25.478 -18.266 48.941 1.00 74.44 342 PRO A N 1
ATOM 2683 C CA . PRO A 1 342 ? -25.282 -19.696 49.172 1.00 74.44 342 PRO A CA 1
ATOM 2684 C C . PRO A 1 342 ? -23.867 -20.010 49.685 1.00 74.44 342 PRO A C 1
ATOM 2686 O O . PRO A 1 342 ? -22.914 -19.262 49.421 1.00 74.44 342 PRO A O 1
ATOM 2689 N N . GLU A 1 343 ? -23.714 -21.123 50.404 1.00 72.62 343 GLU A N 1
ATOM 2690 C CA . GLU A 1 343 ? -22.397 -21.613 50.818 1.00 72.62 343 GLU A CA 1
ATOM 2691 C C . GLU A 1 343 ? -21.558 -22.051 49.605 1.00 72.62 343 GLU A C 1
ATOM 2693 O O . GLU A 1 343 ? -22.112 -22.518 48.607 1.00 72.62 343 GLU A O 1
ATOM 2698 N N . PRO A 1 344 ? -20.228 -21.849 49.640 1.00 67.12 344 PRO A N 1
ATOM 2699 C CA . PRO A 1 344 ? -19.374 -22.207 48.528 1.00 67.12 344 PRO A CA 1
ATOM 2700 C C . PRO A 1 344 ? -19.113 -23.717 48.528 1.00 67.12 344 PRO A C 1
ATOM 2702 O O . PRO A 1 344 ? -18.468 -24.238 49.436 1.00 67.12 344 PRO A O 1
ATOM 2705 N N . GLU A 1 345 ? -19.561 -24.406 47.485 1.00 67.25 345 GLU A N 1
ATOM 2706 C CA . GLU A 1 345 ? -19.375 -25.844 47.287 1.00 67.25 345 GLU A CA 1
ATOM 2707 C C . GLU A 1 345 ? -18.772 -26.117 45.900 1.00 67.25 345 GLU A C 1
ATOM 2709 O O . GLU A 1 345 ? -18.919 -25.339 44.954 1.00 67.25 345 GLU A O 1
ATOM 2714 N N . GLN A 1 346 ? -18.068 -27.240 45.757 1.00 56.38 346 GLN A N 1
ATOM 2715 C CA . GLN A 1 346 ? -17.656 -27.729 44.439 1.00 56.38 346 GLN A CA 1
ATOM 2716 C C . GLN A 1 346 ? -18.890 -28.228 43.673 1.00 56.38 346 GLN A C 1
ATOM 2718 O O . GLN A 1 346 ? -19.820 -28.733 44.292 1.00 56.38 346 GLN A O 1
ATOM 2723 N N . LYS A 1 347 ? -18.872 -28.123 42.335 1.00 52.53 347 LYS A N 1
ATOM 2724 C CA . LYS A 1 347 ? -19.962 -28.329 41.342 1.00 52.53 347 LYS A CA 1
ATOM 2725 C C . LYS A 1 347 ? -20.899 -29.561 41.464 1.00 52.53 347 LYS A C 1
ATOM 2727 O O . LYS A 1 347 ? -21.721 -29.756 40.571 1.00 52.53 347 LYS A O 1
ATOM 2732 N N . THR A 1 348 ? -20.825 -30.392 42.502 1.00 40.72 348 THR A N 1
ATOM 2733 C CA . THR A 1 348 ? -21.410 -31.744 42.521 1.00 40.72 348 THR A CA 1
ATOM 2734 C C . THR A 1 348 ? -22.417 -32.033 43.640 1.00 40.72 348 THR A C 1
ATOM 2736 O O . THR A 1 348 ? -22.861 -33.175 43.729 1.00 40.72 348 THR A O 1
ATOM 2739 N N . VAL A 1 349 ? -22.824 -31.074 44.479 1.00 41.62 349 VAL A N 1
ATOM 2740 C CA . VAL A 1 349 ? -23.764 -31.372 45.578 1.00 41.62 349 VAL A CA 1
ATOM 2741 C C . VAL A 1 349 ? -24.993 -30.461 45.527 1.00 41.62 349 VAL A C 1
ATOM 2743 O O . VAL A 1 349 ? -24.913 -29.243 45.602 1.00 41.62 349 VAL A O 1
ATOM 2746 N N . THR A 1 350 ? -26.160 -31.076 45.332 1.00 39.16 350 THR A N 1
ATOM 2747 C CA . THR A 1 350 ? -27.479 -30.456 45.504 1.00 39.16 350 THR A CA 1
ATOM 2748 C C . THR A 1 350 ? -27.951 -30.721 46.926 1.00 39.16 350 THR A C 1
ATOM 2750 O O . THR A 1 350 ? -28.332 -31.855 47.225 1.00 39.16 350 THR A O 1
ATOM 2753 N N . THR A 1 351 ? -27.972 -29.696 47.776 1.00 36.88 351 THR A N 1
ATOM 2754 C CA . THR A 1 351 ? -28.591 -29.785 49.105 1.00 36.88 351 THR A CA 1
ATOM 2755 C C . THR A 1 351 ? -29.623 -28.673 49.280 1.00 36.88 351 THR A C 1
ATOM 2757 O O . THR A 1 351 ? -29.363 -27.511 48.976 1.00 36.88 351 THR A O 1
ATOM 2760 N N . GLU A 1 352 ? -30.822 -29.047 49.731 1.00 39.66 352 GLU A N 1
ATOM 2761 C CA . GLU A 1 352 ? -31.914 -28.132 50.074 1.00 39.66 352 GLU A CA 1
ATOM 2762 C C . GLU A 1 352 ? -31.519 -27.245 51.268 1.00 39.66 352 GLU A C 1
ATOM 2764 O O . GLU A 1 352 ? -31.006 -27.737 52.274 1.00 39.66 352 GLU A O 1
ATOM 2769 N N . VAL A 1 353 ? -31.754 -25.933 51.162 1.00 41.59 353 VAL A N 1
ATOM 2770 C CA . VAL A 1 353 ? -31.323 -24.941 52.161 1.00 41.59 353 VAL A CA 1
ATOM 2771 C C . VAL A 1 353 ? -32.496 -24.554 53.070 1.00 41.59 353 VAL A C 1
ATOM 2773 O O . VAL A 1 353 ? -33.476 -23.972 52.607 1.00 41.59 353 VAL A O 1
ATOM 2776 N N . GLY A 1 354 ? -32.371 -24.841 54.372 1.00 35.91 354 GLY A N 1
ATOM 2777 C CA . GLY A 1 354 ? -33.293 -24.412 55.435 1.00 35.91 354 GLY A CA 1
ATOM 2778 C C . GLY A 1 354 ? -33.304 -22.894 55.679 1.00 35.91 354 GLY A C 1
ATOM 2779 O O . GLY A 1 354 ? -32.448 -22.167 55.180 1.00 35.91 354 GLY A O 1
ATOM 2780 N N . GLU A 1 355 ? -34.299 -22.406 56.421 1.00 37.34 355 GLU A N 1
ATOM 2781 C CA . GLU A 1 355 ? -34.646 -20.988 56.632 1.00 37.34 355 GLU A CA 1
ATOM 2782 C C . GLU A 1 355 ? -33.603 -20.199 57.458 1.00 37.34 355 GLU A C 1
ATOM 2784 O O . GLU A 1 355 ? -33.202 -20.609 58.546 1.00 37.34 355 GLU A O 1
ATOM 2789 N N . THR A 1 356 ? -33.141 -19.053 56.947 1.00 46.62 356 THR A N 1
ATOM 2790 C CA . THR A 1 356 ? -32.359 -18.027 57.676 1.00 46.62 356 THR A CA 1
ATOM 2791 C C . THR A 1 356 ? -32.405 -16.711 56.890 1.00 46.62 356 THR A C 1
ATOM 2793 O O . THR A 1 356 ? -32.479 -16.738 55.660 1.00 46.62 356 THR A O 1
ATOM 2796 N N . GLU A 1 357 ? -32.399 -15.596 57.621 1.00 53.03 357 GLU A N 1
ATOM 2797 C CA . GLU A 1 357 ? -32.723 -14.224 57.194 1.00 53.03 357 GLU A CA 1
ATOM 2798 C C . GLU A 1 357 ? -31.805 -13.652 56.088 1.00 53.03 357 GLU A C 1
ATOM 2800 O O . GLU A 1 357 ? -30.641 -14.029 55.968 1.00 53.03 357 GLU A O 1
ATOM 2805 N N . SER A 1 358 ? -32.354 -12.756 55.257 1.00 59.97 358 SER A N 1
ATOM 2806 C CA . SER A 1 358 ? -31.653 -12.065 54.158 1.00 59.97 358 SER A CA 1
ATOM 2807 C C . SER A 1 358 ? -30.869 -10.849 54.667 1.00 59.97 358 SER A C 1
ATOM 2809 O O . SER A 1 358 ? -31.414 -10.061 55.439 1.00 59.97 358 SER A O 1
ATOM 2811 N N . GLU A 1 359 ? -29.644 -10.636 54.179 1.00 71.75 359 GLU A N 1
ATOM 2812 C CA . GLU A 1 359 ? -28.782 -9.501 54.557 1.00 71.75 359 GLU A CA 1
ATOM 2813 C C . GLU A 1 359 ? -28.477 -8.590 53.351 1.00 71.75 359 GLU A C 1
ATOM 2815 O O . GLU A 1 359 ? -28.562 -9.013 52.195 1.00 71.75 359 GLU A O 1
ATOM 2820 N N . GLU A 1 360 ? -28.124 -7.324 53.607 1.00 76.81 360 GLU A N 1
ATOM 2821 C CA . GLU A 1 360 ? -27.643 -6.389 52.579 1.00 76.81 360 GLU A CA 1
ATOM 2822 C C . GLU A 1 360 ? -26.138 -6.548 52.344 1.00 76.81 360 GLU A C 1
ATOM 2824 O O . GLU A 1 360 ? -25.334 -6.471 53.274 1.00 76.81 360 GLU A O 1
ATOM 2829 N N . PHE A 1 361 ? -25.730 -6.708 51.085 1.00 82.19 361 PHE A N 1
ATOM 2830 C CA . PHE A 1 361 ? -24.319 -6.768 50.712 1.00 82.19 361 PHE A CA 1
ATOM 2831 C C . PHE A 1 361 ? -24.035 -6.119 49.356 1.00 82.19 361 PHE A C 1
ATOM 2833 O O . PHE A 1 361 ? -24.879 -6.047 48.462 1.00 82.19 361 PHE A O 1
ATOM 2840 N N . GLY A 1 362 ? -22.797 -5.647 49.206 1.00 85.00 362 GLY A N 1
ATOM 2841 C CA . GLY A 1 362 ? -22.297 -5.073 47.961 1.00 85.00 362 GLY A CA 1
ATOM 2842 C C . GLY A 1 362 ? -21.955 -6.136 46.920 1.00 85.00 362 GLY A C 1
ATOM 2843 O O . GLY A 1 362 ? -21.315 -7.150 47.226 1.00 85.00 362 GLY A O 1
ATOM 2844 N N . VAL A 1 363 ? -22.351 -5.887 45.676 1.00 91.00 363 VAL A N 1
ATOM 2845 C CA . VAL A 1 363 ? -22.029 -6.726 44.521 1.00 91.00 363 VAL A CA 1
ATOM 2846 C C . VAL A 1 363 ? -21.579 -5.881 43.333 1.00 91.00 363 VAL A C 1
ATOM 2848 O O . VAL A 1 363 ? -21.950 -4.715 43.191 1.00 91.00 363 VAL A O 1
ATOM 2851 N N . TRP A 1 364 ? -20.812 -6.501 42.440 1.00 93.12 364 TRP A N 1
ATOM 2852 C CA . TRP A 1 364 ? -20.514 -5.940 41.126 1.00 93.12 364 TRP A CA 1
ATOM 2853 C C . TRP A 1 364 ? -21.557 -6.406 40.120 1.00 93.12 364 TRP A C 1
ATOM 2855 O O . TRP A 1 364 ? -21.595 -7.589 39.781 1.00 93.12 364 TRP A O 1
ATOM 2865 N N . LYS A 1 365 ? -22.388 -5.478 39.642 1.00 93.56 365 LYS A N 1
ATOM 2866 C CA . LYS A 1 365 ? -23.280 -5.682 38.500 1.00 93.56 365 LYS A CA 1
ATOM 2867 C C . LYS A 1 365 ? -22.463 -5.615 37.210 1.00 93.56 365 LYS A C 1
ATOM 2869 O O . LYS A 1 365 ? -21.795 -4.614 36.959 1.00 93.56 365 LYS A O 1
ATOM 2874 N N . VAL A 1 366 ? -22.552 -6.650 36.387 1.00 92.00 366 VAL A N 1
ATOM 2875 C CA . VAL A 1 366 ? -21.898 -6.759 35.080 1.00 92.00 366 VAL A CA 1
ATOM 2876 C C . VAL A 1 366 ? -22.973 -7.072 34.044 1.00 92.00 366 VAL A C 1
ATOM 2878 O O . VAL A 1 366 ? -23.635 -8.103 34.117 1.00 92.00 366 VAL A O 1
ATOM 2881 N N . GLU A 1 367 ? -23.174 -6.158 33.098 1.00 85.31 367 GLU A N 1
ATOM 2882 C CA . GLU A 1 367 ? -24.298 -6.223 32.147 1.00 85.31 367 GLU A CA 1
ATOM 2883 C C . GLU A 1 367 ? -24.066 -7.207 30.998 1.00 85.31 367 GLU A C 1
ATOM 2885 O O . GLU A 1 367 ? -25.014 -7.635 30.352 1.00 85.31 367 GLU A O 1
ATOM 2890 N N . ASN A 1 368 ? -22.811 -7.578 30.743 1.00 81.62 368 ASN A N 1
ATOM 2891 C CA . ASN A 1 368 ? -22.447 -8.457 29.644 1.00 81.62 368 ASN A CA 1
ATOM 2892 C C . ASN A 1 368 ? -21.458 -9.532 30.110 1.00 81.62 368 ASN A C 1
ATOM 2894 O O . ASN A 1 368 ? -20.411 -9.226 30.678 1.00 81.62 368 ASN A O 1
ATOM 2898 N N . ILE A 1 369 ? -21.771 -10.796 29.822 1.00 83.69 369 ILE A N 1
ATOM 2899 C CA . ILE A 1 369 ? -20.937 -11.959 30.153 1.00 83.69 369 ILE A CA 1
ATOM 2900 C C . ILE A 1 369 ? -19.532 -11.890 29.552 1.00 83.69 369 ILE A C 1
ATOM 2902 O O . ILE A 1 369 ? -18.596 -12.421 30.141 1.00 83.69 369 ILE A O 1
ATOM 2906 N N . PHE A 1 370 ? -19.379 -11.216 28.408 1.00 80.19 370 PHE A N 1
ATOM 2907 C CA . PHE A 1 370 ? -18.100 -11.068 27.713 1.00 80.19 370 PHE A CA 1
ATOM 2908 C C . PHE A 1 370 ? -17.157 -10.071 28.394 1.00 80.19 370 PHE A C 1
ATOM 2910 O O . PHE A 1 370 ? -16.021 -9.914 27.961 1.00 80.19 370 PHE A O 1
ATOM 2917 N N . HIS A 1 371 ? -17.601 -9.398 29.458 1.00 84.31 371 HIS A N 1
ATOM 2918 C CA . HIS A 1 371 ? -16.732 -8.545 30.262 1.00 84.31 371 HIS A CA 1
ATOM 2919 C C . HIS A 1 371 ? -15.887 -9.325 31.280 1.00 84.31 371 HIS A C 1
ATOM 2921 O O . HIS A 1 371 ? -14.963 -8.752 31.851 1.00 84.31 371 HIS A O 1
ATOM 2927 N N . PHE A 1 372 ? -16.196 -10.597 31.552 1.00 88.44 372 PHE A N 1
ATOM 2928 C CA . PHE A 1 372 ? -15.391 -11.421 32.453 1.00 88.44 372 PHE A CA 1
ATOM 2929 C C . PHE A 1 372 ? -14.160 -11.995 31.743 1.00 88.44 372 PHE A C 1
ATOM 2931 O O . PHE A 1 372 ? -14.271 -12.495 30.628 1.00 88.44 372 PHE A O 1
ATOM 2938 N N . ASP A 1 373 ? -13.018 -12.008 32.435 1.00 83.88 373 ASP A N 1
ATOM 2939 C CA . ASP A 1 373 ? -11.795 -12.667 31.959 1.00 83.88 373 ASP A CA 1
ATOM 2940 C C . ASP A 1 373 ? -11.920 -14.196 32.112 1.00 83.88 373 ASP A C 1
ATOM 2942 O O . ASP A 1 373 ? -11.824 -14.937 31.138 1.00 83.88 373 ASP A O 1
ATOM 2946 N N . ASN A 1 374 ? -12.154 -14.683 33.343 1.00 86.06 374 ASN A N 1
ATOM 2947 C CA . ASN A 1 374 ? -12.201 -16.117 33.663 1.00 86.06 374 ASN A CA 1
ATOM 2948 C C . ASN A 1 374 ? -13.390 -16.447 34.580 1.00 86.06 374 ASN A C 1
ATOM 2950 O O . ASN A 1 374 ? -13.265 -16.487 35.810 1.00 86.06 374 ASN A O 1
ATOM 2954 N N . MET A 1 375 ? -14.557 -16.714 33.984 1.00 91.19 375 MET A N 1
ATOM 2955 C CA . MET A 1 375 ? -15.781 -17.057 34.717 1.00 91.19 375 MET A CA 1
ATOM 2956 C C . MET A 1 375 ? -16.469 -18.307 34.162 1.00 91.19 375 MET A C 1
ATOM 2958 O O . MET A 1 375 ? -16.691 -18.441 32.963 1.00 91.19 375 MET A O 1
ATOM 2962 N N . GLY A 1 376 ? -16.824 -19.226 35.059 1.00 88.06 376 GLY A N 1
ATOM 2963 C CA . GLY A 1 376 ? -17.648 -20.395 34.779 1.00 88.06 376 GLY A CA 1
ATOM 2964 C C . GLY A 1 376 ? -19.106 -20.174 35.182 1.00 88.06 376 GLY A C 1
ATOM 2965 O O . GLY A 1 376 ? -19.398 -19.462 36.142 1.00 88.06 376 GLY A O 1
ATOM 2966 N N . PHE A 1 377 ? -20.023 -20.835 34.476 1.00 90.44 377 PHE A N 1
ATOM 2967 C CA . PHE A 1 377 ? -21.467 -20.743 34.707 1.00 90.44 377 PHE A CA 1
ATOM 2968 C C . PHE A 1 377 ? -22.041 -22.133 34.987 1.00 90.44 377 PHE A C 1
ATOM 2970 O O . PHE A 1 377 ? -21.711 -23.100 34.297 1.00 90.44 377 PHE A O 1
ATOM 2977 N N . SER A 1 378 ? -22.904 -22.245 35.996 1.00 85.81 378 SER A N 1
ATOM 2978 C CA . SER A 1 378 ? -23.639 -23.477 36.279 1.00 85.81 378 SER A CA 1
ATOM 2979 C C . SER A 1 378 ? -24.792 -23.695 35.292 1.00 85.81 378 SER A C 1
ATOM 2981 O O . SER A 1 378 ? -25.204 -22.796 34.550 1.00 85.81 378 SER A O 1
ATOM 2983 N N . ASN A 1 379 ? -25.384 -24.890 35.348 1.00 83.50 379 ASN A N 1
ATOM 2984 C CA . ASN A 1 379 ? -26.723 -25.104 34.805 1.00 83.50 379 ASN A CA 1
ATOM 2985 C C . ASN A 1 379 ? -27.736 -24.192 35.515 1.00 83.50 379 ASN A C 1
ATOM 2987 O O . ASN A 1 379 ? -27.527 -23.795 36.665 1.00 83.50 379 ASN A O 1
ATOM 2991 N N . ALA A 1 380 ? -28.818 -23.853 34.813 1.00 83.62 380 ALA A N 1
ATOM 2992 C CA . ALA A 1 380 ? -29.863 -23.002 35.364 1.00 83.62 380 ALA A CA 1
ATOM 2993 C C . ALA A 1 380 ? -30.646 -23.739 36.461 1.00 83.62 380 ALA A C 1
ATOM 2995 O O . ALA A 1 380 ? -31.067 -24.880 36.269 1.00 83.62 380 ALA A O 1
ATOM 2996 N N . VAL A 1 381 ? -30.857 -23.063 37.589 1.00 79.69 381 VAL A N 1
ATOM 2997 C CA . VAL A 1 381 ? -31.709 -23.500 38.697 1.00 79.69 381 VAL A CA 1
ATOM 2998 C C . VAL A 1 381 ? -32.745 -22.399 38.921 1.00 79.69 381 VAL A C 1
ATOM 3000 O O . VAL A 1 381 ? -32.426 -21.315 39.406 1.00 79.69 381 VAL A O 1
ATOM 3003 N N . GLY A 1 382 ? -33.988 -22.643 38.497 1.00 82.94 382 GLY A N 1
ATOM 3004 C CA . GLY A 1 382 ? -35.018 -21.600 38.438 1.00 82.94 382 GLY A CA 1
ATOM 3005 C C . GLY A 1 382 ? -34.645 -20.496 37.441 1.00 82.94 382 GLY A C 1
ATOM 3006 O O . GLY A 1 382 ? -34.207 -20.791 36.332 1.00 82.94 382 GLY A O 1
ATOM 3007 N N . ASN A 1 383 ? -34.770 -19.231 37.853 1.00 85.06 383 ASN A N 1
ATOM 3008 C CA . ASN A 1 383 ? -34.418 -18.068 37.026 1.00 85.06 383 ASN A CA 1
ATOM 3009 C C . ASN A 1 383 ? -32.940 -17.655 37.147 1.00 85.06 383 ASN A C 1
ATOM 3011 O O . ASN A 1 383 ? -32.590 -16.522 36.815 1.00 85.06 383 ASN A O 1
ATOM 3015 N N . ARG A 1 384 ? -32.059 -18.536 37.642 1.00 87.00 384 ARG A N 1
ATOM 3016 C CA . ARG A 1 384 ? -30.661 -18.187 37.922 1.00 87.00 384 ARG A CA 1
ATOM 3017 C C . ARG A 1 384 ? -29.659 -19.189 37.397 1.00 87.00 384 ARG A C 1
ATOM 3019 O O . ARG A 1 384 ? -29.902 -20.392 37.387 1.00 87.00 384 ARG A O 1
ATOM 3026 N N . LYS A 1 385 ? -28.482 -18.677 37.048 1.00 90.44 385 LYS A N 1
ATOM 3027 C CA . LYS A 1 385 ? -27.247 -19.457 36.917 1.00 90.44 385 LYS A CA 1
ATOM 3028 C C . LYS A 1 385 ? -26.248 -18.967 37.949 1.00 90.44 385 LYS A C 1
ATOM 3030 O O . LYS A 1 385 ? -26.115 -17.766 38.148 1.00 90.44 385 LYS A O 1
ATOM 3035 N N . TYR A 1 386 ? -25.533 -19.874 38.592 1.00 91.38 386 TYR A N 1
ATOM 3036 C CA . TYR A 1 386 ? -24.490 -19.516 39.543 1.00 91.38 386 TYR A CA 1
ATOM 3037 C C . TYR A 1 386 ? -23.150 -19.353 38.832 1.00 91.38 386 TYR A C 1
ATOM 3039 O O . TYR A 1 386 ? -22.835 -20.089 37.894 1.00 91.38 386 TYR A O 1
ATOM 3047 N N . LEU A 1 387 ? -22.373 -18.374 39.286 1.00 93.06 387 LEU A N 1
ATOM 3048 C CA . LEU A 1 387 ? -21.041 -18.079 38.774 1.00 93.06 387 LEU A CA 1
ATOM 3049 C C . LEU A 1 387 ? -20.002 -18.811 39.624 1.00 93.06 387 LEU A C 1
ATOM 3051 O O . LEU A 1 387 ? -20.060 -18.756 40.852 1.00 93.06 387 LEU A O 1
ATOM 3055 N N . ALA A 1 388 ? -19.036 -19.462 38.990 1.00 92.19 388 ALA A N 1
ATOM 3056 C CA . ALA A 1 388 ? -17.913 -20.139 39.636 1.00 92.19 388 ALA A CA 1
ATOM 3057 C C . ALA A 1 388 ? -16.601 -19.668 39.005 1.00 92.19 388 ALA A C 1
ATOM 3059 O O . ALA A 1 388 ? -16.577 -19.309 37.830 1.00 92.19 388 ALA A O 1
ATOM 3060 N N . CYS A 1 389 ? -15.497 -19.677 39.751 1.00 90.75 389 CYS A N 1
ATOM 3061 C CA . CYS A 1 389 ? -14.184 -19.410 39.163 1.00 90.75 389 CYS A CA 1
ATOM 3062 C C . CYS A 1 389 ? -13.886 -20.425 38.047 1.00 90.75 389 CYS A C 1
ATOM 3064 O O . CYS A 1 389 ? -14.061 -21.622 38.262 1.00 90.75 389 CYS A O 1
ATOM 3066 N N . ALA A 1 390 ? -13.434 -19.968 36.875 1.00 88.75 390 ALA A N 1
ATOM 3067 C CA . ALA A 1 390 ? -13.144 -20.878 35.764 1.00 88.75 390 ALA A CA 1
ATOM 3068 C C . ALA A 1 390 ? -11.948 -21.808 36.045 1.00 88.75 390 ALA A C 1
ATOM 3070 O O . ALA A 1 390 ? -11.945 -22.939 35.572 1.00 88.75 390 ALA A O 1
ATOM 3071 N N . ASP A 1 391 ? -10.979 -21.360 36.850 1.00 88.75 391 ASP A N 1
ATOM 3072 C CA . ASP A 1 391 ? -9.738 -22.110 37.082 1.00 88.75 391 ASP A CA 1
ATOM 3073 C C . ASP A 1 391 ? -9.853 -23.135 38.216 1.00 88.75 391 ASP A C 1
ATOM 3075 O O . ASP A 1 391 ? -9.410 -24.271 38.074 1.00 88.75 391 ASP A O 1
ATOM 3079 N N . CYS A 1 392 ? -10.422 -22.748 39.365 1.00 89.00 392 CYS A N 1
ATOM 3080 C CA . CYS A 1 392 ? -10.529 -23.641 40.529 1.00 89.00 392 CYS A CA 1
ATOM 3081 C C . CYS A 1 392 ? -11.933 -24.207 40.760 1.00 89.00 392 CYS A C 1
ATOM 3083 O O . CYS A 1 392 ? -12.134 -24.938 41.726 1.00 89.00 392 CYS A O 1
ATOM 3085 N N . GLU A 1 393 ? -12.904 -23.827 39.925 1.00 88.62 393 GLU A N 1
ATOM 3086 C CA . GLU A 1 393 ? -14.314 -24.235 39.998 1.00 88.62 393 GLU A CA 1
ATOM 3087 C C . GLU A 1 393 ? -15.035 -23.930 41.321 1.00 88.62 393 GLU A C 1
ATOM 3089 O O . GLU A 1 393 ? -16.192 -24.314 41.497 1.00 88.62 393 GLU A O 1
ATOM 3094 N N . MET A 1 394 ? -14.400 -23.193 42.238 1.00 85.81 394 MET A N 1
ATOM 3095 C CA . MET A 1 394 ? -15.027 -22.748 43.478 1.00 85.81 394 MET A CA 1
ATOM 3096 C C . MET A 1 394 ? -16.120 -21.724 43.167 1.00 85.81 394 MET A C 1
ATOM 3098 O O . MET A 1 394 ? -15.883 -20.713 42.496 1.00 85.81 394 MET A O 1
ATOM 3102 N N . GLY A 1 395 ? -17.317 -21.974 43.687 1.00 85.06 395 GLY A N 1
ATOM 3103 C CA . GLY A 1 395 ? -18.467 -21.090 43.583 1.00 85.06 395 GLY A CA 1
ATOM 3104 C C . GLY A 1 395 ? -19.503 -21.399 44.669 1.00 85.06 395 GLY A C 1
ATOM 3105 O O . GLY A 1 395 ? -19.310 -22.347 45.418 1.00 85.06 395 GLY A O 1
ATOM 3106 N N . PRO A 1 396 ? -20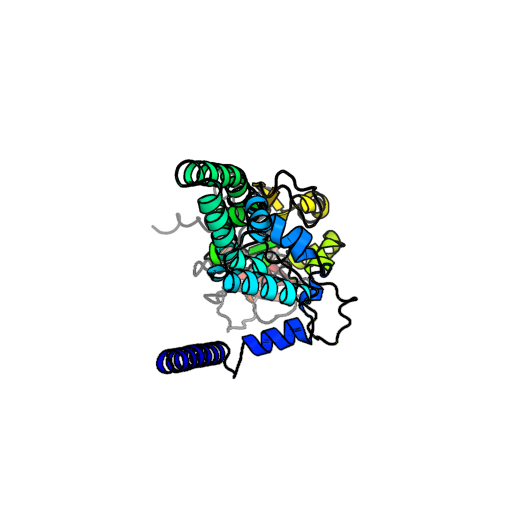.580 -20.607 44.778 1.00 88.56 396 PRO A N 1
ATOM 3107 C CA . PRO A 1 396 ? -20.870 -19.473 43.914 1.00 88.56 396 PRO A CA 1
ATOM 3108 C C . PRO A 1 396 ? -20.071 -18.218 44.304 1.00 88.56 396 PRO A C 1
ATOM 3110 O O . PRO A 1 396 ? -20.148 -17.729 45.429 1.00 88.56 396 PRO A O 1
ATOM 3113 N N . VAL A 1 397 ? -19.325 -17.659 43.346 1.00 91.31 397 VAL A N 1
ATOM 3114 C CA . VAL A 1 397 ? -18.732 -16.306 43.441 1.00 91.31 397 VAL A CA 1
ATOM 3115 C C . VAL A 1 397 ? -19.746 -15.214 43.089 1.00 91.31 397 VAL A C 1
ATOM 3117 O O . VAL A 1 397 ? -19.530 -14.043 43.392 1.00 91.31 397 VAL A O 1
ATOM 3120 N N . GLY A 1 398 ? -20.874 -15.595 42.492 1.00 91.69 398 GLY A N 1
ATOM 3121 C CA . GLY A 1 398 ? -21.945 -14.702 42.075 1.00 91.69 398 GLY A CA 1
ATOM 3122 C C . GLY A 1 398 ? -23.110 -15.468 41.453 1.00 91.69 398 GLY A C 1
ATOM 3123 O O . GLY A 1 398 ? -23.146 -16.702 41.492 1.00 91.69 398 GLY A O 1
ATOM 3124 N N . PHE A 1 399 ? -24.038 -14.746 40.838 1.00 91.88 399 PHE A N 1
ATOM 3125 C CA . PHE A 1 399 ? -25.132 -15.318 40.055 1.00 91.88 399 PHE A CA 1
ATOM 3126 C C . PHE A 1 399 ? -25.448 -14.456 38.830 1.00 91.88 399 PHE A C 1
ATOM 3128 O O . PHE A 1 399 ? -25.058 -13.298 38.747 1.00 91.88 399 PHE A O 1
ATOM 3135 N N . MET A 1 400 ? -26.164 -15.034 37.876 1.00 91.94 400 MET A N 1
ATOM 3136 C CA . MET A 1 400 ? -26.740 -14.368 36.716 1.00 91.94 400 MET A CA 1
ATOM 3137 C C . MET A 1 400 ? -28.250 -14.561 36.746 1.00 91.94 400 MET A C 1
ATOM 3139 O O . MET A 1 400 ? -28.716 -15.692 36.930 1.00 91.94 400 MET A O 1
ATOM 3143 N N . ASP A 1 401 ? -28.998 -13.483 36.525 1.00 88.19 401 ASP A N 1
ATOM 3144 C CA . ASP A 1 401 ? -30.426 -13.569 36.238 1.00 88.19 401 ASP A CA 1
ATOM 3145 C C . ASP A 1 401 ? -30.626 -14.012 34.782 1.00 88.19 401 ASP A C 1
ATOM 3147 O O . ASP A 1 401 ? -30.092 -13.429 33.844 1.00 88.19 401 ASP A O 1
ATOM 3151 N N . THR A 1 402 ? -31.364 -15.099 34.578 1.00 85.88 402 THR A N 1
ATOM 3152 C CA . THR A 1 402 ? -31.612 -15.638 33.232 1.00 85.88 402 THR A CA 1
ATOM 3153 C C . THR A 1 402 ? -32.574 -14.792 32.396 1.00 85.88 402 THR A C 1
ATOM 3155 O O . THR A 1 402 ? -32.616 -14.989 31.182 1.00 85.88 402 THR A O 1
ATOM 3158 N N . GLY A 1 403 ? -33.333 -13.879 33.015 1.00 83.81 403 GLY A N 1
ATOM 3159 C CA . GLY A 1 403 ? -34.292 -13.019 32.323 1.00 83.81 403 GLY A CA 1
ATOM 3160 C C . GLY A 1 403 ? -33.625 -11.948 31.462 1.00 83.81 403 GLY A C 1
ATOM 3161 O O . GLY A 1 403 ? -33.961 -11.815 30.287 1.00 83.81 403 GLY A O 1
ATOM 3162 N N . ASP A 1 404 ? -32.671 -11.211 32.031 1.00 86.94 404 ASP A N 1
ATOM 3163 C CA . ASP A 1 404 ? -31.948 -10.116 31.366 1.00 86.94 404 ASP A CA 1
ATOM 3164 C C . ASP A 1 404 ? -30.454 -10.414 31.135 1.00 86.94 404 ASP A C 1
ATOM 3166 O O . ASP A 1 404 ? -29.753 -9.608 30.532 1.00 86.94 404 ASP A O 1
ATOM 3170 N N . GLN A 1 405 ? -29.975 -11.581 31.579 1.00 86.44 405 GLN A N 1
ATOM 3171 C CA . GLN A 1 405 ? -28.570 -12.005 31.535 1.00 86.44 405 GLN A CA 1
ATOM 3172 C C . GLN A 1 405 ? -27.604 -11.116 32.333 1.00 86.44 405 GLN A C 1
ATOM 3174 O O . GLN A 1 405 ? -26.384 -11.253 32.192 1.00 86.44 405 GLN A O 1
ATOM 3179 N N . THR A 1 406 ? -28.116 -10.268 33.230 1.00 90.25 406 THR A N 1
ATOM 3180 C CA . THR A 1 406 ? -27.280 -9.465 34.123 1.00 90.25 406 THR A CA 1
ATOM 3181 C C . THR A 1 406 ? -26.578 -10.369 35.134 1.00 90.25 406 THR A C 1
ATOM 3183 O O . THR A 1 406 ? -27.191 -11.222 35.782 1.00 90.25 406 THR A O 1
ATOM 3186 N N . CYS A 1 407 ? -25.272 -10.165 35.298 1.00 93.25 407 CYS A N 1
ATOM 3187 C CA . CYS A 1 407 ? -24.441 -10.885 36.256 1.00 93.25 407 CYS A CA 1
ATOM 3188 C C . CYS A 1 407 ? -24.169 -10.042 37.504 1.00 93.25 407 CYS A C 1
ATOM 3190 O O . CYS A 1 407 ? -23.944 -8.837 37.418 1.00 93.25 407 CYS A O 1
ATOM 3192 N N . PHE A 1 408 ? -24.113 -10.692 38.661 1.00 93.44 408 PHE A N 1
ATOM 3193 C CA . PHE A 1 408 ? -23.811 -10.088 39.953 1.00 93.44 408 PHE A CA 1
ATOM 3194 C C . PHE A 1 408 ? -22.708 -10.886 40.645 1.00 93.44 408 PHE A C 1
ATOM 3196 O O . PHE A 1 408 ? -22.868 -12.081 40.894 1.00 93.44 408 PHE A O 1
ATOM 3203 N N . VAL A 1 409 ? -21.588 -10.237 40.971 1.00 93.00 409 VAL A N 1
ATOM 3204 C CA . VAL A 1 409 ? -20.448 -10.863 41.664 1.00 93.00 409 VAL A CA 1
ATOM 3205 C C . VAL A 1 409 ? -20.399 -10.398 43.113 1.00 93.00 409 VAL A C 1
ATOM 3207 O O . VAL A 1 409 ? -20.316 -9.199 43.378 1.00 93.00 409 VAL A O 1
ATOM 3210 N N . TYR A 1 410 ? -20.412 -11.337 44.059 1.00 91.06 410 TYR A N 1
ATOM 3211 C CA . TYR A 1 410 ? -20.419 -11.024 45.486 1.00 91.06 410 TYR A CA 1
ATOM 3212 C C . TYR A 1 410 ? -19.061 -10.492 45.941 1.00 91.06 410 TYR A C 1
ATOM 3214 O O . TYR A 1 410 ? -18.062 -11.212 45.893 1.00 91.06 410 TYR A O 1
ATOM 3222 N N . HIS A 1 411 ? -19.031 -9.269 46.482 1.00 89.12 411 HIS A N 1
ATOM 3223 C CA . HIS A 1 411 ? -17.810 -8.647 47.004 1.00 89.12 411 HIS A CA 1
ATOM 3224 C C . HIS A 1 411 ? -17.078 -9.526 48.034 1.00 89.12 411 HIS A C 1
ATOM 3226 O O . HIS A 1 411 ? -15.856 -9.633 48.026 1.00 89.12 411 HIS A O 1
ATOM 3232 N N . GLN A 1 412 ? -17.830 -10.221 48.887 1.00 86.00 412 GLN A N 1
ATOM 3233 C CA . GLN A 1 412 ? -17.300 -11.054 49.970 1.00 86.00 412 GLN A CA 1
ATOM 3234 C C . GLN A 1 412 ? -16.584 -12.332 49.476 1.00 86.00 412 GLN A C 1
ATOM 3236 O O . GLN A 1 412 ? -15.821 -12.952 50.226 1.00 86.00 412 GLN A O 1
ATOM 3241 N N . ARG A 1 413 ? -16.828 -12.742 48.221 1.00 87.25 413 ARG A N 1
ATOM 3242 C CA . ARG A 1 413 ? -16.317 -13.982 47.604 1.00 87.25 413 ARG A CA 1
ATOM 3243 C C . ARG A 1 413 ? -15.119 -13.750 46.673 1.00 87.25 413 ARG A C 1
ATOM 3245 O O . ARG A 1 413 ? -14.585 -14.704 46.108 1.00 87.25 413 ARG A O 1
ATOM 3252 N N . ILE A 1 414 ? -14.678 -12.504 46.531 1.00 91.62 414 ILE A N 1
ATOM 3253 C CA . ILE A 1 414 ? -13.587 -12.090 45.643 1.00 91.62 414 ILE A CA 1
ATOM 3254 C C . ILE A 1 414 ? -12.467 -11.396 46.427 1.00 91.62 414 ILE A C 1
ATOM 3256 O O . ILE A 1 414 ? -12.589 -11.118 47.617 1.00 91.62 414 ILE A O 1
ATOM 3260 N N . THR A 1 415 ? -11.354 -11.144 45.750 1.00 92.31 415 THR A N 1
ATOM 3261 C CA . THR A 1 415 ? -10.264 -10.276 46.206 1.00 92.31 415 THR A CA 1
ATOM 3262 C C . THR A 1 415 ? -9.889 -9.307 45.082 1.00 92.31 415 THR A C 1
ATOM 3264 O O . THR A 1 415 ? -10.437 -9.400 43.983 1.00 92.31 415 THR A O 1
ATOM 3267 N N . TYR A 1 416 ? -8.973 -8.375 45.330 1.00 88.25 416 TYR A N 1
ATOM 3268 C CA . TYR A 1 416 ? -8.565 -7.365 44.354 1.00 88.25 416 TYR A CA 1
ATOM 3269 C C . TYR A 1 416 ? -7.063 -7.394 44.097 1.00 88.25 416 TYR A C 1
ATOM 3271 O O . TYR A 1 416 ? -6.257 -7.695 44.978 1.00 88.25 416 TYR A O 1
ATOM 3279 N N . GLU A 1 417 ? -6.676 -7.072 42.866 1.00 79.19 417 GLU A N 1
ATOM 3280 C CA . GLU A 1 417 ? -5.276 -6.917 42.485 1.00 79.19 417 GLU A CA 1
ATOM 3281 C C . GLU A 1 417 ? -4.617 -5.776 43.279 1.00 79.19 417 GLU A C 1
ATOM 3283 O O . GLU A 1 417 ? -5.061 -4.635 43.206 1.00 79.19 417 GLU A O 1
ATOM 3288 N N . GLY A 1 418 ? -3.575 -6.097 44.059 1.00 65.81 418 GLY A N 1
ATOM 3289 C CA . GLY A 1 418 ? -2.855 -5.140 44.912 1.00 65.81 418 GLY A CA 1
ATOM 3290 C C . GLY A 1 418 ? -3.256 -5.131 46.395 1.00 65.81 418 GLY A C 1
ATOM 3291 O O . GLY A 1 418 ? -2.623 -4.424 47.170 1.00 65.81 418 GLY A O 1
ATOM 3292 N N . ALA A 1 419 ? -4.245 -5.931 46.818 1.00 52.75 419 ALA A N 1
ATOM 3293 C CA . ALA A 1 419 ? -4.677 -6.022 48.222 1.00 52.75 419 ALA A CA 1
ATOM 3294 C C . ALA A 1 419 ? -3.865 -7.019 49.086 1.00 52.75 419 ALA A C 1
ATOM 3296 O O . ALA A 1 419 ? -4.182 -7.236 50.255 1.00 52.75 419 ALA A O 1
ATOM 3297 N N . GLU A 1 420 ? -2.814 -7.642 48.544 1.00 40.44 420 GLU A N 1
ATOM 3298 C CA . GLU A 1 420 ? -1.973 -8.595 49.280 1.00 40.44 420 GLU A CA 1
ATOM 3299 C C . GLU A 1 420 ? -0.941 -7.878 50.161 1.00 40.44 420 GLU A C 1
ATOM 3301 O O . GLU A 1 420 ? 0.243 -7.832 49.847 1.00 40.44 420 GLU A O 1
ATOM 3306 N N . GLN A 1 421 ? -1.406 -7.315 51.276 1.00 36.94 421 GLN A N 1
ATOM 3307 C CA . GLN A 1 421 ? -0.636 -7.126 52.510 1.00 36.94 421 GLN A CA 1
ATOM 3308 C C . GLN A 1 421 ? -1.603 -6.704 53.620 1.00 36.94 421 GLN A C 1
ATOM 3310 O O . GLN A 1 421 ? -1.794 -5.517 53.847 1.00 36.94 421 GLN A O 1
ATOM 3315 N N . GLN A 1 422 ? -2.243 -7.684 54.267 1.00 35.81 422 GLN A N 1
ATOM 3316 C CA . GLN A 1 422 ? -2.698 -7.673 55.671 1.00 35.81 422 GLN A CA 1
ATOM 3317 C C . GLN A 1 422 ? -3.707 -8.810 55.880 1.00 35.81 422 GLN A C 1
ATOM 3319 O O . GLN A 1 422 ? -4.911 -8.598 55.828 1.00 35.81 422 GLN A O 1
ATOM 3324 N N . GLN A 1 423 ? -3.205 -10.029 56.082 1.00 35.53 423 GLN A N 1
ATOM 3325 C CA . GLN A 1 423 ? -3.813 -11.074 56.921 1.00 35.53 423 GLN A CA 1
ATOM 3326 C C . GLN A 1 423 ? -2.925 -12.321 56.841 1.00 35.53 423 GLN A C 1
ATOM 3328 O O . GLN A 1 423 ? -3.064 -13.152 55.948 1.00 35.53 423 GLN A O 1
ATOM 3333 N N . GLY A 1 424 ? -1.970 -12.420 57.765 1.00 28.00 424 GLY A N 1
ATOM 3334 C CA . GLY A 1 424 ? -1.119 -13.596 57.920 1.00 28.00 424 GLY A CA 1
ATOM 3335 C C . GLY A 1 424 ? 0.181 -13.274 58.650 1.00 28.00 424 GLY A C 1
ATOM 3336 O O . GLY A 1 424 ? 1.180 -13.000 57.992 1.00 28.00 424 GLY A O 1
ATOM 3337 N N . GLY A 1 425 ? 0.156 -13.324 59.987 1.00 28.17 425 GLY A N 1
ATOM 3338 C CA . GLY A 1 425 ? 1.340 -13.230 60.853 1.00 28.17 425 GLY A CA 1
ATOM 3339 C C . GLY A 1 425 ? 1.202 -12.211 61.963 1.00 28.17 425 GLY A C 1
ATOM 3340 O O . GLY A 1 425 ? 1.618 -11.060 61.719 1.00 28.17 425 GLY A O 1
#

Sequence (425 aa):
SRNGVASIILCSTLVVVIHVELDTLFHGSFLISALEFFKVNILRGLGSFYGTHPWFWYFLVGLPTLLGPHLVPFLMSLGSIPRSIWPLLATILFSVVCLSVLPHKEFRFLAPLIPASNIISGQYLSRKWGPSWFPLLSVVLMLVNLPVVFYLGTIHQSGPLVVMSSLQQRIQDRSSVVFLMPCHSTPFYSHLHRSIPMAFLTCEPPPSMLANMSAYMDEADEFFEDPPAHIESWLSGSKTSQIPPTHVVMFDSLHDRLRSNLKDFEVVEEFMNNPFADPEDRKSRSVHTTSMADPPSCNSSSEASVLTADGKNCVTVKCKHCGSKILPPNFGTWVVLTERIPEPEQKTVTTEVGETESEEFGVWKVENIFHFDNMGFSNAVGNRKYLACADCEMGPVGFMDTGDQTCFVYHQRITYEGAEQQQGG

Foldseek 3Di:
DVVVVVVVVVVVVVVQVVVQVVCCVVVVHRDNPVVVCCCVCPVLVVLCLVPFDALCCCVPPQVCVLCPVLVVLLVVLVVVPDPVLVVLVCVLVVQSNVQSVRGHDDSVSCVVNNVSSVVSSLVSLCVPVHPVCSVVVVVVVVVVCVVVCCCVVPFAQCQQVVVLQVCLVPPDLAAEEEELADPPSHPPCVSNVHPFFYYYFDQDQDPDSPPPSVPDDGRNRVCQVQVVVCVVCQQCCVRRVRRGGQKYKYAPLCCVRCVVVQVQKDFPDKAAHHCPWDRDRHTHRIMTIIGRPDDDDQPPDDPDCLQDPQQWGQFFKAFPPPRHTWAHTPQWHKDKDFADFDDKDAQDDDDDDDDDGTDIAIKTKGQDPVRTPFWDWAPDDPQKIAIAGNPPRIDSQWMAGNPRRITIGGPVRIDGDPPPDDDDD

pLDDT: mean 84.74, std 14.14, range [28.0, 97.31]

InterPro domains:
  IPR005599 GPI mannosyltransferase [PF03901] (7-193)
  IPR005599 GPI mannosyltransferase [PTHR22760] (5-273)
  IPR007515 Mss4 [PF04421] (312-415)
  IPR007515 Mss4 [PS51796] (305-417)
  IPR011057 Mss4-like superfamily [SSF51316] (307-417)
  IPR011323 Mss4/translationally controlled tumour-associated TCTP [G3DSA:2.170.150.10] (303-417)

Radius of gyration: 32.65 Å; chains: 1; bounding box: 71×50×93 Å

Organism: NCBI:txid163714